Protein AF-0000000072982067 (afdb_homodimer)

Nearest PDB structures (foldseek):
  5zy6-assembly1_A  TM=5.575E-01  e=8.632E-07  Schizosaccharomyces pombe 972h-
  5lr6-assembly3_C  TM=7.125E-01  e=1.551E-05  Rattus norvegicus
  2avd-assembly1_B  TM=6.140E-01  e=3.192E-05  Homo sapiens
  5log-assembly1_B  TM=6.098E-01  e=9.430E-05  Myxococcus xanthus
  3cbg-assembly1_A-2  TM=6.214E-01  e=1.437E-04  Synechocystis sp. PCC 6803

Structure (mmCIF, N/CA/C/O backbone):
data_AF-0000000072982067-model_v1
#
loop_
_entity.id
_entity.type
_entity.pdbx_description
1 polymer Hydroxylase
#
loop_
_atom_site.group_PDB
_atom_site.id
_atom_site.type_symbol
_atom_site.label_atom_id
_atom_site.label_alt_id
_atom_site.label_comp_id
_atom_site.label_asym_id
_atom_site.label_entity_id
_atom_site.label_seq_id
_atom_site.pdbx_PDB_ins_code
_atom_site.Cartn_x
_atom_site.Cartn_y
_atom_site.Cartn_z
_atom_site.occupancy
_atom_site.B_iso_or_equiv
_atom_site.auth_seq_id
_atom_site.auth_comp_id
_atom_site.auth_asym_id
_atom_site.auth_atom_id
_atom_site.pdbx_PDB_model_num
ATOM 1 N N . MET A 1 1 ? -24.672 -15.844 0.184 1 94.19 1 MET A N 1
ATOM 2 C CA . MET A 1 1 ? -24.328 -15.352 1.516 1 94.19 1 MET A CA 1
ATOM 3 C C . MET A 1 1 ? -24.906 -13.953 1.741 1 94.19 1 MET A C 1
ATOM 5 O O . MET A 1 1 ? -24.938 -13.133 0.82 1 94.19 1 MET A O 1
ATOM 9 N N . LYS A 1 2 ? -25.453 -13.711 2.93 1 97.19 2 LYS A N 1
ATOM 10 C CA . LYS A 1 2 ? -25.953 -12.398 3.328 1 97.19 2 LYS A CA 1
ATOM 11 C C . LYS A 1 2 ? -25.203 -11.875 4.547 1 97.19 2 LYS A C 1
ATOM 13 O O . LYS A 1 2 ? -24.906 -12.625 5.477 1 97.19 2 LYS A O 1
ATOM 18 N N . ILE A 1 3 ? -24.781 -10.688 4.453 1 98.31 3 ILE A N 1
ATOM 19 C CA . ILE A 1 3 ? -24.109 -9.992 5.551 1 98.31 3 ILE A CA 1
ATOM 20 C C . ILE A 1 3 ? -24.906 -8.742 5.934 1 98.31 3 ILE A C 1
ATOM 22 O O . ILE A 1 3 ? -25.141 -7.871 5.094 1 98.31 3 ILE A O 1
ATOM 26 N N . LEU A 1 4 ? -25.391 -8.68 7.105 1 98.38 4 LEU A N 1
ATOM 27 C CA . LEU A 1 4 ? -26.062 -7.484 7.621 1 98.38 4 LEU A CA 1
ATOM 28 C C . LEU A 1 4 ? -25.156 -6.742 8.602 1 98.38 4 LEU A C 1
ATOM 30 O O . LEU A 1 4 ? -24.812 -7.266 9.656 1 98.38 4 LEU A O 1
ATOM 34 N N . ILE A 1 5 ? -24.719 -5.602 8.242 1 98.25 5 ILE A N 1
ATOM 35 C CA . ILE A 1 5 ? -23.938 -4.715 9.094 1 98.25 5 ILE A CA 1
ATOM 36 C C . ILE A 1 5 ? -24.844 -3.678 9.742 1 98.25 5 ILE A C 1
ATOM 38 O O . ILE A 1 5 ? -25.547 -2.932 9.047 1 98.25 5 ILE A O 1
ATOM 42 N N . ASP A 1 6 ? -24.922 -3.674 10.961 1 97.38 6 ASP A N 1
ATOM 43 C CA . ASP A 1 6 ? -25.688 -2.707 11.742 1 97.38 6 ASP A CA 1
ATOM 44 C C . ASP A 1 6 ? -24.766 -1.828 12.586 1 97.38 6 ASP A C 1
ATOM 46 O O . ASP A 1 6 ? -24.359 -2.219 13.688 1 97.38 6 ASP A O 1
ATOM 50 N N . THR A 1 7 ? -24.453 -0.646 12.172 1 95.06 7 THR A N 1
ATOM 51 C CA . THR A 1 7 ? -23.484 0.212 12.844 1 95.06 7 THR A CA 1
ATOM 52 C C . THR A 1 7 ? -24.078 0.813 14.109 1 95.06 7 THR A C 1
ATOM 54 O O . THR A 1 7 ? -23.344 1.147 15.047 1 95.06 7 THR A O 1
ATOM 57 N N . ASP A 1 8 ? -25.391 0.921 14.195 1 93.38 8 ASP A N 1
ATOM 58 C CA . ASP A 1 8 ? -26.047 1.455 15.383 1 93.38 8 ASP A CA 1
ATOM 59 C C . ASP A 1 8 ? -25.891 0.505 16.578 1 93.38 8 ASP A C 1
ATOM 61 O O . ASP A 1 8 ? -25.766 0.947 17.719 1 93.38 8 ASP A O 1
ATOM 65 N N . ASN A 1 9 ? -25.891 -0.742 16.219 1 95.38 9 ASN A N 1
ATOM 66 C CA . ASN A 1 9 ? -25.844 -1.742 17.281 1 95.38 9 ASN A CA 1
ATOM 67 C C . ASN A 1 9 ? -24.516 -2.482 17.297 1 95.38 9 ASN A C 1
ATOM 69 O O . ASN A 1 9 ? -24.344 -3.441 18.047 1 95.38 9 ASN A O 1
ATOM 73 N N . ASN A 1 10 ? -23.578 -2.121 16.469 1 96.88 10 ASN A N 1
ATOM 74 C CA . ASN A 1 10 ? -22.25 -2.717 16.375 1 96.88 10 ASN A CA 1
ATOM 75 C C . ASN A 1 10 ? -22.328 -4.227 16.172 1 96.88 10 ASN A C 1
ATOM 77 O O . ASN A 1 10 ? -21.672 -4.984 16.906 1 96.88 10 ASN A O 1
ATOM 81 N N . THR A 1 11 ? -23.172 -4.629 15.203 1 98 11 THR A N 1
ATOM 82 C CA . THR A 1 11 ? -23.328 -6.059 14.945 1 98 11 THR A CA 1
ATOM 83 C C . THR A 1 11 ? -23.125 -6.363 13.461 1 98 11 THR A C 1
ATOM 85 O O . THR A 1 11 ? -23.328 -5.496 12.609 1 98 11 THR A O 1
ATOM 88 N N . CYS A 1 12 ? -22.656 -7.445 13.227 1 98.25 12 CYS A N 1
ATOM 89 C CA . CYS A 1 12 ? -22.516 -8.039 11.906 1 98.25 12 CYS A CA 1
ATOM 90 C C . CYS A 1 12 ? -23.125 -9.438 11.867 1 98.25 12 CYS A C 1
ATOM 92 O O . CYS A 1 12 ? -22.672 -10.336 12.57 1 98.25 12 CYS A O 1
ATOM 94 N N . ILE A 1 13 ? -24.172 -9.594 11.102 1 98.31 13 ILE A N 1
ATOM 95 C CA . ILE A 1 13 ? -24.844 -10.891 11.016 1 98.31 13 ILE A CA 1
ATOM 96 C C . ILE A 1 13 ? -24.562 -11.523 9.656 1 98.31 13 ILE A C 1
ATOM 98 O O . ILE A 1 13 ? -24.781 -10.906 8.617 1 98.31 13 ILE A O 1
ATOM 102 N N . VAL A 1 14 ? -24.062 -12.688 9.688 1 97.88 14 VAL A N 1
ATOM 103 C CA . VAL A 1 14 ? -23.734 -13.414 8.469 1 97.88 14 VAL A CA 1
ATOM 104 C C . VAL A 1 14 ? -24.641 -14.633 8.32 1 97.88 14 VAL A C 1
ATOM 106 O O . VAL A 1 14 ? -24.781 -15.422 9.25 1 97.88 14 VAL A O 1
ATOM 109 N N . GLU A 1 15 ? -25.234 -14.703 7.262 1 96.75 15 GLU A N 1
ATOM 110 C CA . GLU A 1 15 ? -26.078 -15.852 6.922 1 96.75 15 GLU A CA 1
ATOM 111 C C . GLU A 1 15 ? -25.516 -16.594 5.711 1 96.75 15 GLU A C 1
ATOM 113 O O . GLU A 1 15 ? -25.422 -16.031 4.621 1 96.75 15 GLU A O 1
ATOM 118 N N . GLU A 1 16 ? -25.078 -17.781 5.91 1 92 16 GLU A N 1
ATOM 119 C CA . GLU A 1 16 ? -24.562 -18.625 4.848 1 92 16 GLU A CA 1
ATOM 120 C C . GLU A 1 16 ? -25.031 -20.078 5.023 1 92 16 GLU A C 1
ATOM 122 O O . GLU A 1 16 ? -24.922 -20.641 6.117 1 92 16 GLU A O 1
ATOM 127 N N . ASN A 1 17 ? -25.5 -20.719 4.004 1 91.44 17 ASN A N 1
ATOM 128 C CA . ASN A 1 17 ? -25.969 -22.094 4.02 1 91.44 17 ASN A CA 1
ATOM 129 C C . ASN A 1 17 ? -26.953 -22.344 5.152 1 91.44 17 ASN A C 1
ATOM 131 O O . ASN A 1 17 ? -26.812 -23.297 5.918 1 91.44 17 ASN A O 1
ATOM 135 N N . GLN A 1 18 ? -27.797 -21.484 5.434 1 88.44 18 GLN A N 1
ATOM 136 C CA . GLN A 1 18 ? -28.891 -21.578 6.398 1 88.44 18 GLN A CA 1
ATOM 137 C C . GLN A 1 18 ? -28.359 -21.453 7.828 1 88.44 18 GLN A C 1
ATOM 139 O O . GLN A 1 18 ? -29.078 -21.766 8.781 1 88.44 18 GLN A O 1
ATOM 144 N N . LYS A 1 19 ? -27.219 -21.203 7.934 1 94.31 19 LYS A N 1
ATOM 145 C CA . LYS A 1 19 ? -26.672 -20.922 9.258 1 94.31 19 LYS A CA 1
ATOM 146 C C . LYS A 1 19 ? -26.484 -19.422 9.461 1 94.31 19 LYS A C 1
ATOM 148 O O . LYS A 1 19 ? -26.062 -18.703 8.547 1 94.31 19 LYS A O 1
ATOM 153 N N . LYS A 1 20 ? -26.906 -19.047 10.586 1 96.56 20 LYS A N 1
ATOM 154 C CA . LYS A 1 20 ? -26.828 -17.625 10.938 1 96.56 20 LYS A CA 1
ATOM 155 C C . LYS A 1 20 ? -25.906 -17.406 12.125 1 96.56 20 LYS A C 1
ATOM 157 O O . LYS A 1 20 ? -25.969 -18.141 13.109 1 96.56 20 LYS A O 1
ATOM 162 N N . GLU A 1 21 ? -24.969 -16.547 11.922 1 97.19 21 GLU A N 1
ATOM 163 C CA . GLU A 1 21 ? -24.031 -16.203 12.992 1 97.19 21 GLU A CA 1
ATOM 164 C C . GLU A 1 21 ? -24.016 -14.695 13.25 1 97.19 21 GLU A C 1
ATOM 166 O O . GLU A 1 21 ? -24 -13.898 12.305 1 97.19 21 GLU A O 1
ATOM 171 N N . GLU A 1 22 ? -24.141 -14.328 14.484 1 98 22 GLU A N 1
ATOM 172 C CA . GLU A 1 22 ? -24.047 -12.93 14.883 1 98 22 GLU A CA 1
ATOM 173 C C . GLU A 1 22 ? -22.672 -12.625 15.492 1 98 22 GLU A C 1
ATOM 175 O O . GLU A 1 22 ? -22.219 -13.336 16.391 1 98 22 GLU A O 1
ATOM 180 N N . LEU A 1 23 ? -21.984 -11.648 14.969 1 98.25 23 LEU A N 1
ATOM 181 C CA . LEU A 1 23 ? -20.672 -11.219 15.414 1 98.25 23 LEU A CA 1
ATOM 182 C C . LEU A 1 23 ? -20.703 -9.766 15.891 1 98.25 23 LEU A C 1
ATOM 184 O O . LEU A 1 23 ? -21.609 -9.016 15.523 1 98.25 23 LEU A O 1
ATOM 188 N N . SER A 1 24 ? -19.75 -9.438 16.828 1 98.25 24 SER A N 1
ATOM 189 C CA . SER A 1 24 ? -19.484 -8.016 17 1 98.25 24 SER A CA 1
ATOM 190 C C . SER A 1 24 ? -18.922 -7.391 15.727 1 98.25 24 SER A C 1
ATOM 192 O O . SER A 1 24 ? -18.047 -7.969 15.086 1 98.25 24 SER A O 1
ATOM 194 N N . LEU A 1 25 ? -19.469 -6.266 15.328 1 98.25 25 LEU A N 1
ATOM 195 C CA . LEU A 1 25 ? -18.984 -5.602 14.125 1 98.25 25 LEU A CA 1
ATOM 196 C C . LEU A 1 25 ? -17.484 -5.332 14.219 1 98.25 25 LEU A C 1
ATOM 198 O O . LEU A 1 25 ? -16.766 -5.477 13.227 1 98.25 25 LEU A O 1
ATOM 202 N N . TYR A 1 26 ? -17.031 -4.934 15.375 1 98.19 26 TYR A N 1
ATOM 203 C CA . TYR A 1 26 ? -15.625 -4.617 15.602 1 98.19 26 TYR A CA 1
ATOM 204 C C . TYR A 1 26 ? -14.875 -5.809 16.188 1 98.19 26 TYR A C 1
ATOM 206 O O . TYR A 1 26 ? -14.312 -5.719 17.281 1 98.19 26 TYR A O 1
ATOM 214 N N . SER A 1 27 ? -14.891 -6.91 15.461 1 97.94 27 SER A N 1
ATOM 215 C CA . SER A 1 27 ? -14.156 -8.141 15.75 1 97.94 27 SER A CA 1
ATOM 216 C C . SER A 1 27 ? -13.266 -8.539 14.57 1 97.94 27 SER A C 1
ATOM 218 O O . SER A 1 27 ? -13.477 -8.078 13.445 1 97.94 27 SER A O 1
ATOM 220 N N . LYS A 1 28 ? -12.258 -9.289 14.914 1 98 28 LYS A N 1
ATOM 221 C CA . LYS A 1 28 ? -11.367 -9.828 13.883 1 98 28 LYS A CA 1
ATOM 222 C C . LYS A 1 28 ? -12.156 -10.602 12.828 1 98 28 LYS A C 1
ATOM 224 O O . LYS A 1 28 ? -11.906 -10.453 11.633 1 98 28 LYS A O 1
ATOM 229 N N . GLU A 1 29 ? -13.148 -11.406 13.234 1 97.94 29 GLU A N 1
ATOM 230 C CA . GLU A 1 29 ? -13.953 -12.227 12.328 1 97.94 29 GLU A CA 1
ATOM 231 C C . GLU A 1 29 ? -14.773 -11.367 11.375 1 97.94 29 GLU A C 1
ATOM 233 O O . GLU A 1 29 ? -14.828 -11.633 10.172 1 97.94 29 GLU A O 1
ATOM 238 N N . ALA A 1 30 ? -15.398 -10.359 11.953 1 98.12 30 ALA A N 1
ATOM 239 C CA . ALA A 1 30 ? -16.188 -9.453 11.125 1 98.12 30 ALA A CA 1
ATOM 240 C C . ALA A 1 30 ? -15.305 -8.734 10.102 1 98.12 30 ALA A C 1
ATOM 242 O O . ALA A 1 30 ? -15.688 -8.594 8.938 1 98.12 30 ALA A O 1
ATOM 243 N N . PHE A 1 31 ? -14.148 -8.305 10.523 1 98.69 31 PHE A N 1
ATOM 244 C CA . PHE A 1 31 ? -13.227 -7.621 9.625 1 98.69 31 PHE A CA 1
ATOM 245 C C . PHE A 1 31 ? -12.797 -8.539 8.484 1 98.69 31 PHE A C 1
ATOM 247 O O . PHE A 1 31 ? -12.688 -8.102 7.34 1 98.69 31 PHE A O 1
ATOM 254 N N . GLU A 1 32 ? -12.516 -9.766 8.812 1 98 32 GLU A N 1
ATOM 255 C CA . GLU A 1 32 ? -12.117 -10.734 7.797 1 98 32 GLU A CA 1
ATOM 256 C C . GLU A 1 32 ? -13.211 -10.938 6.762 1 98 32 GLU A C 1
ATOM 258 O O . GLU A 1 32 ? -12.938 -10.992 5.559 1 98 32 GLU A O 1
ATOM 263 N N . ILE A 1 33 ? -14.438 -11.023 7.211 1 97.12 33 ILE A N 1
ATOM 264 C CA . ILE A 1 33 ? -15.578 -11.211 6.32 1 97.12 33 ILE A CA 1
ATOM 265 C C . ILE A 1 33 ? -15.758 -9.977 5.441 1 97.12 33 ILE A C 1
ATOM 267 O O . ILE A 1 33 ? -15.938 -10.086 4.227 1 97.12 33 ILE A O 1
ATOM 271 N N . LEU A 1 34 ? -15.695 -8.789 6.078 1 97.75 34 LEU A N 1
ATOM 272 C CA . LEU A 1 34 ? -15.805 -7.535 5.344 1 97.75 34 LEU A CA 1
ATOM 273 C C . LEU A 1 34 ? -14.695 -7.414 4.305 1 97.75 34 LEU A C 1
ATOM 275 O O . LEU A 1 34 ? -14.938 -6.957 3.184 1 97.75 34 LEU A O 1
ATOM 279 N N . SER A 1 35 ? -13.523 -7.84 4.672 1 98.56 35 SER A N 1
ATOM 280 C CA . SER A 1 35 ? -12.375 -7.734 3.783 1 98.56 35 SER A CA 1
ATOM 281 C C . SER A 1 35 ? -12.539 -8.625 2.557 1 98.56 35 SER A C 1
ATOM 283 O O . SER A 1 35 ? -12.156 -8.242 1.448 1 98.56 35 SER A O 1
ATOM 285 N N . LYS A 1 36 ? -13.062 -9.789 2.77 1 97.19 36 LYS A N 1
ATOM 286 C CA . LYS A 1 36 ? -13.281 -10.688 1.643 1 97.19 36 LYS A CA 1
ATOM 287 C C . LYS A 1 36 ? -14.219 -10.062 0.611 1 97.19 36 LYS A C 1
ATOM 289 O O . LYS A 1 36 ? -13.945 -10.109 -0.59 1 97.19 36 LYS A O 1
ATOM 294 N N . GLU A 1 37 ? -15.273 -9.453 1.067 1 97.44 37 GLU A N 1
ATOM 295 C CA . GLU A 1 37 ? -16.219 -8.805 0.158 1 97.44 37 GLU A CA 1
ATOM 296 C C . GLU A 1 37 ? -15.609 -7.539 -0.448 1 97.44 37 GLU A C 1
ATOM 298 O O . GLU A 1 37 ? -15.812 -7.258 -1.632 1 97.44 37 GLU A O 1
ATOM 303 N N . TRP A 1 38 ? -14.93 -6.801 0.414 1 98.56 38 TRP A N 1
ATOM 304 C CA . TRP A 1 38 ? -14.289 -5.566 -0.035 1 98.56 38 TRP A CA 1
ATOM 305 C C . TRP A 1 38 ? -13.328 -5.84 -1.182 1 98.56 38 TRP A C 1
ATOM 307 O O . TRP A 1 38 ? -13.312 -5.113 -2.178 1 98.56 38 TRP A O 1
ATOM 317 N N . VAL A 1 39 ? -12.539 -6.879 -1.069 1 98.62 39 VAL A N 1
ATOM 318 C CA . VAL A 1 39 ? -11.555 -7.242 -2.086 1 98.62 39 VAL A CA 1
ATOM 319 C C . VAL A 1 39 ? -12.266 -7.637 -3.377 1 98.62 39 VAL A C 1
ATOM 321 O O . VAL A 1 39 ? -11.859 -7.234 -4.469 1 98.62 39 VAL A O 1
ATOM 324 N N . LYS A 1 40 ? -13.297 -8.383 -3.271 1 98.12 40 LYS A N 1
ATOM 325 C CA . LYS A 1 40 ? -14.047 -8.867 -4.426 1 98.12 40 LYS A CA 1
ATOM 326 C C . LYS A 1 40 ? -14.719 -7.719 -5.172 1 98.12 40 LYS A C 1
ATOM 328 O O . LYS A 1 40 ? -14.578 -7.602 -6.395 1 98.12 40 LYS A O 1
ATOM 333 N N . VAL A 1 41 ? -15.406 -6.855 -4.457 1 98.69 41 VAL A N 1
ATOM 33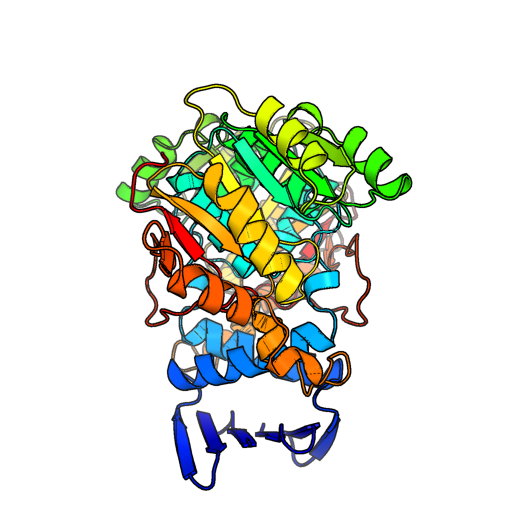4 C CA . VAL A 1 41 ? -16.094 -5.719 -5.062 1 98.69 41 VAL A CA 1
ATOM 335 C C . VAL A 1 41 ? -15.062 -4.738 -5.625 1 98.69 41 VAL A C 1
ATOM 337 O O . VAL A 1 41 ? -15.25 -4.195 -6.715 1 98.69 41 VAL A O 1
ATOM 340 N N . GLY A 1 42 ? -13.977 -4.531 -4.859 1 98.69 42 GLY A N 1
ATOM 341 C CA . GLY A 1 42 ? -12.914 -3.656 -5.32 1 98.69 42 GLY A CA 1
ATOM 342 C C . GLY A 1 42 ? -12.297 -4.109 -6.629 1 98.69 42 GLY A C 1
ATOM 343 O O . GLY A 1 42 ? -12 -3.289 -7.5 1 98.69 42 GLY A O 1
ATOM 344 N N . TRP A 1 43 ? -12.086 -5.438 -6.691 1 98.62 43 TRP A N 1
ATOM 345 C CA . TRP A 1 43 ? -11.555 -5.973 -7.941 1 98.62 43 TRP A CA 1
ATOM 346 C C . TRP A 1 43 ? -12.477 -5.648 -9.109 1 98.62 43 TRP A C 1
ATOM 348 O O . TRP A 1 43 ? -12.031 -5.156 -10.148 1 98.62 43 TRP A O 1
ATOM 358 N N . ASN A 1 44 ? -13.742 -5.895 -8.906 1 98.56 44 ASN A N 1
ATOM 359 C CA . ASN A 1 44 ? -14.711 -5.664 -9.977 1 98.56 44 ASN A CA 1
ATOM 360 C C . ASN A 1 44 ? -14.766 -4.191 -10.367 1 98.56 44 ASN A C 1
ATOM 362 O O . ASN A 1 44 ? -14.969 -3.867 -11.539 1 98.56 44 ASN A O 1
ATOM 366 N N . GLU A 1 45 ? -14.539 -3.312 -9.406 1 98.5 45 GLU A N 1
ATOM 367 C CA . GLU A 1 45 ? -14.617 -1.875 -9.656 1 98.5 45 GLU A CA 1
ATOM 368 C C . GLU A 1 45 ? -13.266 -1.311 -10.07 1 98.5 45 GLU A C 1
ATOM 370 O O . GLU A 1 45 ? -13.078 -0.092 -10.109 1 98.5 45 GLU A O 1
ATOM 375 N N . LYS A 1 46 ? -12.242 -2.152 -10.336 1 98.5 46 LYS A N 1
ATOM 376 C CA . LYS A 1 46 ? -10.922 -1.785 -10.844 1 98.5 46 LYS A CA 1
ATOM 377 C C . LYS A 1 46 ? -10.188 -0.887 -9.859 1 98.5 46 LYS A C 1
ATOM 379 O O . LYS A 1 46 ? -9.547 0.089 -10.258 1 98.5 46 LYS A O 1
ATOM 384 N N . TYR A 1 47 ? -10.359 -1.255 -8.602 1 98.75 47 TYR A N 1
ATOM 385 C CA . TYR A 1 47 ? -9.68 -0.515 -7.543 1 98.75 47 TYR A CA 1
ATOM 386 C C . TYR A 1 47 ? -8.18 -0.439 -7.805 1 98.75 47 TYR A C 1
ATOM 388 O O . TYR A 1 47 ? -7.578 0.631 -7.695 1 98.75 47 TYR A O 1
ATOM 396 N N . THR A 1 48 ? -7.547 -1.465 -8.266 1 98.5 48 THR A N 1
ATOM 397 C CA . THR A 1 48 ? -6.098 -1.517 -8.422 1 98.5 48 THR A CA 1
ATOM 398 C C . THR A 1 48 ? -5.668 -0.781 -9.688 1 98.5 48 THR A C 1
ATOM 400 O O . THR A 1 48 ? -4.473 -0.577 -9.922 1 98.5 48 THR A O 1
ATOM 403 N N . TYR A 1 49 ? -6.594 -0.342 -10.492 1 98.62 49 TYR A N 1
ATOM 404 C CA . TYR A 1 49 ? -6.266 0.402 -11.703 1 98.62 49 TYR A CA 1
ATOM 405 C C . TYR A 1 49 ? -6.242 1.901 -11.43 1 98.62 49 TYR A C 1
ATOM 407 O O . TYR A 1 49 ? -6.57 2.701 -12.312 1 98.62 49 TYR A O 1
ATOM 415 N N . THR A 1 50 ? -5.949 2.262 -10.203 1 98.69 50 THR A N 1
ATOM 416 C CA . THR A 1 50 ? -5.926 3.68 -9.859 1 98.69 50 THR A CA 1
ATOM 417 C C . THR A 1 50 ? -4.559 4.078 -9.305 1 98.69 50 THR A C 1
ATOM 419 O O . THR A 1 50 ? -4.367 5.219 -8.875 1 98.69 50 THR A O 1
ATOM 422 N N . PHE A 1 51 ? -3.562 3.191 -9.32 1 98.81 51 PHE A N 1
ATOM 423 C CA . PHE A 1 51 ? -2.299 3.451 -8.641 1 98.81 51 PHE A CA 1
ATOM 424 C C . PHE A 1 51 ? -1.158 3.568 -9.641 1 98.81 51 PHE A C 1
ATOM 426 O O . PHE A 1 51 ? -1.218 2.984 -10.727 1 98.81 51 PHE A O 1
ATOM 433 N N . SER A 1 52 ? -0.171 4.309 -9.266 1 98.75 52 SER A N 1
ATOM 434 C CA . SER A 1 52 ? 1.103 4.395 -9.969 1 98.75 52 SER A CA 1
ATOM 435 C C . SER A 1 52 ? 2.277 4.352 -9 1 98.75 52 SER A C 1
ATOM 437 O O . SER A 1 52 ? 2.115 4.617 -7.809 1 98.75 52 SER A O 1
ATOM 439 N N . TRP A 1 53 ? 3.357 3.922 -9.422 1 98.81 53 TRP A N 1
ATOM 440 C CA . TRP A 1 53 ? 4.621 3.975 -8.688 1 98.81 53 TRP A CA 1
ATOM 441 C C . TRP A 1 53 ? 5.699 4.66 -9.516 1 98.81 53 TRP A C 1
ATOM 443 O O . TRP A 1 53 ? 6.035 4.207 -10.617 1 98.81 53 TRP A O 1
ATOM 453 N N . PHE A 1 54 ? 6.223 5.812 -9 1 98.56 54 PHE A N 1
ATOM 454 C CA . PHE A 1 54 ? 7.223 6.629 -9.672 1 98.56 54 PHE A CA 1
ATOM 455 C C . PHE A 1 54 ? 6.793 6.934 -11.109 1 98.56 54 PHE A C 1
ATOM 457 O O . PHE A 1 54 ? 7.574 6.766 -12.039 1 98.56 54 PHE A O 1
ATOM 464 N N . GLY A 1 55 ? 5.512 7.246 -11.25 1 98.12 55 GLY A N 1
ATOM 465 C CA . GLY A 1 55 ? 4.996 7.773 -12.5 1 98.12 55 GLY A CA 1
ATOM 466 C C . GLY A 1 55 ? 4.492 6.691 -13.445 1 98.12 55 GLY A C 1
ATOM 467 O O . GLY A 1 55 ? 3.926 6.992 -14.492 1 98.12 55 GLY A O 1
ATOM 468 N N . ARG A 1 56 ? 4.652 5.422 -13.148 1 98.56 56 ARG A N 1
ATOM 469 C CA . ARG A 1 56 ? 4.199 4.328 -14 1 98.56 56 ARG A CA 1
ATOM 470 C C . ARG A 1 56 ? 3.012 3.604 -13.375 1 98.56 56 ARG A C 1
ATOM 472 O O . ARG A 1 56 ? 3.021 3.303 -12.18 1 98.56 56 ARG A O 1
ATOM 479 N N . PRO A 1 57 ? 1.972 3.32 -14.188 1 98.62 57 PRO A N 1
ATOM 480 C CA . PRO A 1 57 ? 0.847 2.559 -13.641 1 98.62 57 PRO A CA 1
ATOM 481 C C . PRO A 1 57 ? 1.274 1.214 -13.055 1 98.62 57 PRO A C 1
ATOM 483 O O . PRO A 1 57 ? 2.078 0.501 -13.656 1 98.62 57 PRO A O 1
ATOM 486 N N . ILE A 1 58 ? 0.812 0.916 -11.875 1 98.75 58 ILE A N 1
ATOM 487 C CA . ILE A 1 58 ? 1.057 -0.359 -11.211 1 98.75 58 ILE A CA 1
ATOM 488 C C . ILE A 1 58 ? -0.269 -0.972 -10.766 1 98.75 58 ILE A C 1
ATOM 490 O O . ILE A 1 58 ? -0.963 -0.413 -9.914 1 98.75 58 ILE A O 1
ATOM 494 N N . ILE A 1 59 ? -0.681 -2.053 -11.359 1 98.44 59 ILE A N 1
ATOM 495 C CA . ILE A 1 59 ? -1.975 -2.682 -11.117 1 98.44 59 ILE A CA 1
ATOM 496 C C . ILE A 1 59 ? -1.838 -3.744 -10.031 1 98.44 59 ILE A C 1
ATOM 498 O O . ILE A 1 59 ? -1.823 -4.941 -10.32 1 98.44 59 ILE A O 1
ATOM 502 N N . GLN A 1 60 ? -1.674 -3.318 -8.82 1 98.56 60 GLN A N 1
ATOM 503 C CA . GLN A 1 60 ? -1.494 -4.184 -7.66 1 98.56 60 GLN A CA 1
ATOM 504 C C . GLN A 1 60 ? -2.264 -3.656 -6.453 1 98.56 60 GLN A C 1
ATOM 506 O O . GLN A 1 60 ? -2.402 -2.443 -6.281 1 98.56 60 GLN A O 1
ATOM 511 N N . MET A 1 61 ? -2.797 -4.578 -5.637 1 98.62 61 MET A N 1
ATOM 512 C CA . MET A 1 61 ? -3.318 -4.195 -4.328 1 98.62 61 MET A CA 1
ATOM 513 C C . MET A 1 61 ? -2.225 -3.57 -3.467 1 98.62 61 MET A C 1
ATOM 515 O O . MET A 1 61 ? -1.139 -4.137 -3.328 1 98.62 61 MET A O 1
ATOM 519 N N . PRO A 1 62 ? -2.486 -2.441 -2.834 1 98.81 62 PRO A N 1
ATOM 520 C CA . PRO A 1 62 ? -1.452 -1.767 -2.047 1 98.81 62 PRO A CA 1
ATOM 521 C C . PRO A 1 62 ? -0.86 -2.662 -0.96 1 98.81 62 PRO A C 1
ATOM 523 O O . PRO A 1 62 ? 0.354 -2.648 -0.74 1 98.81 62 PRO A O 1
ATOM 526 N N . GLU A 1 63 ? -1.692 -3.426 -0.256 1 98.75 63 GLU A N 1
ATOM 527 C CA . GLU A 1 63 ? -1.129 -4.301 0.769 1 98.75 63 GLU A CA 1
ATOM 528 C C . GLU A 1 63 ? -0.17 -5.316 0.16 1 98.75 63 GLU A C 1
ATOM 530 O O . GLU A 1 63 ? 0.856 -5.648 0.758 1 98.75 63 GLU A O 1
ATOM 535 N N . ASP A 1 64 ? -0.5 -5.887 -1.002 1 98.81 64 ASP A N 1
ATOM 536 C CA . ASP A 1 64 ? 0.395 -6.84 -1.654 1 98.81 64 ASP A CA 1
ATOM 537 C C . ASP A 1 64 ? 1.752 -6.203 -1.949 1 98.81 64 ASP A C 1
ATOM 539 O O . ASP A 1 64 ? 2.787 -6.863 -1.847 1 98.81 64 ASP A O 1
ATOM 543 N N . MET A 1 65 ? 1.766 -4.918 -2.303 1 98.88 65 MET A N 1
ATOM 544 C CA . MET A 1 65 ? 3.004 -4.188 -2.551 1 98.88 65 MET A CA 1
ATOM 545 C C . MET A 1 65 ? 3.854 -4.109 -1.286 1 98.88 65 MET A C 1
ATOM 547 O O . MET A 1 65 ? 5.066 -4.312 -1.335 1 98.88 65 MET A O 1
ATOM 551 N N . ILE A 1 66 ? 3.213 -3.85 -0.154 1 98.88 66 ILE A N 1
ATOM 552 C CA . ILE A 1 66 ? 3.955 -3.738 1.097 1 98.88 66 ILE A CA 1
ATOM 553 C C . ILE A 1 66 ? 4.512 -5.105 1.489 1 98.88 66 ILE A C 1
ATOM 555 O O . ILE A 1 66 ? 5.668 -5.219 1.905 1 98.88 66 ILE A O 1
ATOM 559 N N . ARG A 1 67 ? 3.697 -6.152 1.311 1 98.75 67 ARG A N 1
ATOM 560 C CA . ARG A 1 67 ? 4.102 -7.484 1.741 1 98.75 67 ARG A CA 1
ATOM 561 C C . ARG A 1 67 ? 5.262 -8.008 0.901 1 98.75 67 ARG A C 1
ATOM 563 O O . ARG A 1 67 ? 6.199 -8.602 1.433 1 98.75 67 ARG A O 1
ATOM 570 N N . ILE A 1 68 ? 5.238 -7.773 -0.418 1 98.81 68 ILE A N 1
ATOM 571 C CA . ILE A 1 68 ? 6.344 -8.25 -1.239 1 98.81 68 ILE A CA 1
ATOM 572 C C . ILE A 1 68 ? 7.598 -7.434 -0.934 1 98.81 68 ILE A C 1
ATOM 574 O O . ILE A 1 68 ? 8.711 -7.957 -0.971 1 98.81 68 ILE A O 1
ATOM 578 N N . GLN A 1 69 ? 7.465 -6.156 -0.641 1 98.88 69 GLN A N 1
ATOM 579 C CA . GLN A 1 69 ? 8.594 -5.352 -0.184 1 98.88 69 GLN A CA 1
ATOM 580 C C . GLN A 1 69 ? 9.203 -5.934 1.086 1 98.88 69 GLN A C 1
ATOM 582 O O . GLN A 1 69 ? 10.43 -5.977 1.225 1 98.88 69 GLN A O 1
ATOM 587 N N . GLU A 1 70 ? 8.422 -6.332 2.02 1 98.81 70 GLU A N 1
ATOM 588 C CA . GLU A 1 70 ? 8.93 -6.93 3.25 1 98.81 70 GLU A CA 1
ATOM 589 C C . GLU A 1 70 ? 9.766 -8.172 2.955 1 98.81 70 GLU A C 1
ATOM 591 O O . GLU A 1 70 ? 10.82 -8.367 3.555 1 98.81 70 GLU A O 1
ATOM 596 N N . LEU A 1 71 ? 9.273 -8.953 2.012 1 98.69 71 LEU A N 1
ATOM 597 C CA . LEU A 1 71 ? 10 -10.156 1.629 1 98.69 71 LEU A CA 1
ATOM 598 C C . LEU A 1 71 ? 11.312 -9.797 0.943 1 98.69 71 LEU A C 1
ATOM 600 O O . LEU A 1 71 ? 12.359 -10.359 1.272 1 98.69 71 LEU A O 1
ATOM 604 N N . ILE A 1 72 ? 11.273 -8.883 -0.015 1 98.81 72 ILE A N 1
ATOM 605 C CA . ILE A 1 72 ? 12.453 -8.492 -0.778 1 98.81 72 ILE A CA 1
ATOM 606 C C . ILE A 1 72 ? 13.508 -7.91 0.162 1 98.81 72 ILE A C 1
ATOM 608 O O . ILE A 1 72 ? 14.695 -8.203 0.032 1 98.81 72 ILE A O 1
ATOM 612 N N . TYR A 1 73 ? 13.086 -7.117 1.088 1 98.75 73 TYR A N 1
ATOM 613 C CA . TYR A 1 73 ? 14.023 -6.508 2.029 1 98.75 73 TYR A CA 1
ATOM 614 C C . TYR A 1 73 ? 14.664 -7.566 2.92 1 98.75 73 TYR A C 1
ATOM 616 O O . TYR A 1 73 ? 15.844 -7.465 3.262 1 98.75 73 TYR A O 1
ATOM 624 N N . LYS A 1 74 ? 13.906 -8.523 3.312 1 98.19 74 LYS A N 1
ATOM 625 C CA . LYS A 1 74 ? 14.414 -9.602 4.145 1 98.19 74 LYS A CA 1
ATOM 626 C C . LYS A 1 74 ? 15.43 -10.453 3.383 1 98.19 74 LYS A C 1
ATOM 628 O O . LYS A 1 74 ? 16.516 -10.75 3.895 1 98.19 74 LYS A O 1
ATOM 633 N N . LEU A 1 75 ? 15.117 -10.789 2.119 1 98.12 75 LEU A N 1
ATOM 634 C CA . LEU A 1 75 ? 15.898 -11.758 1.354 1 98.12 75 LEU A CA 1
ATOM 635 C C . LEU A 1 75 ? 17.047 -11.078 0.629 1 98.12 75 LEU A C 1
ATOM 637 O O . LEU A 1 75 ? 18.078 -11.711 0.358 1 98.12 75 LEU A O 1
ATOM 641 N N . LYS A 1 76 ? 16.859 -9.812 0.196 1 98.38 76 LYS A N 1
ATOM 642 C CA . LYS A 1 76 ? 17.828 -9.039 -0.575 1 98.38 76 LYS A CA 1
ATOM 643 C C . LYS A 1 76 ? 18.312 -9.812 -1.794 1 98.38 76 LYS A C 1
ATOM 645 O O . LYS A 1 76 ? 19.516 -10.023 -1.967 1 98.38 76 LYS A O 1
ATOM 650 N N . PRO A 1 77 ? 17.406 -10.195 -2.693 1 98.81 77 PRO A N 1
ATOM 651 C CA . PRO A 1 77 ? 17.797 -10.977 -3.873 1 98.81 77 PRO A CA 1
ATOM 652 C C . PRO A 1 77 ? 18.781 -10.234 -4.773 1 98.81 77 PRO A C 1
ATOM 654 O O . PRO A 1 77 ? 18.797 -9 -4.797 1 98.81 77 PRO A O 1
ATOM 657 N N . ASP A 1 78 ? 19.609 -11.039 -5.504 1 98.88 78 ASP A N 1
ATOM 658 C CA . ASP A 1 78 ? 20.469 -10.484 -6.547 1 98.88 78 ASP A CA 1
ATOM 659 C C . ASP A 1 78 ? 19.672 -10.188 -7.816 1 98.88 78 ASP A C 1
ATOM 661 O O . ASP A 1 78 ? 19.984 -9.242 -8.539 1 98.88 78 ASP A O 1
ATOM 665 N N . VAL A 1 79 ? 18.703 -11.016 -8.07 1 98.94 79 VAL A N 1
ATOM 666 C CA . VAL A 1 79 ? 17.875 -10.883 -9.273 1 98.94 79 VAL A CA 1
ATOM 667 C C . VAL A 1 79 ? 16.406 -11.141 -8.93 1 98.94 79 VAL A C 1
ATOM 669 O O . VAL A 1 79 ? 16.094 -12.109 -8.234 1 98.94 79 VAL A O 1
ATOM 672 N N . ILE A 1 80 ? 15.547 -10.273 -9.328 1 98.94 80 ILE A N 1
ATOM 673 C CA . ILE A 1 80 ? 14.102 -10.461 -9.305 1 98.94 80 ILE A CA 1
ATOM 674 C C . ILE A 1 80 ? 13.586 -10.68 -10.727 1 98.94 80 ILE A C 1
ATOM 676 O O . ILE A 1 80 ? 13.781 -9.828 -11.594 1 98.94 80 ILE A O 1
ATOM 680 N N . VAL A 1 81 ? 12.992 -11.805 -10.984 1 98.94 81 VAL A N 1
ATOM 681 C CA . VAL A 1 81 ? 12.398 -12.094 -12.289 1 98.94 81 VAL A CA 1
ATOM 682 C C . VAL A 1 81 ? 10.875 -12.008 -12.195 1 98.94 81 VAL A C 1
ATOM 684 O O . VAL A 1 81 ? 10.258 -12.648 -11.336 1 98.94 81 VAL A O 1
ATOM 687 N N . GLU A 1 82 ? 10.289 -11.219 -13 1 98.94 82 GLU A N 1
ATOM 688 C CA . GLU A 1 82 ? 8.828 -11.172 -13.078 1 98.94 82 GLU A CA 1
ATOM 689 C C . GLU A 1 82 ? 8.344 -11.484 -14.492 1 98.94 82 GLU A C 1
ATOM 691 O O . GLU A 1 82 ? 8.828 -10.898 -15.461 1 98.94 82 GLU A O 1
ATOM 696 N N . THR A 1 83 ? 7.453 -12.43 -14.602 1 98.88 83 THR A N 1
ATOM 697 C CA . THR A 1 83 ? 6.746 -12.633 -15.859 1 98.88 83 THR A CA 1
ATOM 698 C C . THR A 1 83 ? 5.477 -11.789 -15.906 1 98.88 83 THR A C 1
ATOM 700 O O . THR A 1 83 ? 4.668 -11.82 -14.977 1 98.88 83 THR A O 1
ATOM 703 N N . GLY A 1 84 ? 5.301 -11.008 -16.922 1 98.56 84 GLY A N 1
ATOM 704 C CA . GLY A 1 84 ? 4.262 -9.992 -17.016 1 98.56 84 GLY A CA 1
ATOM 705 C C . GLY A 1 84 ? 4.766 -8.594 -16.734 1 98.56 84 GLY A C 1
ATOM 706 O O . GLY A 1 84 ? 5.285 -8.32 -15.641 1 98.56 84 GLY A O 1
ATOM 707 N N . VAL A 1 85 ? 4.648 -7.75 -17.719 1 98 85 VAL A N 1
ATOM 708 C CA . VAL A 1 85 ? 5.188 -6.402 -17.578 1 98 85 VAL A CA 1
ATOM 709 C C . VAL A 1 85 ? 4.043 -5.391 -17.516 1 98 85 VAL A C 1
ATOM 711 O O . VAL A 1 85 ? 4.035 -4.508 -16.656 1 98 85 VAL A O 1
ATOM 714 N N . ALA A 1 86 ? 2.959 -5.566 -18.422 1 96.25 86 ALA A N 1
ATOM 715 C CA . ALA A 1 86 ? 1.866 -4.605 -18.578 1 96.25 86 ALA A CA 1
ATOM 716 C C . ALA A 1 86 ? 2.4 -3.186 -18.734 1 96.25 86 ALA A C 1
ATOM 718 O O . ALA A 1 86 ? 3.104 -2.885 -19.703 1 96.25 86 ALA A O 1
ATOM 719 N N . HIS A 1 87 ? 2.201 -2.275 -17.75 1 97 87 HIS A N 1
ATOM 720 C CA . HIS A 1 87 ? 2.646 -0.89 -17.844 1 97 87 HIS A CA 1
ATOM 721 C C . HIS A 1 87 ? 4.055 -0.722 -17.297 1 97 87 HIS A C 1
ATOM 723 O O . HIS A 1 87 ? 4.664 0.338 -17.453 1 97 87 HIS A O 1
ATOM 729 N N . GLY A 1 88 ? 4.582 -1.685 -16.625 1 98.44 88 GLY A N 1
ATOM 730 C CA . GLY A 1 88 ? 5.945 -1.661 -16.125 1 98.44 88 GLY A CA 1
ATOM 731 C C . GLY A 1 88 ? 6.047 -1.158 -14.695 1 98.44 88 GLY A C 1
ATOM 732 O O . GLY A 1 88 ? 7.137 -1.098 -14.133 1 98.44 88 GLY A O 1
ATOM 733 N N . GLY A 1 89 ? 4.906 -0.86 -14.062 1 98.75 89 GLY A N 1
ATOM 734 C CA . GLY A 1 89 ? 4.91 -0.276 -12.734 1 98.75 89 GLY A CA 1
ATOM 735 C C . GLY A 1 89 ? 5.543 -1.178 -11.688 1 98.75 89 GLY A C 1
ATOM 736 O O . GLY A 1 89 ? 6.273 -0.706 -10.812 1 98.75 89 GLY A O 1
ATOM 737 N N . SER A 1 90 ? 5.246 -2.463 -11.742 1 98.81 90 SER A N 1
ATOM 738 C CA . SER A 1 90 ? 5.809 -3.381 -10.75 1 98.81 90 SER A CA 1
ATOM 739 C C . SER A 1 90 ? 7.316 -3.518 -10.922 1 98.81 90 SER A C 1
ATOM 741 O O . SER A 1 90 ? 8.055 -3.619 -9.938 1 98.81 90 SER A O 1
ATOM 743 N N . LEU A 1 91 ? 7.82 -3.533 -12.156 1 98.88 91 LEU A N 1
ATOM 744 C CA . LEU A 1 91 ? 9.258 -3.578 -12.383 1 98.88 91 LEU A CA 1
ATOM 745 C C . LEU A 1 91 ? 9.945 -2.357 -11.781 1 98.88 91 LEU A C 1
ATOM 747 O O . LEU A 1 91 ? 10.992 -2.484 -11.133 1 98.88 91 LEU A O 1
ATOM 751 N N . ILE A 1 92 ? 9.344 -1.189 -12.008 1 98.94 92 ILE A N 1
ATOM 752 C CA . ILE A 1 92 ? 9.891 0.047 -11.461 1 98.94 92 ILE A CA 1
ATOM 753 C C . ILE A 1 92 ? 9.852 -0.01 -9.93 1 98.94 92 ILE A C 1
ATOM 755 O O . ILE A 1 92 ? 10.789 0.43 -9.266 1 98.94 92 ILE A O 1
ATOM 759 N N . TYR A 1 93 ? 8.789 -0.601 -9.398 1 98.94 93 TYR A N 1
ATOM 760 C CA . TYR A 1 93 ? 8.641 -0.766 -7.957 1 98.94 93 TYR A CA 1
ATOM 761 C C . TYR A 1 93 ? 9.773 -1.613 -7.387 1 98.94 93 TYR A C 1
ATOM 763 O O . TYR A 1 93 ? 10.469 -1.192 -6.457 1 98.94 93 TYR A O 1
ATOM 771 N N . TYR A 1 94 ? 10.023 -2.744 -7.988 1 98.94 94 TYR A N 1
ATOM 772 C CA . TYR A 1 94 ? 11.109 -3.611 -7.527 1 98.94 94 TYR A CA 1
ATOM 773 C C . TYR A 1 94 ? 12.461 -2.934 -7.707 1 98.94 94 TYR A C 1
ATOM 775 O O . TYR A 1 94 ? 13.32 -3.01 -6.824 1 98.94 94 TYR A O 1
ATOM 783 N N . ALA A 1 95 ? 12.617 -2.273 -8.812 1 98.94 95 ALA A N 1
ATOM 784 C CA . ALA A 1 95 ? 13.875 -1.58 -9.078 1 98.94 95 ALA A CA 1
ATOM 785 C C . ALA A 1 95 ? 14.133 -0.493 -8.039 1 98.94 95 ALA A C 1
ATOM 787 O O . ALA A 1 95 ? 15.273 -0.289 -7.613 1 98.94 95 ALA A O 1
ATOM 788 N N . SER A 1 96 ? 13.078 0.214 -7.645 1 98.88 96 SER A N 1
ATOM 789 C CA . SER A 1 96 ? 13.234 1.259 -6.637 1 98.88 96 SER A CA 1
ATOM 790 C C . SER A 1 96 ? 13.672 0.675 -5.297 1 98.88 96 SER A C 1
ATOM 792 O O . SER A 1 96 ? 14.445 1.293 -4.57 1 98.88 96 SER A O 1
ATOM 794 N N . ILE A 1 97 ? 13.148 -0.479 -4.957 1 98.81 97 ILE A N 1
ATOM 795 C CA . ILE A 1 97 ? 13.539 -1.168 -3.73 1 98.81 97 ILE A CA 1
ATOM 796 C C . ILE A 1 97 ? 15.008 -1.582 -3.814 1 98.81 97 ILE A C 1
ATOM 798 O O . ILE A 1 97 ? 15.781 -1.34 -2.887 1 98.81 97 ILE A O 1
ATOM 802 N N . CYS A 1 98 ? 15.383 -2.145 -4.98 1 98.81 98 CYS A N 1
ATOM 803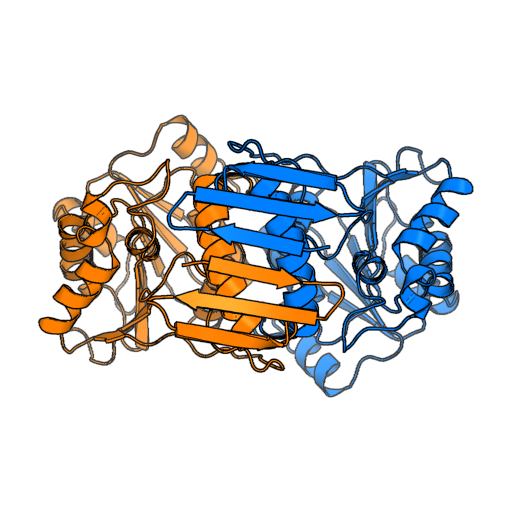 C CA . CYS A 1 98 ? 16.766 -2.551 -5.199 1 98.81 98 CYS A CA 1
ATOM 804 C C . CYS A 1 98 ? 17.719 -1.362 -5.062 1 98.81 98 CYS A C 1
ATOM 806 O O . CYS A 1 98 ? 18.734 -1.455 -4.387 1 98.81 98 CYS A O 1
ATOM 808 N N . ARG A 1 99 ? 17.359 -0.267 -5.691 1 98.44 99 ARG A N 1
ATOM 809 C CA . ARG A 1 99 ? 18.172 0.944 -5.621 1 98.44 99 ARG A CA 1
ATOM 810 C C . ARG A 1 99 ? 18.328 1.421 -4.184 1 98.44 99 ARG A C 1
ATOM 812 O O . ARG A 1 99 ? 19.422 1.769 -3.752 1 98.44 99 ARG A O 1
ATOM 819 N N . ALA A 1 100 ? 17.281 1.409 -3.443 1 98.06 100 ALA A N 1
ATOM 820 C CA . ALA A 1 100 ? 17.281 1.905 -2.07 1 98.06 100 ALA A CA 1
ATOM 821 C C . ALA A 1 100 ? 18.125 1.004 -1.167 1 98.06 100 ALA A C 1
ATOM 823 O O . ALA A 1 100 ? 18.797 1.484 -0.254 1 98.06 100 ALA A O 1
ATOM 824 N N . ILE A 1 101 ? 18.047 -0.254 -1.425 1 96.94 101 ILE A N 1
ATOM 825 C CA . ILE A 1 101 ? 18.812 -1.228 -0.648 1 96.94 101 ILE A CA 1
ATOM 826 C C . ILE A 1 101 ? 20.281 -1.192 -1.071 1 96.94 101 ILE A C 1
ATOM 828 O O . ILE A 1 101 ? 21.172 -1.442 -0.259 1 96.94 101 ILE A O 1
ATOM 832 N N . GLY A 1 102 ? 20.578 -0.894 -2.32 1 97.19 102 GLY A N 1
ATOM 833 C CA . GLY A 1 102 ? 21.922 -0.933 -2.895 1 97.19 102 GLY A CA 1
ATOM 834 C C . GLY A 1 102 ? 22.312 -2.309 -3.395 1 97.19 102 GLY A C 1
ATOM 835 O O . GLY A 1 102 ? 23.5 -2.641 -3.443 1 97.19 102 GLY A O 1
ATOM 836 N N . LYS A 1 103 ? 21.281 -3.1 -3.713 1 97.81 103 LYS A N 1
ATOM 837 C CA . LYS A 1 103 ? 21.5 -4.465 -4.176 1 97.81 103 LYS A CA 1
ATOM 838 C C . LYS A 1 103 ? 20.328 -4.961 -5.02 1 97.81 103 LYS A C 1
ATOM 840 O O . LYS A 1 103 ? 19.172 -4.68 -4.711 1 97.81 103 LYS A O 1
ATOM 845 N N . GLY A 1 104 ? 20.703 -5.672 -6.109 1 98.62 104 GLY A N 1
ATOM 846 C CA . GLY A 1 104 ? 19.688 -6.375 -6.875 1 98.62 104 GLY A CA 1
ATOM 847 C C . GLY A 1 104 ? 19.344 -5.695 -8.188 1 98.62 104 GLY A C 1
ATOM 848 O O . GLY A 1 104 ? 19.688 -4.523 -8.391 1 98.62 104 GLY A O 1
ATOM 849 N N . ARG A 1 105 ? 18.75 -6.387 -9.055 1 98.88 105 ARG A N 1
ATOM 850 C CA . ARG A 1 105 ? 18.234 -5.922 -10.336 1 98.88 105 ARG A CA 1
ATOM 851 C C . ARG A 1 105 ? 17.016 -6.734 -10.758 1 98.88 105 ARG A C 1
ATOM 853 O O . ARG A 1 105 ? 16.688 -7.754 -10.141 1 98.88 105 ARG A O 1
ATOM 860 N N . VAL A 1 106 ? 16.328 -6.277 -11.844 1 98.94 106 VAL A N 1
ATOM 861 C CA . VAL A 1 106 ? 15.023 -6.828 -12.203 1 98.94 106 VAL A CA 1
ATOM 862 C C . VAL A 1 106 ? 15.047 -7.301 -13.656 1 98.94 106 VAL A C 1
ATOM 864 O O . VAL A 1 106 ? 15.602 -6.629 -14.523 1 98.94 106 VAL A O 1
ATOM 867 N N . VAL A 1 107 ? 14.516 -8.453 -13.875 1 98.94 107 VAL A N 1
ATOM 868 C CA . VAL A 1 107 ? 14.281 -8.977 -15.219 1 98.94 107 VAL A CA 1
ATOM 869 C C . VAL A 1 107 ? 12.781 -9.125 -15.461 1 98.94 107 VAL A C 1
ATOM 871 O O . VAL A 1 107 ? 12.102 -9.859 -14.734 1 98.94 107 VAL A O 1
ATOM 874 N N . GLY A 1 108 ? 12.234 -8.391 -16.406 1 98.88 108 GLY A N 1
ATOM 875 C CA . GLY A 1 108 ? 10.836 -8.477 -16.797 1 98.88 108 GLY A CA 1
ATOM 876 C C . GLY A 1 108 ? 10.617 -9.234 -18.094 1 98.88 108 GLY A C 1
ATOM 877 O O . GLY A 1 108 ? 11.32 -8.992 -19.078 1 98.88 108 GLY A O 1
ATOM 878 N N . VAL A 1 109 ? 9.703 -10.164 -18.078 1 98.88 109 VAL A N 1
ATOM 879 C CA . VAL A 1 109 ? 9.398 -10.984 -19.25 1 98.88 109 VAL A CA 1
ATOM 880 C C . VAL A 1 109 ? 7.945 -10.766 -19.672 1 98.88 109 VAL A C 1
ATOM 882 O O . VAL A 1 109 ? 7.039 -10.773 -18.828 1 98.88 109 VAL A O 1
ATOM 885 N N . ASP A 1 110 ? 7.711 -10.539 -20.922 1 98.75 110 ASP A N 1
ATOM 886 C CA . ASP A 1 110 ? 6.355 -10.469 -21.453 1 98.75 110 ASP A CA 1
ATOM 887 C C . ASP A 1 110 ? 6.309 -10.953 -22.906 1 98.75 110 ASP A C 1
ATOM 889 O O . ASP A 1 110 ? 7.273 -10.789 -23.656 1 98.75 110 ASP A O 1
ATOM 893 N N . ILE A 1 111 ? 5.195 -11.531 -23.266 1 98.19 111 ILE A N 1
ATOM 894 C CA . ILE A 1 111 ? 5.027 -12.047 -24.625 1 98.19 111 ILE A CA 1
ATOM 895 C C . ILE A 1 111 ? 5.035 -10.883 -25.625 1 98.19 111 ILE A C 1
ATOM 897 O O . ILE A 1 111 ? 5.508 -11.031 -26.75 1 98.19 111 ILE A O 1
ATOM 901 N N . GLU A 1 112 ? 4.531 -9.789 -25.141 1 97.19 112 GLU A N 1
ATOM 902 C CA . GLU A 1 112 ? 4.48 -8.555 -25.922 1 97.19 112 GLU A CA 1
ATOM 903 C C . GLU A 1 112 ? 4.574 -7.332 -25 1 97.19 112 GLU A C 1
ATOM 905 O O . GLU A 1 112 ? 3.771 -7.18 -24.078 1 97.19 112 GLU A O 1
ATOM 910 N N . ILE A 1 113 ? 5.516 -6.559 -25.234 1 97.25 113 ILE A N 1
ATOM 911 C CA . ILE A 1 113 ? 5.648 -5.281 -24.547 1 97.25 113 ILE A CA 1
ATOM 912 C C . ILE A 1 113 ? 5.27 -4.145 -25.5 1 97.25 113 ILE A C 1
ATOM 914 O O . ILE A 1 113 ? 6.012 -3.832 -26.438 1 97.25 113 ILE A O 1
ATOM 918 N N . ARG A 1 114 ? 4.105 -3.539 -25.328 1 96.56 114 ARG A N 1
ATOM 919 C CA . ARG A 1 114 ? 3.633 -2.471 -26.203 1 96.56 114 ARG A CA 1
ATOM 920 C C . ARG A 1 114 ? 4.672 -1.36 -26.312 1 96.56 114 ARG A C 1
ATOM 922 O O . ARG A 1 114 ? 5.301 -0.982 -25.328 1 96.56 114 ARG A O 1
ATOM 929 N N . PRO A 1 115 ? 4.895 -0.894 -27.438 1 96.94 115 PRO A N 1
ATOM 930 C CA . PRO A 1 115 ? 5.973 0.066 -27.688 1 96.94 115 PRO A CA 1
ATOM 931 C C . PRO A 1 115 ? 5.922 1.269 -26.75 1 96.94 115 PRO A C 1
ATOM 933 O O . PRO A 1 115 ? 6.957 1.693 -26.219 1 96.94 115 PRO A O 1
ATOM 936 N N . HIS A 1 116 ? 4.785 1.822 -26.531 1 97 116 HIS A N 1
ATOM 937 C CA . HIS A 1 116 ? 4.684 2.988 -25.672 1 97 116 HIS A CA 1
ATOM 938 C C . HIS A 1 116 ? 5.113 2.648 -24.234 1 97 116 HIS A C 1
ATOM 940 O O . HIS A 1 116 ? 5.754 3.463 -23.578 1 97 116 HIS A O 1
ATOM 946 N N . ASN A 1 117 ? 4.738 1.507 -23.75 1 97.31 117 ASN A N 1
ATOM 947 C CA . ASN A 1 117 ? 5.164 1.067 -22.422 1 97.31 117 ASN A CA 1
ATOM 948 C C . ASN A 1 117 ? 6.668 0.806 -22.375 1 97.31 117 ASN A C 1
ATOM 950 O O . ASN A 1 117 ? 7.34 1.192 -21.422 1 97.31 117 ASN A O 1
ATOM 954 N N . ARG A 1 118 ? 7.203 0.114 -23.406 1 97.81 118 ARG A N 1
ATOM 955 C CA . ARG A 1 118 ? 8.641 -0.131 -23.484 1 97.81 118 ARG A CA 1
ATOM 956 C C . ARG A 1 118 ? 9.422 1.178 -23.422 1 97.81 118 ARG A C 1
ATOM 958 O O . ARG A 1 118 ? 10.367 1.311 -22.656 1 97.81 118 ARG A O 1
ATOM 965 N N . ASN A 1 119 ? 9 2.131 -24.266 1 98.31 119 ASN A N 1
ATOM 966 C CA . ASN A 1 119 ? 9.672 3.426 -24.312 1 98.31 119 ASN A CA 1
ATOM 967 C C . ASN A 1 119 ? 9.648 4.109 -22.938 1 98.31 119 ASN A C 1
ATOM 969 O O . ASN A 1 119 ? 10.664 4.645 -22.5 1 98.31 119 ASN A O 1
ATOM 973 N N . SER A 1 120 ? 8.5 4.102 -22.281 1 98.19 120 SER A N 1
ATOM 974 C CA . SER A 1 120 ? 8.352 4.738 -20.984 1 98.19 120 SER A CA 1
ATOM 975 C C . SER A 1 120 ? 9.258 4.082 -19.938 1 98.19 120 SER A C 1
ATOM 977 O O . SER A 1 120 ? 9.844 4.77 -19.094 1 98.19 120 SER A O 1
ATOM 979 N N . ILE A 1 121 ? 9.352 2.764 -19.984 1 98.62 121 ILE A N 1
ATOM 980 C CA . ILE A 1 121 ? 10.203 2.041 -19.047 1 98.62 121 ILE A CA 1
ATOM 981 C C . ILE A 1 121 ? 11.672 2.348 -19.328 1 98.62 121 ILE A C 1
ATOM 983 O O . ILE A 1 121 ? 12.438 2.637 -18.422 1 98.62 121 ILE A O 1
ATOM 987 N N . GLU A 1 122 ? 12.047 2.334 -20.594 1 98.62 122 GLU A N 1
ATOM 988 C CA . GLU A 1 122 ? 13.43 2.533 -21 1 98.62 122 GLU A CA 1
ATOM 989 C C . GLU A 1 122 ? 13.891 3.957 -20.703 1 98.62 122 GLU A C 1
ATOM 991 O O . GLU A 1 122 ? 15.078 4.195 -20.469 1 98.62 122 GLU A O 1
ATOM 996 N N . GLU A 1 123 ? 13.016 4.879 -20.703 1 98.44 123 GLU A N 1
ATOM 997 C CA . GLU A 1 123 ? 13.344 6.277 -20.453 1 98.44 123 GLU A CA 1
ATOM 998 C C . GLU A 1 123 ? 13.352 6.578 -18.953 1 98.44 123 GLU A C 1
ATOM 1000 O O . GLU A 1 123 ? 13.805 7.641 -18.531 1 98.44 123 GLU A O 1
ATOM 1005 N N . HIS A 1 124 ? 12.867 5.656 -18.188 1 98.44 124 HIS A N 1
ATOM 1006 C CA . HIS A 1 124 ? 12.766 5.859 -16.75 1 98.44 124 HIS A CA 1
ATOM 1007 C C . HIS A 1 124 ? 14.141 5.863 -16.094 1 98.44 124 HIS A C 1
ATOM 1009 O O . HIS A 1 124 ? 15.039 5.129 -16.516 1 98.44 124 HIS A O 1
ATOM 1015 N N . GLU A 1 125 ? 14.336 6.602 -15.023 1 98 125 GLU A N 1
ATOM 1016 C CA . GLU A 1 125 ? 15.633 6.758 -14.367 1 98 125 GLU A CA 1
ATOM 1017 C C . GLU A 1 125 ? 16.094 5.449 -13.727 1 98 125 GLU A C 1
ATOM 1019 O O . GLU A 1 125 ? 17.281 5.258 -13.484 1 98 125 GLU A O 1
ATOM 1024 N N . LEU A 1 126 ? 15.172 4.523 -13.547 1 98.62 126 LEU A N 1
ATOM 1025 C CA . LEU A 1 126 ? 15.523 3.271 -12.891 1 98.62 126 LEU A CA 1
ATOM 1026 C C . LEU A 1 126 ? 15.766 2.168 -13.914 1 98.62 126 LEU A C 1
ATOM 1028 O O . LEU A 1 126 ? 16.094 1.038 -13.555 1 98.62 126 LEU A O 1
ATOM 1032 N N . TYR A 1 12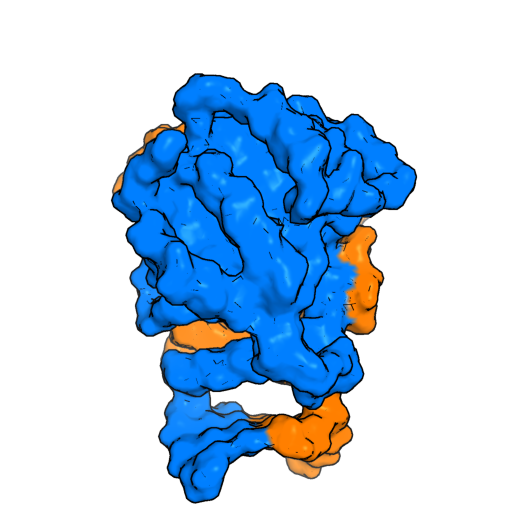7 ? 15.703 2.445 -15.164 1 98.75 127 TYR A N 1
ATOM 1033 C CA . TYR A 1 127 ? 15.828 1.457 -16.234 1 98.75 127 TYR A CA 1
ATOM 1034 C C . TYR A 1 127 ? 17.172 0.751 -16.156 1 98.75 127 TYR A C 1
ATOM 1036 O O . TYR A 1 127 ? 17.281 -0.435 -16.484 1 98.75 127 TYR A O 1
ATOM 1044 N N . PRO A 1 128 ? 18.25 1.396 -15.75 1 98.69 128 PRO A N 1
ATOM 1045 C CA . PRO A 1 128 ? 19.531 0.697 -15.695 1 98.69 128 PRO A CA 1
ATOM 1046 C C . PRO A 1 128 ? 19.484 -0.559 -14.828 1 98.69 128 PRO A C 1
ATOM 1048 O O . PRO A 1 128 ? 20.344 -1.436 -14.953 1 98.69 128 PRO A O 1
ATOM 1051 N N . LEU A 1 129 ? 18.5 -0.693 -13.953 1 98.81 129 LEU A N 1
ATOM 1052 C CA . LEU A 1 129 ? 18.359 -1.863 -13.094 1 98.81 129 LEU A CA 1
ATOM 1053 C C . LEU A 1 129 ? 17.375 -2.869 -13.695 1 98.81 129 LEU A C 1
ATOM 1055 O O . LEU A 1 129 ? 17.062 -3.887 -13.078 1 98.81 129 LEU A O 1
ATOM 1059 N N . ILE A 1 130 ? 16.859 -2.602 -14.875 1 98.94 130 ILE A N 1
ATOM 1060 C CA . ILE A 1 130 ? 15.797 -3.42 -15.445 1 98.94 130 ILE A CA 1
ATOM 1061 C C . ILE A 1 130 ? 16.25 -3.984 -16.797 1 98.94 130 ILE A C 1
ATOM 1063 O O . ILE A 1 130 ? 16.812 -3.26 -17.625 1 98.94 130 ILE A O 1
ATOM 1067 N N . THR A 1 131 ? 16.141 -5.223 -16.969 1 98.94 131 THR A N 1
ATOM 1068 C CA . THR A 1 131 ? 16.266 -5.867 -18.266 1 98.94 131 THR A CA 1
ATOM 1069 C C . THR A 1 131 ? 14.906 -6.375 -18.766 1 98.94 131 THR A C 1
ATOM 1071 O O . THR A 1 131 ? 14.172 -7.016 -18 1 98.94 131 THR A O 1
ATOM 1074 N N . LEU A 1 132 ? 14.547 -6.055 -20 1 98.88 132 LEU A N 1
ATOM 1075 C CA . LEU A 1 132 ? 13.289 -6.492 -20.594 1 98.88 132 LEU A CA 1
ATOM 1076 C C . LEU A 1 132 ? 13.516 -7.602 -21.609 1 98.88 132 LEU A C 1
ATOM 1078 O O . LEU A 1 132 ? 14.391 -7.484 -22.469 1 98.88 132 LEU A O 1
ATOM 1082 N N . ILE A 1 133 ? 12.781 -8.648 -21.453 1 98.81 133 ILE A N 1
ATOM 1083 C CA . ILE A 1 133 ? 12.82 -9.781 -22.391 1 98.81 133 ILE A CA 1
ATOM 1084 C C . ILE A 1 133 ? 11.438 -9.992 -23 1 98.81 133 ILE A C 1
ATOM 1086 O O . ILE A 1 133 ? 10.461 -10.211 -22.281 1 98.81 133 ILE A O 1
ATOM 1090 N N . GLU A 1 134 ? 11.344 -9.922 -24.328 1 98.44 134 GLU A N 1
ATOM 1091 C CA . GLU A 1 134 ? 10.094 -10.172 -25.031 1 98.44 134 GLU A CA 1
ATOM 1092 C C . GLU A 1 134 ? 10.039 -11.602 -25.562 1 98.44 134 GLU A C 1
ATOM 1094 O O . GLU A 1 134 ? 10.953 -12.055 -26.25 1 98.44 134 GLU A O 1
ATOM 1099 N N . GLY A 1 135 ? 9.07 -12.336 -25.188 1 98.5 135 GLY A N 1
ATOM 1100 C CA . GLY A 1 135 ? 8.836 -13.727 -25.531 1 98.5 135 GLY A CA 1
ATOM 1101 C C . GLY A 1 135 ? 7.867 -14.422 -24.594 1 98.5 135 GLY A C 1
ATOM 1102 O O . GLY A 1 135 ? 7.566 -13.906 -23.516 1 98.5 135 GLY A O 1
ATOM 1103 N N . SER A 1 136 ? 7.348 -15.508 -25.062 1 98.5 136 SER A N 1
ATOM 1104 C CA . SER A 1 136 ? 6.473 -16.281 -24.188 1 98.5 136 SER A CA 1
ATOM 1105 C C . SER A 1 136 ? 7.238 -16.844 -23 1 98.5 136 SER A C 1
ATOM 1107 O O . SER A 1 136 ? 8.297 -17.453 -23.156 1 98.5 136 SER A O 1
ATOM 1109 N N . SER A 1 137 ? 6.707 -16.594 -21.781 1 98.62 137 SER A N 1
ATOM 1110 C CA . SER A 1 137 ? 7.379 -17.062 -20.578 1 98.62 137 SER A CA 1
ATOM 1111 C C . SER A 1 137 ? 7.445 -18.578 -20.516 1 98.62 137 SER A C 1
ATOM 1113 O O . SER A 1 137 ? 8.219 -19.141 -19.75 1 98.62 137 SER A O 1
ATOM 1115 N N . VAL A 1 138 ? 6.645 -19.234 -21.391 1 98.62 138 VAL A N 1
ATOM 1116 C CA . VAL A 1 138 ? 6.633 -20.688 -21.328 1 98.62 138 VAL A CA 1
ATOM 1117 C C . VAL A 1 138 ? 7.363 -21.266 -22.531 1 98.62 138 VAL A C 1
ATOM 1119 O O . VAL A 1 138 ? 7.137 -22.422 -22.906 1 98.62 138 VAL A O 1
ATOM 1122 N N . GLU A 1 139 ? 8.141 -20.5 -23.188 1 98.44 139 GLU A N 1
ATOM 1123 C CA . GLU A 1 139 ? 9.016 -20.969 -24.266 1 98.44 139 GLU A CA 1
ATOM 1124 C C . GLU A 1 139 ? 10.445 -21.141 -23.766 1 98.44 139 GLU A C 1
ATOM 1126 O O . GLU A 1 139 ? 10.969 -20.281 -23.047 1 98.44 139 GLU A O 1
ATOM 1131 N N . GLU A 1 140 ? 11.117 -22.172 -24.234 1 98.31 140 GLU A N 1
ATOM 1132 C CA . GLU A 1 140 ? 12.469 -22.5 -23.797 1 98.31 140 GLU A CA 1
ATOM 1133 C C . GLU A 1 140 ? 13.453 -21.406 -24.203 1 98.31 140 GLU A C 1
ATOM 1135 O O . GLU A 1 140 ? 14.383 -21.094 -23.469 1 98.31 140 GLU A O 1
ATOM 1140 N N . SER A 1 141 ? 13.312 -20.875 -25.328 1 98.56 141 SER A N 1
ATOM 1141 C CA . SER A 1 141 ? 14.219 -19.828 -25.797 1 98.56 141 SER A CA 1
ATOM 1142 C C . SER A 1 141 ? 14.141 -18.594 -24.906 1 98.56 141 SER A C 1
ATOM 1144 O O . SER A 1 141 ? 15.148 -17.922 -24.672 1 98.56 141 SER A O 1
ATOM 1146 N N . THR A 1 142 ? 12.945 -18.281 -24.438 1 98.75 142 THR A N 1
ATOM 1147 C CA . THR A 1 142 ? 12.758 -17.156 -23.531 1 98.75 142 THR A CA 1
ATOM 1148 C C . THR A 1 142 ? 13.398 -17.438 -22.188 1 98.75 142 THR A C 1
ATOM 1150 O O . THR A 1 142 ? 14.07 -16.578 -21.609 1 98.75 142 THR A O 1
ATOM 1153 N N . LEU A 1 143 ? 13.18 -18.625 -21.672 1 98.69 143 LEU A N 1
ATOM 1154 C CA . LEU A 1 143 ? 13.781 -19 -20.406 1 98.69 143 LEU A CA 1
ATOM 1155 C C . LEU A 1 143 ? 15.305 -18.922 -20.469 1 98.69 143 LEU A C 1
ATOM 1157 O O . LEU A 1 143 ? 15.953 -18.516 -19.516 1 98.69 143 LEU A O 1
ATOM 1161 N N . GLU A 1 144 ? 15.852 -19.328 -21.609 1 98.62 144 GLU A N 1
ATOM 1162 C CA . GLU A 1 144 ? 17.297 -19.266 -21.781 1 98.62 144 GLU A CA 1
ATOM 1163 C C . GLU A 1 144 ? 17.797 -17.828 -21.703 1 98.62 144 GLU A C 1
ATOM 1165 O O . GLU A 1 144 ? 18.875 -17.562 -21.141 1 98.62 144 GLU A O 1
ATOM 1170 N N . LYS A 1 145 ? 17.078 -16.891 -22.297 1 98.81 145 LYS A N 1
ATOM 1171 C CA . LYS A 1 145 ? 17.438 -15.484 -22.188 1 98.81 145 LYS A CA 1
ATOM 1172 C C . LYS A 1 145 ? 17.422 -15.016 -20.734 1 98.81 145 LYS A C 1
ATOM 1174 O O . LYS A 1 145 ? 18.297 -14.242 -20.328 1 98.81 145 LYS A O 1
ATOM 1179 N N . VAL A 1 146 ? 16.438 -15.477 -19.969 1 98.88 146 VAL A N 1
ATOM 1180 C CA . VAL A 1 146 ? 16.344 -15.125 -18.562 1 98.88 146 VAL A CA 1
ATOM 1181 C C . VAL A 1 146 ? 17.547 -15.688 -17.797 1 98.88 146 VAL A C 1
ATOM 1183 O O . VAL A 1 146 ? 18.188 -14.977 -17.016 1 98.88 146 VAL A O 1
ATOM 1186 N N . LYS A 1 147 ? 17.859 -16.953 -18.031 1 98.69 147 LYS A N 1
ATOM 1187 C CA . LYS A 1 147 ? 18.984 -17.609 -17.375 1 98.69 147 LYS A CA 1
ATOM 1188 C C . LYS A 1 147 ? 20.297 -16.859 -17.656 1 98.69 147 LYS A C 1
ATOM 1190 O O . LYS A 1 147 ? 21.156 -16.766 -16.781 1 98.69 147 LYS A O 1
ATOM 1195 N N . ASN A 1 148 ? 20.391 -16.344 -18.875 1 98.62 148 ASN A N 1
ATOM 1196 C CA . ASN A 1 148 ? 21.594 -15.625 -19.266 1 98.62 148 ASN A CA 1
ATOM 1197 C C . ASN A 1 148 ? 21.734 -14.312 -18.5 1 98.62 148 ASN A C 1
ATOM 1199 O O . ASN A 1 148 ? 22.812 -13.711 -18.484 1 98.62 148 ASN A O 1
ATOM 1203 N N . CYS A 1 149 ? 20.672 -13.844 -17.875 1 98.62 149 CYS A N 1
ATOM 1204 C CA . CYS A 1 149 ? 20.719 -12.625 -17.078 1 98.62 149 CYS A CA 1
ATOM 1205 C C . CYS A 1 149 ? 21.109 -12.914 -15.633 1 98.62 149 CYS A C 1
ATOM 1207 O O . CYS A 1 149 ? 21.25 -12 -14.828 1 98.62 149 CYS A O 1
ATOM 1209 N N . ILE A 1 150 ? 21.281 -14.172 -15.281 1 98.69 150 ILE A N 1
ATOM 1210 C CA . ILE A 1 150 ? 21.547 -14.586 -13.906 1 98.69 150 ILE A CA 1
ATOM 1211 C C . ILE A 1 150 ? 22.953 -15.18 -13.812 1 98.69 150 ILE A C 1
ATOM 1213 O O . ILE A 1 150 ? 23.25 -16.172 -14.469 1 98.69 150 ILE A O 1
ATOM 1217 N N . ASN A 1 151 ? 23.766 -14.594 -13.07 1 97.94 151 ASN A N 1
ATOM 1218 C CA . ASN A 1 151 ? 25.125 -15.117 -12.883 1 97.94 151 ASN A CA 1
ATOM 1219 C C . ASN A 1 151 ? 25.141 -16.297 -11.906 1 97.94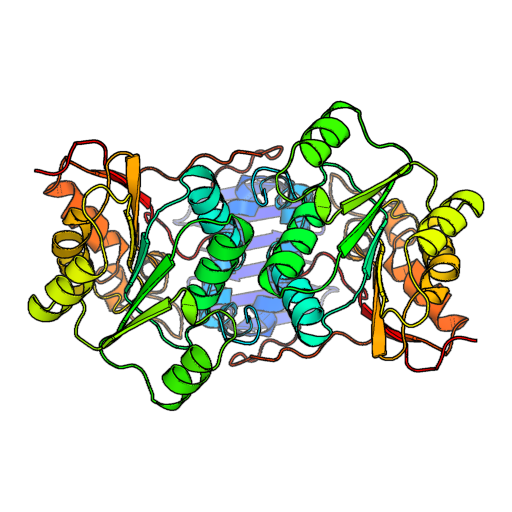 151 ASN A C 1
ATOM 1221 O O . ASN A 1 151 ? 24.25 -16.422 -11.062 1 97.94 151 ASN A O 1
ATOM 1225 N N . HIS A 1 152 ? 26.172 -17.094 -12.047 1 96.25 152 HIS A N 1
ATOM 1226 C CA . HIS A 1 152 ? 26.344 -18.219 -11.148 1 96.25 152 HIS A CA 1
ATOM 1227 C C . HIS A 1 152 ? 26.406 -17.766 -9.688 1 96.25 152 HIS A C 1
ATOM 1229 O O . HIS A 1 152 ? 27.125 -16.812 -9.359 1 96.25 152 HIS A O 1
ATOM 1235 N N . GLY A 1 153 ? 25.594 -18.406 -8.883 1 96.06 153 GLY A N 1
ATOM 1236 C CA . GLY A 1 153 ? 25.641 -18.141 -7.457 1 96.06 153 GLY A CA 1
ATOM 1237 C C . GLY A 1 153 ? 24.688 -17.047 -7.023 1 96.06 153 GLY A C 1
ATOM 1238 O O . GLY A 1 153 ? 24.469 -16.844 -5.828 1 96.06 153 GLY A O 1
ATOM 1239 N N . GLU A 1 154 ? 24.094 -16.328 -7.949 1 98.44 154 GLU A N 1
ATOM 1240 C CA . GLU A 1 154 ? 23.172 -15.258 -7.602 1 98.44 154 GLU A CA 1
ATOM 1241 C C . GLU A 1 154 ? 21.859 -15.82 -7.039 1 98.44 154 GLU A C 1
ATOM 1243 O O . GLU A 1 154 ? 21.391 -16.875 -7.477 1 98.44 154 GLU A O 1
ATOM 1248 N N . LYS A 1 155 ? 21.312 -15.156 -6.023 1 98.62 155 LYS A N 1
ATOM 1249 C CA . LYS A 1 155 ? 20.047 -15.523 -5.395 1 98.62 155 LYS A CA 1
ATOM 1250 C C . LYS A 1 155 ? 18.875 -14.906 -6.137 1 98.62 155 LYS A C 1
ATOM 1252 O O . LYS A 1 155 ? 18.844 -13.695 -6.391 1 98.62 155 LYS A O 1
ATOM 1257 N N . VAL A 1 156 ? 17.906 -15.766 -6.457 1 98.88 156 VAL A N 1
ATOM 1258 C CA . VAL A 1 156 ? 16.875 -15.344 -7.398 1 98.88 156 VAL A CA 1
ATOM 1259 C C . VAL A 1 156 ? 15.5 -15.461 -6.746 1 98.88 156 VAL A C 1
ATOM 1261 O O . VAL A 1 156 ? 15.18 -16.484 -6.133 1 98.88 156 VAL A O 1
ATOM 1264 N N . LEU A 1 157 ? 14.719 -14.375 -6.809 1 98.88 157 LEU A N 1
ATOM 1265 C CA . LEU A 1 157 ? 13.289 -14.336 -6.516 1 98.88 157 LEU A CA 1
ATOM 1266 C C . LEU A 1 157 ? 12.469 -14.289 -7.805 1 98.88 157 LEU A C 1
ATOM 1268 O O . LEU A 1 157 ? 12.758 -13.492 -8.695 1 98.88 157 LEU A O 1
ATOM 1272 N N . VAL A 1 158 ? 11.438 -15.133 -7.914 1 98.94 158 VAL A N 1
ATOM 1273 C CA . VAL A 1 158 ? 10.625 -15.18 -9.125 1 98.94 158 VAL A CA 1
ATOM 1274 C C . VAL A 1 158 ? 9.188 -14.789 -8.789 1 98.94 158 VAL A C 1
ATOM 1276 O O . VAL A 1 158 ? 8.633 -15.234 -7.777 1 98.94 158 VAL A O 1
ATOM 1279 N N . ILE A 1 159 ? 8.633 -13.945 -9.609 1 98.94 159 ILE A N 1
ATOM 1280 C CA . ILE A 1 159 ? 7.25 -13.508 -9.484 1 98.94 159 ILE A CA 1
ATOM 1281 C C . ILE A 1 159 ? 6.5 -13.805 -10.781 1 98.94 159 ILE A C 1
ATOM 1283 O O . ILE A 1 159 ? 6.918 -13.367 -11.859 1 98.94 159 ILE A O 1
ATOM 1287 N N . LEU A 1 160 ? 5.418 -14.547 -10.703 1 98.94 160 LEU A N 1
ATOM 1288 C CA . LEU A 1 160 ? 4.613 -14.906 -11.867 1 98.94 160 LEU A CA 1
ATOM 1289 C C . LEU A 1 160 ? 3.348 -14.055 -11.938 1 98.94 160 LEU A C 1
ATOM 1291 O O . LEU A 1 160 ? 2.502 -14.125 -11.039 1 98.94 160 LEU A O 1
ATOM 1295 N N . ASP A 1 161 ? 3.203 -13.25 -13 1 98.69 161 ASP A N 1
ATOM 1296 C CA . ASP A 1 161 ? 2.055 -12.359 -13.148 1 98.69 161 ASP A CA 1
ATOM 1297 C C . ASP A 1 161 ? 1.725 -12.125 -14.617 1 98.69 161 ASP A C 1
ATOM 1299 O O . ASP A 1 161 ? 1.264 -11.047 -14.992 1 98.69 161 ASP A O 1
ATOM 1303 N N . SER A 1 162 ? 1.934 -13.047 -15.5 1 97.25 162 SER A N 1
ATOM 1304 C CA . SER A 1 162 ? 1.618 -12.914 -16.922 1 97.25 162 SER A CA 1
ATOM 1305 C C . SER A 1 162 ? 0.207 -13.406 -17.219 1 97.25 162 SER A C 1
ATOM 1307 O O . SER A 1 162 ? -0.773 -12.719 -16.922 1 97.25 162 SER A O 1
ATOM 1309 N N . CYS A 1 163 ? 0.071 -14.562 -17.844 1 96 163 CYS A N 1
ATOM 1310 C CA . CYS A 1 163 ? -1.21 -15.219 -18.078 1 96 163 CYS A CA 1
ATOM 1311 C C . CYS A 1 163 ? -1.655 -16.016 -16.859 1 96 163 CYS A C 1
ATOM 1313 O O . CYS A 1 163 ? -0.842 -16.672 -16.219 1 96 163 CYS A O 1
ATOM 1315 N N . HIS A 1 164 ? -2.988 -15.922 -16.562 1 97.19 164 HIS A N 1
ATOM 1316 C CA . HIS A 1 164 ? -3.422 -16.422 -15.258 1 97.19 164 HIS A CA 1
ATOM 1317 C C . HIS A 1 164 ? -4.191 -17.734 -15.398 1 97.19 164 HIS A C 1
ATOM 1319 O O . HIS A 1 164 ? -4.832 -18.188 -14.453 1 97.19 164 HIS A O 1
ATOM 1325 N N . THR A 1 165 ? -4.152 -18.344 -16.594 1 98.25 165 THR A N 1
ATOM 1326 C CA . THR A 1 165 ? -4.789 -19.641 -16.75 1 98.25 165 THR A CA 1
ATOM 1327 C C . THR A 1 165 ? -4.035 -20.719 -15.969 1 98.25 165 THR A C 1
ATOM 1329 O O . THR A 1 165 ? -2.816 -20.625 -15.805 1 98.25 165 THR A O 1
ATOM 1332 N N . ARG A 1 166 ? -4.797 -21.672 -15.57 1 98.69 166 ARG A N 1
ATOM 1333 C CA . ARG A 1 166 ? -4.234 -22.781 -14.805 1 98.69 166 ARG A CA 1
ATOM 1334 C C . ARG A 1 166 ? -3.08 -23.438 -15.555 1 98.69 166 ARG A C 1
ATOM 1336 O O . ARG A 1 166 ? -1.995 -23.625 -15 1 98.69 166 ARG A O 1
ATOM 1343 N N . ASP A 1 167 ? -3.25 -23.781 -16.812 1 98.62 167 ASP A N 1
ATOM 1344 C CA . ASP A 1 167 ? -2.236 -24.453 -17.625 1 98.62 167 ASP A CA 1
ATOM 1345 C C . ASP A 1 167 ? -0.99 -23.594 -17.766 1 98.62 167 ASP A C 1
ATOM 1347 O O . ASP A 1 167 ? 0.134 -24.078 -17.625 1 98.62 167 ASP A O 1
ATOM 1351 N N . HIS A 1 168 ? -1.149 -22.375 -18.062 1 98.75 168 HIS A N 1
ATOM 1352 C CA . HIS A 1 168 ? -0.02 -21.484 -18.281 1 98.75 168 HIS A CA 1
ATOM 1353 C C . HIS A 1 168 ? 0.801 -21.312 -17.016 1 98.75 168 HIS A C 1
ATOM 1355 O O . HIS A 1 168 ? 2.027 -21.438 -17.031 1 98.75 168 HIS A O 1
ATOM 1361 N N . VAL A 1 169 ? 0.14 -20.984 -15.898 1 98.88 169 VAL A N 1
ATOM 1362 C CA . VAL A 1 169 ? 0.834 -20.75 -14.633 1 98.88 169 VAL A CA 1
ATOM 1363 C C . VAL A 1 169 ? 1.536 -22.031 -14.195 1 98.88 169 VAL A C 1
ATOM 1365 O O . VAL A 1 169 ? 2.654 -21.984 -13.672 1 98.88 169 VAL A O 1
ATOM 1368 N N . TYR A 1 170 ? 0.862 -23.172 -14.383 1 98.81 170 TYR A N 1
ATOM 1369 C CA . TYR A 1 170 ? 1.491 -24.453 -14.062 1 98.81 170 TYR A CA 1
ATOM 1370 C C . TYR A 1 170 ? 2.795 -24.625 -14.828 1 98.81 170 TYR A C 1
ATOM 1372 O O . TYR A 1 170 ? 3.812 -25.016 -14.258 1 98.81 170 TYR A O 1
ATOM 1380 N N . ASN A 1 171 ? 2.791 -24.375 -16.109 1 98.81 171 ASN A N 1
ATOM 1381 C CA . ASN A 1 171 ? 3.988 -24.484 -16.938 1 98.81 171 ASN A CA 1
ATOM 1382 C C . ASN A 1 171 ? 5.062 -23.484 -16.516 1 98.81 171 ASN A C 1
ATOM 1384 O O . ASN A 1 171 ? 6.25 -23.812 -16.5 1 98.81 171 ASN A O 1
ATOM 1388 N N . GLU A 1 172 ? 4.691 -22.25 -16.141 1 98.88 172 GLU A N 1
ATOM 1389 C CA . GLU A 1 172 ? 5.641 -21.281 -15.609 1 98.88 172 GLU A CA 1
ATOM 1390 C C . GLU A 1 172 ? 6.289 -21.797 -14.328 1 98.88 172 GLU A C 1
ATOM 1392 O O . GLU A 1 172 ? 7.5 -21.656 -14.141 1 98.88 172 GLU A O 1
ATOM 1397 N N . LEU A 1 173 ? 5.398 -22.328 -13.484 1 98.88 173 LEU A N 1
ATOM 1398 C CA . LEU A 1 173 ? 5.926 -22.875 -12.234 1 98.88 173 LEU A CA 1
ATOM 1399 C C . LEU A 1 173 ? 6.98 -23.938 -12.508 1 98.88 173 LEU A C 1
ATOM 1401 O O . LEU A 1 173 ? 8.055 -23.922 -11.898 1 98.88 173 LEU A O 1
ATOM 1405 N N . LYS A 1 174 ? 6.75 -24.828 -13.406 1 98.25 174 LYS A N 1
ATOM 1406 C CA . LYS A 1 174 ? 7.688 -25.906 -13.742 1 98.25 174 LYS A CA 1
ATOM 1407 C C . LYS A 1 174 ? 8.992 -25.328 -14.305 1 98.25 174 LYS A C 1
ATOM 1409 O O . LYS A 1 174 ? 10.078 -25.812 -13.961 1 98.25 174 LYS A O 1
ATOM 1414 N N . MET A 1 175 ? 8.891 -24.344 -15.102 1 98.5 175 MET A N 1
ATOM 1415 C CA . MET A 1 175 ? 10.039 -23.812 -15.82 1 98.5 175 MET A CA 1
ATOM 1416 C C . MET A 1 175 ? 10.852 -22.875 -14.93 1 98.5 175 MET A C 1
ATOM 1418 O O . MET A 1 175 ? 12.07 -23.016 -14.828 1 98.5 175 MET A O 1
ATOM 1422 N N . TYR A 1 176 ? 10.195 -21.984 -14.195 1 98.75 176 TYR A N 1
ATOM 1423 C CA . TYR A 1 176 ? 10.883 -20.906 -13.508 1 98.75 176 TYR A CA 1
ATOM 1424 C C . TYR A 1 176 ? 11.266 -21.328 -12.094 1 98.75 176 TYR A C 1
ATOM 1426 O O . TYR A 1 176 ? 12.109 -20.688 -11.453 1 98.75 176 TYR A O 1
ATOM 1434 N N . SER A 1 177 ? 10.617 -22.344 -11.555 1 98.06 177 SER A N 1
ATOM 1435 C CA . SER A 1 177 ? 10.977 -22.812 -10.219 1 98.06 177 SER A CA 1
ATOM 1436 C C . SER A 1 177 ? 12.445 -23.219 -10.156 1 98.06 177 SER A C 1
ATOM 1438 O O . SER A 1 177 ? 13.078 -23.141 -9.102 1 98.06 177 SER A O 1
ATOM 1440 N N . GLU A 1 178 ? 13 -23.609 -11.273 1 96.38 178 GLU A N 1
ATOM 1441 C CA . GLU A 1 178 ? 14.391 -24.047 -11.328 1 96.38 178 GLU A CA 1
ATOM 1442 C C . GLU A 1 178 ? 15.352 -22.906 -11.047 1 96.38 178 GLU A C 1
ATOM 1444 O O . GLU A 1 178 ? 16.5 -23.125 -10.656 1 96.38 178 GLU A O 1
ATOM 1449 N N . LEU A 1 179 ? 14.914 -21.672 -11.219 1 98.06 179 LEU A N 1
ATOM 1450 C CA . LEU A 1 179 ? 15.758 -20.5 -11.062 1 98.06 179 LEU A CA 1
ATOM 1451 C C . LEU A 1 179 ? 15.828 -20.062 -9.602 1 98.06 179 LEU A C 1
ATOM 1453 O O . LEU A 1 179 ? 16.703 -19.297 -9.211 1 98.06 179 LEU A O 1
ATOM 1457 N N . VAL A 1 180 ? 14.859 -20.531 -8.789 1 98.44 180 VAL A N 1
ATOM 1458 C CA . VAL A 1 180 ? 14.656 -20.016 -7.445 1 98.44 180 VAL A CA 1
ATOM 1459 C C . VAL A 1 180 ? 15.703 -20.594 -6.5 1 98.44 180 VAL A C 1
ATOM 1461 O O . VAL A 1 180 ? 15.891 -21.812 -6.461 1 98.44 180 VAL A O 1
ATOM 1464 N N . SER A 1 181 ? 16.344 -19.75 -5.77 1 97.12 181 SER A N 1
ATOM 1465 C CA . SER A 1 181 ? 17.359 -20.188 -4.809 1 97.12 181 SER A CA 1
ATOM 1466 C C . SER A 1 181 ? 16.703 -20.797 -3.564 1 97.12 181 SER A C 1
ATOM 1468 O O . SER A 1 181 ? 15.562 -20.484 -3.244 1 97.12 181 SER A O 1
ATOM 1470 N N . LYS A 1 182 ? 17.5 -21.672 -2.891 1 97.38 182 LYS A N 1
ATOM 1471 C CA . LYS A 1 182 ? 17 -22.219 -1.63 1 97.38 182 LYS A CA 1
ATOM 1472 C C . LYS A 1 182 ? 16.641 -21.094 -0.651 1 97.38 182 LYS A C 1
ATOM 1474 O O . LYS A 1 182 ? 17.359 -20.094 -0.558 1 97.38 182 LYS A O 1
ATOM 1479 N N . GLU A 1 183 ? 15.5 -21.234 0.069 1 97.94 183 GLU A N 1
ATOM 1480 C CA . GLU A 1 183 ? 14.977 -20.297 1.063 1 97.94 183 GLU A CA 1
ATOM 1481 C C . GLU A 1 183 ? 14.336 -19.078 0.398 1 97.94 183 GLU A C 1
ATOM 1483 O O . GLU A 1 183 ? 13.781 -18.219 1.078 1 97.94 183 GLU A O 1
ATOM 1488 N N . PHE A 1 184 ? 14.484 -19.062 -0.945 1 98.62 184 PHE A N 1
ATOM 1489 C CA . PHE A 1 184 ? 13.805 -18 -1.691 1 98.62 184 PHE A CA 1
ATOM 1490 C C . PHE A 1 184 ? 12.445 -18.484 -2.195 1 98.62 184 PHE A C 1
ATOM 1492 O O . PHE A 1 184 ? 12.031 -19.609 -1.9 1 98.62 184 PHE A O 1
ATOM 1499 N N . TYR A 1 185 ? 11.742 -17.594 -2.904 1 98.88 185 TYR A N 1
ATOM 1500 C CA . TYR A 1 185 ? 10.344 -17.859 -3.215 1 98.88 185 TYR A CA 1
ATOM 1501 C C . TYR A 1 185 ? 10.086 -17.766 -4.715 1 98.88 185 TYR A C 1
ATOM 1503 O O . TYR A 1 185 ? 10.773 -17.016 -5.418 1 98.88 185 TYR A O 1
ATOM 1511 N N . ILE A 1 186 ? 9.18 -18.531 -5.195 1 98.88 186 ILE A N 1
ATOM 1512 C CA . ILE A 1 186 ? 8.414 -18.219 -6.398 1 98.88 186 ILE A CA 1
ATOM 1513 C C . ILE A 1 186 ? 7 -17.781 -6.012 1 98.88 186 ILE A C 1
ATOM 1515 O O . ILE A 1 186 ? 6.285 -18.5 -5.32 1 98.88 186 ILE A O 1
ATOM 1519 N N . VAL A 1 187 ? 6.621 -16.531 -6.352 1 98.94 187 VAL A N 1
ATOM 1520 C CA . VAL A 1 187 ? 5.367 -15.898 -5.949 1 98.94 187 VAL A CA 1
ATOM 1521 C C . VAL A 1 187 ? 4.375 -15.93 -7.105 1 98.94 187 VAL A C 1
ATOM 1523 O O . VAL A 1 187 ? 4.648 -15.398 -8.188 1 98.94 187 VAL A O 1
ATOM 1526 N N . VAL A 1 188 ? 3.232 -16.531 -6.914 1 98.94 188 VAL A N 1
ATOM 1527 C CA . VAL A 1 188 ? 2.197 -16.656 -7.934 1 98.94 188 VAL A CA 1
ATOM 1528 C C . VAL A 1 188 ? 1.068 -15.664 -7.648 1 98.94 188 VAL A C 1
ATOM 1530 O O . VAL A 1 188 ? 0.284 -15.859 -6.715 1 98.94 188 VAL A O 1
ATOM 1533 N N . GLN A 1 189 ? 0.943 -14.68 -8.5 1 98.75 189 GLN A N 1
ATOM 1534 C CA . GLN A 1 189 ? -0.015 -13.609 -8.242 1 98.75 189 GLN A CA 1
ATOM 1535 C C . GLN A 1 189 ? -1.396 -13.969 -8.789 1 98.75 189 GLN A C 1
ATOM 1537 O O . GLN A 1 189 ? -1.551 -14.961 -9.492 1 98.75 189 GLN A O 1
ATOM 1542 N N . ASP A 1 190 ? -2.393 -13.273 -8.336 1 98.56 190 ASP A N 1
ATOM 1543 C CA . ASP A 1 190 ? -3.758 -13.211 -8.852 1 98.56 190 ASP A CA 1
ATOM 1544 C C . ASP A 1 190 ? -4.52 -14.492 -8.547 1 98.56 190 ASP A C 1
ATOM 1546 O O . ASP A 1 190 ? -5.398 -14.898 -9.312 1 98.56 190 ASP A O 1
ATOM 1550 N N . GLY A 1 191 ? -4.137 -15.156 -7.43 1 98.56 191 GLY A N 1
ATOM 1551 C CA . GLY A 1 191 ? -4.938 -16.281 -6.965 1 98.56 191 GLY A CA 1
ATOM 1552 C C . GLY A 1 191 ? -6.379 -15.906 -6.68 1 98.56 191 GLY A C 1
ATOM 1553 O O . GLY A 1 191 ? -7.258 -16.766 -6.645 1 98.56 191 GLY A O 1
ATOM 1554 N N . ILE A 1 192 ? -6.727 -14.672 -6.551 1 98.5 192 ILE A N 1
ATOM 1555 C CA . ILE A 1 192 ? -8.062 -14.172 -6.23 1 98.5 192 ILE A CA 1
ATOM 1556 C C . ILE A 1 192 ? -9.039 -14.555 -7.34 1 98.5 192 ILE A C 1
ATOM 1558 O O . ILE A 1 192 ? -10.25 -14.547 -7.137 1 98.5 192 ILE A O 1
ATOM 1562 N N . MET A 1 193 ? -8.5 -14.875 -8.516 1 98.44 193 MET A N 1
ATOM 1563 C CA . MET A 1 193 ? -9.336 -15.273 -9.641 1 98.44 193 MET A CA 1
ATOM 1564 C C . MET A 1 193 ? -10.305 -16.375 -9.234 1 98.44 193 MET A C 1
ATOM 1566 O O . MET A 1 193 ? -11.438 -16.438 -9.719 1 98.44 193 MET A O 1
ATOM 1570 N N . GLU A 1 194 ? -9.898 -17.203 -8.336 1 98.12 194 GLU A N 1
ATOM 1571 C CA . GLU A 1 194 ? -10.727 -18.297 -7.852 1 98.12 194 GLU A CA 1
ATOM 1572 C C . GLU A 1 194 ? -12.031 -17.781 -7.262 1 98.12 194 GLU A C 1
ATOM 1574 O O . GLU A 1 194 ? -13.07 -18.438 -7.367 1 98.12 194 GLU A O 1
ATOM 1579 N N . ASP A 1 195 ? -12.016 -16.625 -6.699 1 97.31 195 ASP A N 1
ATOM 1580 C CA . ASP A 1 195 ? -13.172 -16.078 -5.988 1 97.31 195 ASP A CA 1
ATOM 1581 C C . ASP A 1 195 ? -13.953 -15.109 -6.879 1 97.31 195 ASP A C 1
ATOM 1583 O O . ASP A 1 195 ? -14.961 -14.547 -6.453 1 97.31 195 ASP A O 1
ATOM 1587 N N . LEU A 1 196 ? -13.523 -14.938 -8.102 1 98.25 196 LEU A N 1
ATOM 1588 C CA . LEU A 1 196 ? -14.094 -13.891 -8.953 1 98.25 196 LEU A CA 1
ATOM 1589 C C . LEU A 1 196 ? -14.969 -14.5 -10.039 1 98.25 196 LEU A C 1
ATOM 1591 O O . LEU A 1 196 ? -15.383 -13.797 -10.969 1 98.25 196 LEU A O 1
ATOM 1595 N N . TYR A 1 197 ? -15.242 -15.789 -9.977 1 97.06 197 TYR A N 1
ATOM 1596 C CA . TYR A 1 197 ? -15.938 -16.516 -11.031 1 97.06 197 TYR A CA 1
ATOM 1597 C C . TYR A 1 197 ? -17.375 -16.031 -11.156 1 97.06 197 TYR A C 1
ATOM 1599 O O . TYR A 1 197 ? -18.031 -16.25 -12.18 1 97.06 197 TYR A O 1
ATOM 1607 N N . ASP A 1 198 ? -17.953 -15.32 -10.109 1 95.12 198 ASP A N 1
ATOM 1608 C CA . ASP A 1 198 ? -19.359 -14.977 -10.094 1 95.12 198 ASP A CA 1
ATOM 1609 C C . ASP A 1 198 ? -19.562 -13.461 -10.023 1 95.12 198 ASP A C 1
ATOM 1611 O O . ASP A 1 198 ? -20.656 -12.984 -9.727 1 95.12 198 ASP A O 1
ATOM 1615 N N . VAL A 1 199 ? -18.469 -12.695 -10.195 1 96.94 199 VAL A N 1
ATOM 1616 C CA . VAL A 1 199 ? -18.625 -11.242 -10.266 1 96.94 199 VAL A CA 1
ATOM 1617 C C . VAL A 1 199 ? -18.891 -10.828 -11.711 1 96.94 199 VAL A C 1
ATOM 1619 O O . VAL A 1 199 ? -18.594 -11.57 -12.648 1 96.94 199 VAL A O 1
ATOM 1622 N N . PRO A 1 200 ? -19.422 -9.555 -11.914 1 97.56 200 PRO A N 1
ATOM 1623 C CA . PRO A 1 200 ? -19.828 -9.156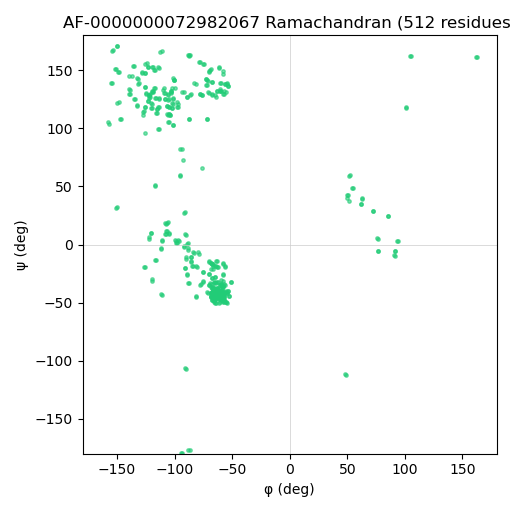 -13.258 1 97.56 200 PRO A CA 1
ATOM 1624 C C . PRO A 1 200 ? -18.688 -9.172 -14.258 1 97.56 200 PRO A C 1
ATOM 1626 O O . PRO A 1 200 ? -18.859 -9.57 -15.414 1 97.56 200 PRO A O 1
ATOM 1629 N N . ARG A 1 201 ? -17.438 -8.844 -13.898 1 97.25 201 ARG A N 1
ATOM 1630 C CA . ARG A 1 201 ? -16.297 -8.797 -14.805 1 97.25 201 ARG A CA 1
ATOM 1631 C C . ARG A 1 201 ? -15.555 -10.125 -14.828 1 97.25 201 ARG A C 1
ATOM 1633 O O . ARG A 1 201 ? -14.562 -10.281 -15.547 1 97.25 201 ARG A O 1
ATOM 1640 N N . GLY A 1 202 ? -16.016 -11.078 -14.023 1 97.5 202 GLY A N 1
ATOM 1641 C CA . GLY A 1 202 ? -15.352 -12.367 -13.93 1 97.5 202 GLY A CA 1
ATOM 1642 C C . GLY A 1 202 ? -15.82 -13.359 -14.977 1 97.5 202 GLY A C 1
ATOM 1643 O O . GLY A 1 202 ? -16.531 -12.992 -15.922 1 97.5 202 GLY A O 1
ATOM 1644 N N . GLN A 1 203 ? -15.297 -14.57 -14.898 1 97.69 203 GLN A N 1
ATOM 1645 C CA . GLN A 1 203 ? -15.648 -15.688 -15.766 1 97.69 203 GLN A CA 1
ATOM 1646 C C . GLN A 1 203 ? -15.93 -16.953 -14.961 1 97.69 203 GLN A C 1
ATOM 1648 O O . GLN A 1 203 ? -15.188 -17.266 -14.023 1 97.69 203 GLN A O 1
ATOM 1653 N N . LYS A 1 204 ? -16.953 -17.656 -15.352 1 97.81 204 LYS A N 1
ATOM 1654 C CA . LYS A 1 204 ? -17.359 -18.875 -14.641 1 97.81 204 LYS A CA 1
ATOM 1655 C C . LYS A 1 204 ? -16.219 -19.891 -14.602 1 97.81 204 LYS A C 1
ATOM 1657 O O . LYS A 1 204 ? -16.047 -20.594 -13.602 1 97.81 204 LYS A O 1
ATOM 1662 N N . SER A 1 205 ? -15.438 -19.969 -15.617 1 98.19 205 SER A N 1
ATOM 1663 C CA . SER A 1 205 ? -14.359 -20.938 -15.727 1 98.19 205 SER A CA 1
ATOM 1664 C C . SER A 1 205 ? -13.289 -20.703 -14.672 1 98.19 205 SER A C 1
ATOM 1666 O O . SER A 1 205 ? -12.492 -21.594 -14.367 1 98.19 205 SER A O 1
ATOM 1668 N N . TRP A 1 206 ? -13.219 -19.531 -14.055 1 98.5 206 TRP A N 1
ATOM 1669 C CA . TRP A 1 206 ? -12.172 -19.156 -13.109 1 98.5 206 TRP A CA 1
ATOM 1670 C C . TRP A 1 206 ? -12.312 -19.938 -11.812 1 98.5 206 TRP A C 1
ATOM 1672 O O . TRP A 1 206 ? -11.391 -19.969 -11 1 98.5 206 TRP A O 1
ATOM 1682 N N . LYS A 1 207 ? -13.469 -20.547 -11.672 1 97.19 207 LYS A N 1
ATOM 1683 C CA . LYS A 1 207 ? -13.641 -21.422 -10.516 1 97.19 207 LYS A CA 1
ATOM 1684 C C . LYS A 1 207 ? -12.578 -22.516 -10.492 1 97.19 207 LYS A C 1
ATOM 1686 O O . LYS A 1 207 ? -12.094 -22.906 -9.422 1 97.19 207 LYS A O 1
ATOM 1691 N N . GLU A 1 208 ? -12.18 -22.969 -11.641 1 97.88 208 GLU A N 1
ATOM 1692 C CA . GLU A 1 208 ? -11.227 -24.078 -11.75 1 97.88 208 GLU A CA 1
ATOM 1693 C C . GLU A 1 208 ? -9.969 -23.641 -12.492 1 97.88 208 GLU A C 1
ATOM 1695 O O . GLU A 1 208 ? -8.898 -24.219 -12.297 1 97.88 208 GLU A O 1
ATOM 1700 N N . ASP A 1 209 ? -10.141 -22.734 -13.391 1 98.69 209 ASP A N 1
ATOM 1701 C CA . ASP A 1 209 ? -9.031 -22.219 -14.203 1 98.69 209 ASP A CA 1
ATOM 1702 C C . ASP A 1 209 ? -8.43 -20.969 -13.578 1 98.69 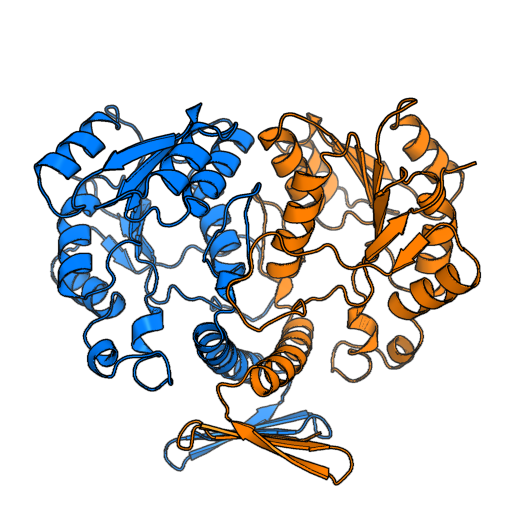209 ASP A C 1
ATOM 1704 O O . ASP A 1 209 ? -8.734 -19.844 -14.008 1 98.69 209 ASP A O 1
ATOM 1708 N N . ASN A 1 210 ? -7.582 -21.141 -12.648 1 98.69 210 ASN A N 1
ATOM 1709 C CA . ASN A 1 210 ? -6.98 -20.031 -11.922 1 98.69 210 ASN A CA 1
ATOM 1710 C C . ASN A 1 210 ? -5.621 -20.406 -11.344 1 98.69 210 ASN A C 1
ATOM 1712 O O . ASN A 1 210 ? -5.273 -21.578 -11.281 1 98.69 210 ASN A O 1
ATOM 1716 N N . PRO A 1 211 ? -4.816 -19.484 -10.883 1 98.88 211 PRO A N 1
ATOM 1717 C CA . PRO A 1 211 ? -3.453 -19.734 -10.406 1 98.88 211 PRO A CA 1
ATOM 1718 C C . PRO A 1 211 ? -3.41 -20.609 -9.156 1 98.88 211 PRO A C 1
ATOM 1720 O O . PRO A 1 211 ? -2.449 -21.344 -8.953 1 98.88 211 PRO A O 1
ATOM 1723 N N . VAL A 1 212 ? -4.434 -20.516 -8.281 1 98.81 212 VAL A N 1
ATOM 1724 C CA . VAL A 1 212 ? -4.438 -21.312 -7.062 1 98.81 212 VAL A CA 1
ATOM 1725 C C . VAL A 1 212 ? -4.43 -22.797 -7.418 1 98.81 212 VAL A C 1
ATOM 1727 O O . VAL A 1 212 ? -3.721 -23.594 -6.789 1 98.81 212 VAL A O 1
ATOM 1730 N N . GLN A 1 213 ? -5.188 -23.141 -8.445 1 98.69 213 GLN A N 1
ATOM 1731 C CA . GLN A 1 213 ? -5.219 -24.516 -8.898 1 98.69 213 GLN A CA 1
ATOM 1732 C C . GLN A 1 213 ? -3.871 -24.938 -9.484 1 98.69 213 GLN A C 1
ATOM 1734 O O . GLN A 1 213 ? -3.453 -26.094 -9.336 1 98.69 213 GLN A O 1
ATOM 1739 N N . SER A 1 214 ? -3.182 -24.047 -10.18 1 98.81 214 SER A N 1
ATOM 1740 C CA . SER A 1 214 ? -1.837 -24.312 -10.68 1 98.81 214 SER A CA 1
ATOM 1741 C C . SER A 1 214 ? -0.877 -24.641 -9.539 1 98.81 214 SER A C 1
ATOM 1743 O O . SER A 1 214 ? -0.063 -25.562 -9.656 1 98.81 214 SER A O 1
ATOM 1745 N N . VAL A 1 215 ? -0.963 -23.859 -8.484 1 98.88 215 VAL A N 1
ATOM 1746 C CA . VAL A 1 215 ? -0.11 -24.047 -7.316 1 98.88 215 VAL A CA 1
ATOM 1747 C C . VAL A 1 215 ? -0.37 -25.422 -6.707 1 98.88 215 VAL A C 1
ATOM 1749 O O . VAL A 1 215 ? 0.57 -26.156 -6.375 1 98.88 215 VAL A O 1
ATOM 1752 N N . CYS A 1 216 ? -1.653 -25.75 -6.578 1 98.56 216 CYS A N 1
ATOM 1753 C CA . CYS A 1 216 ? -2.021 -27.062 -6.055 1 98.56 216 CYS A CA 1
ATOM 1754 C C . CYS A 1 216 ? -1.422 -28.172 -6.902 1 98.56 216 CYS A C 1
ATOM 1756 O O . CYS A 1 216 ? -0.814 -29.109 -6.371 1 98.56 216 CYS A O 1
ATOM 1758 N N . ASP A 1 217 ? -1.583 -28.109 -8.18 1 98.62 217 ASP A N 1
ATOM 1759 C CA . ASP A 1 217 ? -1.045 -29.109 -9.109 1 98.62 217 ASP A CA 1
ATOM 1760 C C . ASP A 1 217 ? 0.473 -29.203 -8.984 1 98.62 217 ASP A C 1
ATOM 1762 O O . ASP A 1 217 ? 1.025 -30.312 -8.945 1 98.62 217 ASP A O 1
ATOM 1766 N N . PHE A 1 218 ? 1.126 -28.125 -8.961 1 98.75 218 PHE A N 1
ATOM 1767 C CA . PHE A 1 218 ? 2.58 -28.047 -8.891 1 98.75 218 PHE A CA 1
ATOM 1768 C C . PHE A 1 218 ? 3.092 -28.719 -7.613 1 98.75 218 PHE A C 1
ATOM 1770 O O . PHE A 1 218 ? 4.055 -29.484 -7.648 1 98.75 218 PHE A O 1
ATOM 1777 N N . LEU A 1 219 ? 2.461 -28.391 -6.492 1 98.5 219 LEU A N 1
ATOM 1778 C CA . LEU A 1 219 ? 2.924 -28.875 -5.195 1 98.5 219 LEU A CA 1
ATOM 1779 C C . LEU A 1 219 ? 2.676 -30.375 -5.059 1 98.5 219 LEU A C 1
ATOM 1781 O O . LEU A 1 219 ? 3.361 -31.047 -4.289 1 98.5 219 LEU A O 1
ATOM 1785 N N . LYS A 1 220 ? 1.718 -30.875 -5.773 1 97.88 220 LYS A N 1
ATOM 1786 C CA . LYS A 1 220 ? 1.477 -32.312 -5.793 1 97.88 220 LYS A CA 1
ATOM 1787 C C . LYS A 1 220 ? 2.654 -33.062 -6.414 1 97.88 220 LYS A C 1
ATOM 1789 O O . LYS A 1 220 ? 2.932 -34.219 -6.051 1 97.88 220 LYS A O 1
ATOM 1794 N N . GLU A 1 221 ? 3.34 -32.406 -7.273 1 96.81 221 GLU A N 1
ATOM 1795 C CA . GLU A 1 221 ? 4.367 -33.062 -8.062 1 96.81 221 GLU A CA 1
ATOM 1796 C C . GLU A 1 221 ? 5.762 -32.594 -7.688 1 96.81 221 GLU A C 1
ATOM 1798 O O . GLU A 1 221 ? 6.758 -33.031 -8.266 1 96.81 221 GLU A O 1
ATOM 1803 N N . ASN A 1 222 ? 5.844 -31.688 -6.848 1 96.25 222 ASN A N 1
ATOM 1804 C CA . ASN A 1 222 ? 7.117 -31.078 -6.492 1 96.25 222 ASN A CA 1
ATOM 1805 C C . ASN A 1 222 ? 7.285 -30.969 -4.98 1 96.25 222 ASN A C 1
ATOM 1807 O O . ASN A 1 222 ? 6.527 -30.266 -4.312 1 96.25 222 ASN A O 1
ATOM 1811 N N . ASP A 1 223 ? 8.336 -31.609 -4.438 1 96.31 223 ASP A N 1
ATOM 1812 C CA . ASP A 1 223 ? 8.531 -31.609 -2.992 1 96.31 223 ASP A CA 1
ATOM 1813 C C . ASP A 1 223 ? 9.656 -30.656 -2.598 1 96.31 223 ASP A C 1
ATOM 1815 O O . ASP A 1 223 ? 10.125 -30.672 -1.456 1 96.31 223 ASP A O 1
ATOM 1819 N N . GLU A 1 224 ? 10.102 -29.891 -3.584 1 98 224 GLU A N 1
ATOM 1820 C CA . GLU A 1 224 ? 11.172 -28.953 -3.305 1 98 224 GLU A CA 1
ATOM 1821 C C . GLU A 1 224 ? 10.625 -27.625 -2.764 1 98 224 GLU A C 1
ATOM 1823 O O . GLU A 1 224 ? 11.383 -26.812 -2.238 1 98 224 GLU A O 1
ATOM 1828 N N . PHE A 1 225 ? 9.336 -27.438 -2.906 1 98.62 225 PHE A N 1
ATOM 1829 C CA . PHE A 1 225 ? 8.695 -26.203 -2.486 1 98.62 225 PHE A CA 1
ATOM 1830 C C . PHE A 1 225 ? 7.582 -26.469 -1.485 1 98.62 225 PHE A C 1
ATOM 1832 O O . PHE A 1 225 ? 6.965 -27.547 -1.516 1 98.62 225 PHE A O 1
ATOM 1839 N N . VAL A 1 226 ? 7.305 -25.516 -0.634 1 98.5 226 VAL A N 1
ATOM 1840 C CA . VAL A 1 226 ? 6.18 -25.562 0.29 1 98.5 226 VAL A CA 1
ATOM 1841 C C . VAL A 1 226 ? 5.41 -24.234 0.236 1 98.5 226 VAL A C 1
ATOM 1843 O O . VAL A 1 226 ? 5.992 -23.188 -0.002 1 98.5 226 VAL A O 1
ATOM 1846 N N . LEU A 1 227 ? 4.133 -24.328 0.338 1 98.56 227 LEU A N 1
ATOM 1847 C CA . LEU A 1 227 ? 3.299 -23.141 0.482 1 98.56 227 LEU A CA 1
ATOM 1848 C C . LEU A 1 227 ? 3.467 -22.516 1.866 1 98.56 227 LEU A C 1
ATOM 1850 O O . LEU A 1 227 ? 3.051 -23.109 2.867 1 98.56 227 LEU A O 1
ATOM 1854 N N . GLU A 1 228 ? 4.125 -21.391 1.93 1 98.19 228 GLU A N 1
ATOM 1855 C CA . GLU A 1 228 ? 4.422 -20.734 3.201 1 98.19 228 GLU A CA 1
ATOM 1856 C C . GLU A 1 228 ? 4.418 -19.219 3.055 1 98.19 228 GLU A C 1
ATOM 1858 O O . GLU A 1 228 ? 5.328 -18.641 2.453 1 98.19 228 GLU A O 1
ATOM 1863 N N . THR A 1 229 ? 3.389 -18.578 3.613 1 98 229 THR A N 1
ATOM 1864 C CA . THR A 1 229 ? 3.34 -17.109 3.621 1 98 229 THR A CA 1
ATOM 1865 C C . THR A 1 229 ? 4.438 -16.547 4.512 1 98 229 THR A C 1
ATOM 1867 O O . THR A 1 229 ? 4.598 -16.969 5.66 1 98 229 THR A O 1
ATOM 1870 N N . PRO A 1 230 ? 5.211 -15.609 3.979 1 97.75 230 PRO A N 1
ATOM 1871 C CA . PRO A 1 230 ? 6.242 -15 4.82 1 97.75 230 PRO A CA 1
ATOM 1872 C C . PRO A 1 230 ? 5.684 -14.422 6.117 1 97.75 230 PRO A C 1
ATOM 1874 O O . PRO A 1 230 ? 4.609 -13.82 6.117 1 97.75 230 PRO A O 1
ATOM 1877 N N . LYS A 1 231 ? 6.402 -14.633 7.191 1 95.5 231 LYS A N 1
ATOM 1878 C CA . LYS A 1 231 ? 5.992 -14.102 8.484 1 95.5 231 LYS A CA 1
ATOM 1879 C C . LYS A 1 231 ? 6.078 -12.578 8.508 1 95.5 231 LYS A C 1
ATOM 1881 O O . LYS A 1 231 ? 7.016 -12 7.953 1 95.5 231 LYS A O 1
ATOM 1886 N N . ARG A 1 232 ? 5.062 -11.961 9.141 1 96 232 ARG A N 1
ATOM 1887 C CA . ARG A 1 232 ? 5.121 -10.523 9.367 1 96 232 ARG A CA 1
ATOM 1888 C C . ARG A 1 232 ? 6.18 -10.172 10.406 1 96 232 ARG A C 1
ATOM 1890 O O . ARG A 1 232 ? 6.254 -10.805 11.461 1 96 232 ARG A O 1
ATOM 1897 N N . ILE A 1 233 ? 7.012 -9.258 10.125 1 93.38 233 ILE A N 1
ATOM 1898 C CA . ILE A 1 233 ? 8.055 -8.906 11.078 1 93.38 233 ILE A CA 1
ATOM 1899 C C . ILE A 1 233 ? 7.488 -7.977 12.156 1 93.38 233 ILE A C 1
ATOM 1901 O O . ILE A 1 233 ? 8.094 -7.809 13.219 1 93.38 233 ILE A O 1
ATOM 1905 N N . PHE A 1 234 ? 6.371 -7.344 11.898 1 97.44 234 PHE A N 1
ATOM 1906 C CA . PHE A 1 234 ? 5.656 -6.473 12.82 1 97.44 234 PHE A CA 1
ATOM 1907 C C . PHE A 1 234 ? 4.164 -6.781 12.812 1 97.44 234 PHE A C 1
ATOM 1909 O O . PHE A 1 234 ? 3.549 -6.855 11.75 1 97.44 234 PHE A O 1
ATOM 1916 N N . ASN A 1 235 ? 3.633 -7.051 13.945 1 98 235 ASN A N 1
ATOM 1917 C CA . ASN A 1 235 ? 2.199 -7.273 14.094 1 98 235 ASN A CA 1
ATOM 1918 C C . ASN A 1 235 ? 1.739 -7.023 15.523 1 98 235 ASN A C 1
ATOM 1920 O O . ASN A 1 235 ? 1.956 -7.859 16.406 1 98 235 ASN A O 1
ATOM 1924 N N . GLU A 1 236 ? 1.124 -5.945 15.758 1 98.06 236 GLU A N 1
ATOM 1925 C CA . GLU A 1 236 ? 0.534 -5.617 17.047 1 98.06 236 GLU A CA 1
ATOM 1926 C C . GLU A 1 236 ? -0.987 -5.734 17.016 1 98.06 236 GLU A C 1
ATOM 1928 O O . GLU A 1 236 ? -1.688 -5.074 17.781 1 98.06 236 GLU A O 1
ATOM 1933 N N . SER A 1 237 ? -1.509 -6.477 16.016 1 98.06 237 SER A N 1
ATOM 1934 C CA . SER A 1 237 ? -2.922 -6.773 15.805 1 98.06 237 SER A CA 1
ATOM 1935 C C . SER A 1 237 ? -3.211 -8.258 16.016 1 98.06 237 SER A C 1
ATOM 1937 O O . SER A 1 237 ? -2.287 -9.062 16.125 1 98.06 237 SER A O 1
ATOM 1939 N N . SER A 1 238 ? -4.48 -8.609 16.141 1 97.25 238 SER A N 1
ATOM 1940 C CA . SER A 1 238 ? -4.887 -10.016 16.172 1 97.25 238 SER A CA 1
ATOM 1941 C C . SER A 1 238 ? -5.027 -10.578 14.758 1 97.25 238 SER A C 1
ATOM 1943 O O . SER A 1 238 ? -5.223 -11.781 14.586 1 97.25 238 SER A O 1
ATOM 1945 N N . LEU A 1 239 ? -4.906 -9.703 13.797 1 97.38 239 LEU A N 1
ATOM 1946 C CA . LEU A 1 239 ? -5.066 -10.094 12.398 1 97.38 239 LEU A CA 1
ATOM 1947 C C . LEU A 1 239 ? -3.877 -10.922 11.922 1 97.38 239 LEU A C 1
ATOM 1949 O O . LEU A 1 239 ? -2.725 -10.555 12.18 1 97.38 239 LEU A O 1
ATOM 1953 N N . LYS A 1 240 ? -4.184 -12.016 11.156 1 94.62 240 LYS A N 1
ATOM 1954 C CA . LYS A 1 240 ? -3.1 -12.914 10.75 1 94.62 240 LYS A CA 1
ATOM 1955 C C . LYS A 1 240 ? -3.084 -13.109 9.242 1 94.62 240 LYS A C 1
ATOM 1957 O O . LYS A 1 240 ? -2.072 -13.531 8.672 1 94.62 240 LYS A O 1
ATOM 1962 N N . GLN A 1 241 ? -4.203 -12.82 8.602 1 95.62 241 GLN A N 1
ATOM 1963 C CA . GLN A 1 241 ? -4.316 -13.07 7.172 1 95.62 241 GLN A CA 1
ATOM 1964 C C . GLN A 1 241 ? -4.113 -11.789 6.367 1 95.62 241 GLN A C 1
ATOM 1966 O O . GLN A 1 241 ? -4.559 -10.719 6.777 1 95.62 241 GLN A O 1
ATOM 1971 N N . ASN A 1 242 ? -3.453 -11.961 5.277 1 97.75 242 ASN A N 1
ATOM 1972 C CA . ASN A 1 242 ? -3.316 -10.828 4.363 1 97.75 242 ASN A CA 1
ATOM 1973 C C . ASN A 1 242 ? -4.629 -10.523 3.652 1 97.75 242 ASN A C 1
ATOM 1975 O O . ASN A 1 242 ? -5.418 -11.43 3.373 1 97.75 242 ASN A O 1
ATOM 1979 N N . ILE A 1 243 ? -4.93 -9.32 3.449 1 98.5 243 ILE A N 1
ATOM 1980 C CA . ILE A 1 243 ? -5.941 -8.867 2.502 1 98.5 243 ILE A CA 1
ATOM 1981 C C . ILE A 1 243 ? -5.312 -8.688 1.122 1 98.5 243 ILE A C 1
ATOM 1983 O O . ILE A 1 243 ? -4.551 -7.746 0.896 1 98.5 243 ILE A O 1
ATOM 1987 N N . THR A 1 244 ? -5.652 -9.609 0.165 1 98.69 244 THR A N 1
ATOM 1988 C CA . THR A 1 244 ? -4.707 -9.812 -0.929 1 98.69 244 THR A CA 1
ATOM 1989 C C . THR A 1 244 ? -5.434 -10.25 -2.195 1 98.69 244 THR A C 1
ATOM 1991 O O . THR A 1 244 ? -6.512 -10.844 -2.125 1 98.69 244 THR A O 1
ATOM 1994 N N . HIS A 1 245 ? -4.852 -9.906 -3.268 1 98.75 245 HIS A N 1
ATOM 1995 C CA . HIS A 1 245 ? -5.215 -10.516 -4.543 1 98.75 245 HIS A CA 1
ATOM 1996 C C . HIS A 1 245 ? -4.398 -11.773 -4.805 1 98.75 245 HIS A C 1
ATOM 1998 O O . HIS A 1 245 ? -4.602 -12.453 -5.816 1 98.75 245 HIS A O 1
ATOM 2004 N N . TRP A 1 246 ? -3.475 -12.133 -3.789 1 98.25 246 TRP A N 1
ATOM 2005 C CA . TRP A 1 246 ? -2.52 -13.211 -4.008 1 98.25 246 TRP A CA 1
ATOM 2006 C C . TRP A 1 246 ? -2.758 -14.359 -3.031 1 98.25 246 TRP A C 1
ATOM 2008 O O . TRP A 1 246 ? -1.83 -14.805 -2.354 1 98.25 246 TRP A O 1
ATOM 2018 N N . PRO A 1 247 ? -4.004 -14.859 -2.885 1 97.94 247 PRO A N 1
ATOM 2019 C CA . PRO A 1 247 ? -4.113 -16.062 -2.041 1 97.94 247 PRO A CA 1
ATOM 2020 C C . PRO A 1 247 ? -3.291 -17.234 -2.572 1 97.94 247 PRO A C 1
ATOM 2022 O O . PRO A 1 247 ? -3.191 -17.422 -3.787 1 97.94 247 PRO A O 1
ATOM 2025 N N . SER A 1 248 ? -2.604 -18 -1.65 1 97.75 248 SER A N 1
ATOM 2026 C CA . SER A 1 248 ? -1.815 -19.188 -1.975 1 97.75 248 SER A CA 1
ATOM 2027 C C . SER A 1 248 ? -0.657 -18.844 -2.904 1 97.75 248 SER A C 1
ATOM 2029 O O . SER A 1 248 ? -0.304 -19.625 -3.783 1 97.75 248 SER A O 1
ATOM 2031 N N . ALA A 1 249 ? -0.095 -17.703 -2.74 1 98.5 249 ALA A N 1
ATOM 2032 C CA . ALA A 1 249 ? 0.854 -17.172 -3.717 1 98.5 249 ALA A CA 1
ATOM 2033 C C . ALA A 1 249 ? 2.279 -17.609 -3.387 1 98.5 249 ALA A C 1
ATOM 2035 O O . ALA A 1 249 ? 3.137 -17.656 -4.273 1 98.5 249 ALA A O 1
ATOM 2036 N N . TRP A 1 250 ? 2.6 -17.891 -2.158 1 98.81 250 TRP A N 1
ATOM 2037 C CA . TRP A 1 250 ? 3.982 -17.875 -1.691 1 98.81 250 TRP A CA 1
ATOM 2038 C C . TRP A 1 250 ? 4.539 -19.297 -1.607 1 98.81 250 TRP A C 1
ATOM 2040 O O . TRP A 1 250 ? 4.25 -20.031 -0.657 1 98.81 250 TRP A O 1
ATOM 2050 N N . LEU A 1 251 ? 5.352 -19.672 -2.57 1 98.88 251 LEU A N 1
ATOM 2051 C CA . LEU A 1 251 ? 6 -20.984 -2.578 1 98.88 251 LEU A CA 1
ATOM 2052 C C . LEU A 1 251 ? 7.484 -20.844 -2.244 1 98.88 251 LEU A C 1
ATOM 2054 O O . LEU A 1 251 ? 8.258 -20.312 -3.041 1 98.88 251 LEU A O 1
ATOM 2058 N N . LYS A 1 252 ? 7.918 -21.328 -1.129 1 98.81 252 LYS A N 1
ATOM 2059 C CA . LYS A 1 252 ? 9.305 -21.266 -0.677 1 98.81 252 LYS A CA 1
ATOM 2060 C C . LYS A 1 252 ? 10.062 -22.531 -1.085 1 98.81 252 LYS A C 1
ATOM 2062 O O . LYS A 1 252 ? 9.578 -23.641 -0.885 1 98.81 252 LYS A O 1
ATOM 2067 N N . ARG A 1 253 ? 11.219 -22.312 -1.661 1 98.69 253 ARG A N 1
ATOM 2068 C CA . ARG A 1 253 ? 12.062 -23.469 -1.947 1 98.69 253 ARG A CA 1
ATOM 2069 C C . ARG A 1 253 ? 12.742 -23.984 -0.681 1 98.69 253 ARG A C 1
ATOM 2071 O O . ARG A 1 253 ? 13.422 -23.219 0.015 1 98.69 253 ARG A O 1
ATOM 2078 N N . ILE A 1 254 ? 12.656 -25.266 -0.383 1 98 254 ILE A N 1
ATOM 2079 C CA . ILE A 1 254 ? 13.18 -25.781 0.873 1 98 254 ILE A CA 1
ATOM 2080 C C . ILE A 1 254 ? 14.312 -26.766 0.59 1 98 254 ILE A C 1
ATOM 2082 O O . ILE A 1 254 ? 15.016 -27.203 1.508 1 98 254 ILE A O 1
ATOM 2086 N N . LYS A 1 255 ? 14.469 -27.203 -0.666 1 95.06 255 LYS A N 1
ATOM 2087 C CA . LYS A 1 255 ? 15.562 -28.078 -1.054 1 95.06 255 LYS A CA 1
ATOM 2088 C C . LYS A 1 255 ? 16.469 -27.406 -2.076 1 95.06 255 LYS A C 1
ATOM 2090 O O . LYS A 1 255 ? 16.062 -26.453 -2.748 1 95.06 255 LYS A O 1
ATOM 2095 N N . ASN A 1 256 ? 17.812 -27.812 -2.025 1 86.06 256 ASN A N 1
ATOM 2096 C CA . ASN A 1 256 ? 18.734 -27.297 -3.025 1 86.06 256 ASN A CA 1
ATOM 2097 C C . ASN A 1 256 ? 18.312 -27.688 -4.438 1 86.06 256 ASN A C 1
ATOM 2099 O O . ASN A 1 256 ? 17.734 -28.75 -4.645 1 86.06 256 ASN A O 1
ATOM 2103 N N . GLY A 1 257 ? 18.297 -26.719 -5.367 1 66.19 257 GLY A N 1
ATOM 2104 C CA . GLY A 1 257 ? 18.094 -27.078 -6.762 1 66.19 257 GLY A CA 1
ATOM 2105 C C . GLY A 1 257 ? 19.125 -28.062 -7.281 1 66.19 257 GLY A C 1
ATOM 2106 O O . GLY A 1 257 ? 20.219 -28.188 -6.711 1 66.19 257 GLY A O 1
ATOM 2107 N N . PHE A 1 258 ? 18.75 -28.906 -8.234 1 52.5 258 PHE A N 1
ATOM 2108 C CA . PHE A 1 258 ? 19.688 -29.859 -8.82 1 52.5 258 PHE A CA 1
ATOM 2109 C C . PHE A 1 258 ? 20.797 -29.141 -9.578 1 52.5 258 PHE A C 1
ATOM 2111 O O . PHE A 1 258 ? 20.578 -28.047 -10.102 1 52.5 258 PHE A O 1
ATOM 2118 N N . MET B 1 1 ? -26.938 3.189 10.883 1 94.12 1 MET B N 1
ATOM 2119 C CA . MET B 1 1 ? -26.984 2.773 9.484 1 94.12 1 MET B CA 1
ATOM 2120 C C . MET B 1 1 ? -26.922 1.253 9.375 1 94.12 1 MET B C 1
ATOM 2122 O O . MET B 1 1 ? -26.25 0.591 10.156 1 94.12 1 MET B O 1
ATOM 2126 N N . LYS B 1 2 ? -27.719 0.708 8.469 1 97.31 2 LYS B N 1
ATOM 2127 C CA . LYS B 1 2 ? -27.703 -0.722 8.172 1 97.31 2 LYS B CA 1
ATOM 2128 C C . LYS B 1 2 ? -27.344 -0.98 6.715 1 97.31 2 LYS B C 1
ATOM 2130 O O . LYS B 1 2 ? -27.797 -0.263 5.82 1 97.31 2 LYS B O 1
ATOM 2135 N N . ILE B 1 3 ? -26.453 -1.867 6.543 1 98.25 3 ILE B N 1
ATOM 2136 C CA . ILE B 1 3 ? -26.047 -2.297 5.211 1 98.25 3 ILE B CA 1
ATOM 2137 C C . ILE B 1 3 ? -26.297 -3.795 5.051 1 98.25 3 ILE B C 1
ATOM 2139 O O . ILE B 1 3 ? -25.766 -4.602 5.824 1 98.25 3 ILE B O 1
ATOM 2143 N N . LEU B 1 4 ? -27.125 -4.176 4.156 1 98.31 4 LEU B N 1
ATOM 2144 C CA . LEU B 1 4 ? -27.344 -5.582 3.83 1 98.31 4 LEU B CA 1
ATOM 2145 C C . LEU B 1 4 ? -26.672 -5.945 2.512 1 98.31 4 LEU B C 1
ATOM 2147 O O . LEU B 1 4 ? -27.031 -5.426 1.456 1 98.31 4 LEU B O 1
ATOM 2151 N N . ILE B 1 5 ? -25.688 -6.746 2.562 1 98.19 5 ILE B N 1
ATOM 2152 C CA . ILE B 1 5 ? -25 -7.277 1.39 1 98.19 5 ILE B CA 1
ATOM 2153 C C . ILE B 1 5 ? -25.531 -8.664 1.056 1 98.19 5 ILE B C 1
ATOM 2155 O O . ILE B 1 5 ? -25.5 -9.57 1.894 1 98.19 5 ILE B O 1
ATOM 2159 N N . ASP B 1 6 ? -26.062 -8.812 -0.037 1 97.38 6 ASP B N 1
ATOM 2160 C CA . ASP B 1 6 ? -26.562 -10.086 -0.538 1 97.38 6 ASP B CA 1
ATOM 2161 C C . ASP B 1 6 ? -25.781 -10.555 -1.755 1 97.38 6 ASP B C 1
ATOM 2163 O O . ASP B 1 6 ? -26.047 -10.125 -2.879 1 97.38 6 ASP B O 1
ATOM 2167 N N . THR B 1 7 ? -24.844 -11.445 -1.611 1 95.06 7 THR B N 1
ATOM 2168 C CA . THR B 1 7 ? -23.953 -11.859 -2.689 1 95.06 7 THR B CA 1
ATOM 2169 C C . THR B 1 7 ? -24.672 -12.773 -3.672 1 95.06 7 THR B C 1
ATOM 2171 O O . THR B 1 7 ? -24.297 -12.852 -4.844 1 95.06 7 THR B O 1
ATOM 2174 N N . ASP B 1 8 ? -25.719 -13.438 -3.234 1 93.38 8 ASP B N 1
ATOM 2175 C CA . ASP B 1 8 ? -26.484 -14.312 -4.113 1 93.38 8 ASP B CA 1
ATOM 2176 C C . ASP B 1 8 ? -27.25 -13.508 -5.168 1 93.38 8 ASP B C 1
ATOM 2178 O O . ASP B 1 8 ? -27.391 -13.953 -6.309 1 93.38 8 ASP B O 1
ATOM 2182 N N . ASN B 1 9 ? -27.641 -12.359 -4.73 1 95.38 9 ASN B N 1
ATOM 2183 C CA . ASN B 1 9 ? -28.469 -11.547 -5.625 1 95.38 9 ASN B CA 1
ATOM 2184 C C . ASN B 1 9 ? -27.703 -10.305 -6.098 1 95.38 9 ASN B C 1
ATOM 2186 O O . ASN B 1 9 ? -28.281 -9.445 -6.77 1 95.38 9 ASN B O 1
ATOM 2190 N N . ASN B 1 10 ? -26.469 -10.148 -5.734 1 96.88 10 ASN B N 1
ATOM 2191 C CA . ASN B 1 10 ? -25.609 -9.031 -6.121 1 96.88 10 ASN B CA 1
ATOM 2192 C C . ASN B 1 10 ? -26.25 -7.688 -5.766 1 96.88 10 ASN B C 1
ATOM 2194 O O . ASN B 1 10 ? -26.344 -6.797 -6.613 1 96.88 10 ASN B O 1
ATOM 2198 N N . THR B 1 11 ? -26.719 -7.602 -4.504 1 98 11 THR B N 1
ATOM 2199 C CA . THR B 1 11 ? -27.375 -6.367 -4.07 1 98 11 THR B CA 1
ATOM 2200 C C . THR B 1 11 ? -26.766 -5.863 -2.766 1 98 11 THR B C 1
ATOM 2202 O O . THR B 1 11 ? -26.203 -6.648 -1.991 1 98 11 THR B O 1
ATOM 2205 N N . CYS B 1 12 ? -26.75 -4.664 -2.633 1 98.25 12 CYS B N 1
ATOM 2206 C CA . CYS B 1 12 ? -26.391 -3.943 -1.422 1 98.25 12 CYS B CA 1
ATOM 2207 C C . CYS B 1 12 ? -27.484 -2.963 -1.018 1 98.25 12 CYS B C 1
ATOM 2209 O O . CYS B 1 12 ? -27.781 -2.023 -1.756 1 98.25 12 CYS B O 1
ATOM 2211 N N . ILE B 1 13 ? -28.094 -3.199 0.109 1 98.31 13 ILE B N 1
ATOM 2212 C CA . ILE B 1 13 ? -29.172 -2.328 0.573 1 98.31 13 ILE B CA 1
ATOM 2213 C C . ILE B 1 13 ? -28.688 -1.505 1.766 1 98.31 13 ILE B C 1
ATOM 2215 O O . ILE B 1 13 ? -28.188 -2.059 2.748 1 98.31 13 ILE B O 1
ATOM 2219 N N . VAL B 1 14 ? -28.812 -0.256 1.654 1 97.88 14 VAL B N 1
ATOM 2220 C CA . VAL B 1 14 ? -28.375 0.656 2.705 1 97.88 14 VAL B CA 1
ATOM 2221 C C . VAL B 1 14 ? -29.578 1.363 3.316 1 97.88 14 VAL B C 1
ATOM 2223 O O . VAL B 1 14 ? -30.406 1.92 2.594 1 97.88 14 VAL B O 1
ATOM 2226 N N . GLU B 1 15 ? -29.688 1.262 4.523 1 96.81 15 GLU B N 1
ATOM 2227 C CA . GLU B 1 15 ? -30.734 1.954 5.27 1 96.81 15 GLU B CA 1
ATOM 2228 C C . GLU B 1 15 ? -30.141 2.982 6.227 1 96.81 15 GLU B C 1
ATOM 2230 O O . GLU B 1 15 ? -29.375 2.629 7.129 1 96.81 15 GLU B O 1
ATOM 2235 N N . GLU B 1 16 ? -30.375 4.207 5.988 1 91.94 16 GLU B N 1
ATOM 2236 C CA . GLU B 1 16 ? -29.906 5.301 6.836 1 91.94 16 GLU B CA 1
ATOM 2237 C C . GLU B 1 16 ? -30.984 6.367 6.992 1 91.94 16 GLU B C 1
ATOM 2239 O O . GLU B 1 16 ? -31.578 6.809 6.004 1 91.94 16 GLU B O 1
ATOM 2244 N N . ASN B 1 17 ? -31.25 6.828 8.18 1 91.44 17 ASN B N 1
ATOM 2245 C CA . ASN B 1 17 ? -32.219 7.863 8.477 1 91.44 17 ASN B CA 1
ATOM 2246 C C . ASN B 1 17 ? -33.594 7.547 7.855 1 91.44 17 ASN B C 1
ATOM 2248 O O . ASN B 1 17 ? -34.188 8.398 7.195 1 91.44 17 ASN B O 1
ATOM 2252 N N . GLN B 1 18 ? -34 6.395 7.82 1 88.19 18 GLN B N 1
ATOM 2253 C CA . GLN B 1 18 ? -35.281 5.91 7.371 1 88.19 18 GLN B CA 1
ATOM 2254 C C . GLN B 1 18 ? -35.375 5.887 5.848 1 88.19 18 GLN B C 1
ATOM 2256 O O . GLN B 1 18 ? -36.469 5.77 5.277 1 88.19 18 GLN B O 1
ATOM 2261 N N . LYS B 1 19 ? -34.406 6.168 5.289 1 94.06 19 LYS B N 1
ATOM 2262 C CA . LYS B 1 19 ? -34.344 6.023 3.838 1 94.06 19 LYS B CA 1
ATOM 2263 C C . LYS B 1 19 ? -33.625 4.742 3.439 1 94.06 19 LYS B C 1
ATOM 2265 O O . LYS B 1 19 ? -32.594 4.387 4.039 1 94.06 19 LYS B O 1
ATOM 2270 N N . LYS B 1 20 ? -34.219 4.113 2.543 1 96.62 20 LYS B N 1
ATOM 2271 C CA . LYS B 1 20 ? -33.688 2.848 2.059 1 96.62 20 LYS B CA 1
ATOM 2272 C C . LYS B 1 20 ? -33.312 2.943 0.583 1 96.62 20 LYS B C 1
ATOM 2274 O O . LYS B 1 20 ? -34.062 3.484 -0.225 1 96.62 20 LYS B O 1
ATOM 2279 N N . GLU B 1 21 ? -32.094 2.596 0.317 1 97.25 21 GLU B N 1
ATOM 2280 C CA . GLU B 1 21 ? -31.594 2.594 -1.059 1 97.25 21 GLU B CA 1
ATOM 2281 C C . GLU B 1 21 ? -31.031 1.229 -1.44 1 97.25 21 GLU B C 1
ATOM 2283 O O . GLU B 1 21 ? -30.297 0.615 -0.662 1 97.25 21 GLU B O 1
ATOM 2288 N N . GLU B 1 22 ? -31.469 0.729 -2.561 1 98 22 GLU B N 1
ATOM 2289 C CA . GLU B 1 22 ? -30.938 -0.517 -3.098 1 98 22 GLU B CA 1
ATOM 2290 C C . GLU B 1 22 ? -29.938 -0.247 -4.219 1 98 22 GLU B C 1
ATOM 2292 O O . GLU B 1 22 ? -30.234 0.497 -5.156 1 98 22 GLU B O 1
ATOM 2297 N N . LEU B 1 23 ? -28.75 -0.785 -4.098 1 98.25 23 LEU B N 1
ATOM 2298 C CA . LEU B 1 23 ? -27.672 -0.643 -5.062 1 98.25 23 LEU B CA 1
ATOM 2299 C C . LEU B 1 23 ? -27.25 -2.002 -5.617 1 98.25 23 LEU B C 1
ATOM 2301 O O . LEU B 1 23 ? -27.516 -3.035 -4.996 1 98.25 23 LEU B O 1
ATOM 2305 N N . SER B 1 24 ? -26.703 -1.958 -6.879 1 98.25 24 SER B N 1
ATOM 2306 C CA . SER B 1 24 ? -25.938 -3.133 -7.281 1 98.25 24 SER B CA 1
ATOM 2307 C C . SER B 1 24 ? -24.703 -3.324 -6.391 1 98.25 24 SER B C 1
ATOM 2309 O O . SER B 1 24 ? -24 -2.365 -6.098 1 98.25 24 SER B O 1
ATOM 2311 N N . LEU B 1 25 ? -24.5 -4.535 -5.922 1 98.31 25 LEU B N 1
ATOM 2312 C CA . LEU B 1 25 ? -23.344 -4.805 -5.074 1 98.31 25 LEU B CA 1
ATOM 2313 C C . LEU B 1 25 ? -22.062 -4.398 -5.773 1 98.31 25 LEU B C 1
ATOM 2315 O O . LEU B 1 25 ? -21.156 -3.854 -5.145 1 98.31 25 LEU B O 1
ATOM 2319 N N . TYR B 1 26 ? -21.969 -4.672 -7.055 1 98.19 26 TYR B N 1
ATOM 2320 C CA . TYR B 1 26 ? -20.781 -4.363 -7.844 1 98.19 26 TYR B CA 1
ATOM 2321 C C . TYR B 1 26 ? -20.938 -3.027 -8.562 1 98.19 26 TYR B C 1
ATOM 2323 O O . TYR B 1 26 ? -20.875 -2.967 -9.789 1 98.19 26 TYR B O 1
ATOM 2331 N N . SER B 1 27 ? -21.125 -1.979 -7.781 1 98 27 SER B N 1
ATOM 2332 C CA . SER B 1 27 ? -21.188 -0.587 -8.219 1 98 27 SER B CA 1
ATOM 2333 C C . SER B 1 27 ? -20.188 0.274 -7.453 1 98 27 SER B C 1
ATOM 2335 O O . SER B 1 27 ? -19.703 -0.118 -6.391 1 98 27 SER B O 1
ATOM 2337 N N . LYS B 1 28 ? -19.828 1.354 -8.094 1 98 28 LYS B N 1
ATOM 2338 C CA . LYS B 1 28 ? -18.953 2.322 -7.449 1 98 28 LYS B CA 1
ATOM 2339 C C . LYS B 1 28 ? -19.516 2.77 -6.102 1 98 28 LYS B C 1
ATOM 2341 O O . LYS B 1 28 ? -18.766 2.867 -5.121 1 98 28 LYS B O 1
ATOM 2346 N N . GLU B 1 29 ? -20.828 3.014 -6.004 1 97.94 29 GLU B N 1
ATOM 2347 C CA . GLU B 1 29 ? -21.484 3.488 -4.789 1 97.94 29 GLU B CA 1
ATOM 2348 C C . GLU B 1 29 ? -21.391 2.449 -3.674 1 97.94 29 GLU B C 1
ATOM 2350 O O . GLU B 1 29 ? -21.078 2.781 -2.529 1 97.94 29 GLU B O 1
ATOM 2355 N N . ALA B 1 30 ? -21.688 1.222 -4.051 1 98.19 30 ALA B N 1
ATOM 2356 C CA . ALA B 1 30 ? -21.609 0.149 -3.062 1 98.19 30 ALA B CA 1
ATOM 2357 C C . ALA B 1 30 ? -20.172 -0.009 -2.547 1 98.19 30 ALA B C 1
ATOM 2359 O O . ALA B 1 30 ? -19.953 -0.193 -1.346 1 98.19 30 ALA B O 1
ATOM 2360 N N . PHE B 1 31 ? -19.219 0.078 -3.432 1 98.69 31 PHE B N 1
ATOM 2361 C CA . PHE B 1 31 ? -17.812 -0.05 -3.037 1 98.69 31 PHE B CA 1
ATOM 2362 C C . PHE B 1 31 ? -17.422 1.068 -2.08 1 98.69 31 PHE B C 1
ATOM 2364 O O . PHE B 1 31 ? -16.688 0.837 -1.116 1 98.69 31 PHE B O 1
ATOM 2371 N N . GLU B 1 32 ? -17.859 2.258 -2.359 1 98.06 32 GLU B N 1
ATOM 2372 C CA . GLU B 1 32 ? -17.562 3.4 -1.502 1 98.06 32 GLU B CA 1
ATOM 2373 C C . GLU B 1 32 ? -18.125 3.199 -0.099 1 98.06 32 GLU B C 1
ATOM 2375 O O . GLU B 1 32 ? -17.453 3.48 0.894 1 98.06 32 GLU B O 1
ATOM 2380 N N . ILE B 1 33 ? -19.328 2.689 -0.021 1 97.12 33 ILE B N 1
ATOM 2381 C CA . ILE B 1 33 ? -19.984 2.445 1.262 1 97.12 33 ILE B CA 1
ATOM 2382 C C . ILE B 1 33 ? -19.234 1.342 2.014 1 97.12 33 ILE B C 1
ATOM 2384 O O . ILE B 1 33 ? -18.953 1.479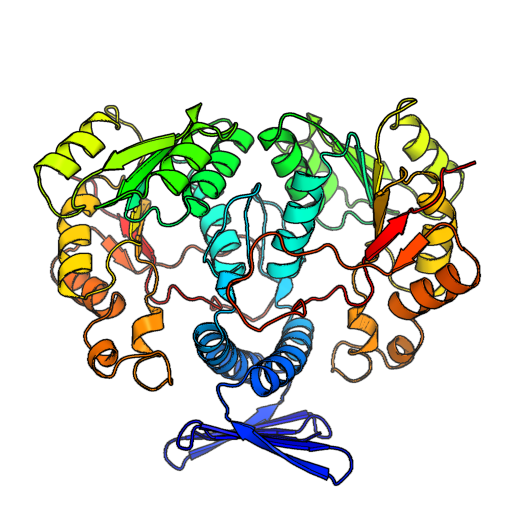 3.207 1 97.12 33 ILE B O 1
ATOM 2388 N N . LEU B 1 34 ? -18.922 0.258 1.292 1 97.81 34 LEU B N 1
ATOM 2389 C CA . LEU B 1 34 ? -18.172 -0.844 1.882 1 97.81 34 LEU B CA 1
ATOM 2390 C C . LEU B 1 34 ? -16.812 -0.368 2.383 1 97.81 34 LEU B C 1
ATOM 2392 O O . LEU B 1 34 ? -16.359 -0.776 3.457 1 97.81 34 LEU B O 1
ATOM 2396 N N . SER B 1 35 ? -16.188 0.489 1.621 1 98.56 35 SER B N 1
ATOM 2397 C CA . SER B 1 35 ? -14.859 0.986 1.969 1 98.56 35 SER B CA 1
ATOM 2398 C C . SER B 1 35 ? -14.898 1.826 3.24 1 98.56 35 SER B C 1
ATOM 2400 O O . SER B 1 35 ? -13.992 1.754 4.066 1 98.56 35 SER B O 1
ATOM 2402 N N . LYS B 1 36 ? -15.922 2.619 3.371 1 97.25 36 LYS B N 1
ATOM 2403 C CA . LYS B 1 36 ? -16.047 3.436 4.574 1 97.25 36 LYS B CA 1
ATOM 2404 C C . LYS B 1 36 ? -16.125 2.562 5.824 1 97.25 36 LYS B C 1
ATOM 2406 O O . LYS B 1 36 ? -15.453 2.84 6.82 1 97.25 36 LYS B O 1
ATOM 2411 N N . GLU B 1 37 ? -16.891 1.51 5.758 1 97.44 37 GLU B N 1
ATOM 2412 C CA . GLU B 1 37 ? -17.016 0.605 6.898 1 97.44 37 GLU B CA 1
ATOM 2413 C C . GLU B 1 37 ? -15.734 -0.207 7.098 1 97.44 37 GLU B C 1
ATOM 2415 O O . GLU B 1 37 ? -15.312 -0.436 8.227 1 97.44 37 GLU B O 1
ATOM 2420 N N . TRP B 1 38 ? -15.195 -0.641 5.969 1 98.5 38 TRP B N 1
ATOM 2421 C CA . TRP B 1 38 ? -13.961 -1.429 6.012 1 98.5 38 TRP B CA 1
ATOM 2422 C C . TRP B 1 38 ? -12.844 -0.657 6.707 1 98.5 38 TRP B C 1
ATOM 2424 O O . TRP B 1 38 ? -12.133 -1.209 7.547 1 98.5 38 TRP B O 1
ATOM 2434 N N . VAL B 1 39 ? -12.703 0.609 6.391 1 98.62 39 VAL B N 1
ATOM 2435 C CA . VAL B 1 39 ? -11.664 1.454 6.973 1 98.62 39 VAL B CA 1
ATOM 2436 C C . VAL B 1 39 ? -11.906 1.619 8.469 1 98.62 39 VAL B C 1
ATOM 2438 O O . VAL B 1 39 ? -10.969 1.541 9.266 1 98.62 39 VAL B O 1
ATOM 2441 N N . LYS B 1 40 ? -13.109 1.826 8.844 1 98.06 40 LYS B N 1
ATOM 2442 C CA . LYS B 1 40 ? -13.477 2.045 10.242 1 98.06 40 LYS B CA 1
ATOM 2443 C C . LYS B 1 40 ? -13.227 0.796 11.078 1 98.06 40 LYS B C 1
ATOM 2445 O O . LYS B 1 40 ? -12.586 0.867 12.133 1 98.06 40 LYS B O 1
ATOM 2450 N N . VAL B 1 41 ? -13.695 -0.352 10.617 1 98.62 41 VAL B N 1
ATOM 2451 C CA . VAL B 1 41 ? -13.516 -1.609 11.328 1 98.62 41 VAL B CA 1
ATOM 2452 C C . VAL B 1 41 ? -12.039 -1.988 11.344 1 98.62 41 VAL B C 1
ATOM 2454 O O . VAL B 1 41 ? -11.516 -2.451 12.367 1 98.62 41 VAL B O 1
ATOM 2457 N N . GLY B 1 42 ? -11.367 -1.775 10.203 1 98.69 42 GLY B N 1
ATOM 2458 C CA . GLY B 1 42 ? -9.945 -2.053 10.125 1 98.69 42 GLY B CA 1
ATOM 2459 C C . GLY B 1 42 ? -9.125 -1.251 11.117 1 98.69 42 GLY B C 1
ATOM 2460 O O . GLY B 1 42 ? -8.188 -1.773 11.727 1 98.69 42 GLY B O 1
ATOM 2461 N N . TRP B 1 43 ? -9.5 0.038 11.219 1 98.62 43 TRP B N 1
ATOM 2462 C CA . TRP B 1 43 ? -8.812 0.867 12.203 1 98.62 43 TRP B CA 1
ATOM 2463 C C . TRP B 1 43 ? -8.961 0.286 13.609 1 98.62 43 TRP B C 1
ATOM 2465 O O . TRP B 1 43 ? -7.973 0.14 14.328 1 98.62 43 TRP B O 1
ATOM 2475 N N . ASN B 1 44 ? -10.172 -0.069 13.945 1 98.5 44 ASN B N 1
ATOM 2476 C CA . ASN B 1 44 ? -10.43 -0.6 15.281 1 98.5 44 ASN B CA 1
ATOM 2477 C C . ASN B 1 44 ? -9.672 -1.903 15.523 1 98.5 44 ASN B C 1
ATOM 2479 O O . ASN B 1 44 ? -9.227 -2.172 16.641 1 98.5 44 ASN B O 1
ATOM 2483 N N . GLU B 1 45 ? -9.484 -2.682 14.461 1 98.5 45 GLU B N 1
ATOM 2484 C CA . GLU B 1 45 ? -8.82 -3.977 14.57 1 98.5 45 GLU B CA 1
ATOM 2485 C C . GLU B 1 45 ? -7.316 -3.846 14.367 1 98.5 45 GLU B C 1
ATOM 2487 O O . GLU B 1 45 ? -6.617 -4.848 14.203 1 98.5 45 GLU B O 1
ATOM 2492 N N . LYS B 1 46 ? -6.754 -2.619 14.297 1 98.44 46 LYS B N 1
ATOM 2493 C CA . LYS B 1 46 ? -5.328 -2.32 14.211 1 98.44 46 LYS B CA 1
ATOM 2494 C C . LYS B 1 46 ? -4.727 -2.891 12.922 1 98.44 46 LYS B C 1
ATOM 2496 O O . LYS B 1 46 ? -3.625 -3.441 12.945 1 98.44 46 LYS B O 1
ATOM 2501 N N . TYR B 1 47 ? -5.527 -2.762 11.883 1 98.69 47 TYR B N 1
ATOM 2502 C CA . TYR B 1 47 ? -5.074 -3.221 10.57 1 98.69 47 TYR B CA 1
ATOM 2503 C C . TYR B 1 47 ? -3.727 -2.604 10.211 1 98.69 47 TYR B C 1
ATOM 2505 O O . TYR B 1 47 ? -2.814 -3.305 9.773 1 98.69 47 TYR B O 1
ATOM 2513 N N . THR B 1 48 ? -3.479 -1.369 10.484 1 98.44 48 THR B N 1
ATOM 2514 C CA . THR B 1 48 ? -2.27 -0.67 10.07 1 98.44 48 THR B CA 1
ATOM 2515 C C . THR B 1 48 ? -1.098 -1.026 10.977 1 98.44 48 THR B C 1
ATOM 2517 O O . THR B 1 48 ? 0.051 -0.691 10.68 1 98.44 48 THR B O 1
ATOM 2520 N N . TYR B 1 49 ? -1.341 -1.738 12.047 1 98.62 49 TYR B N 1
ATOM 2521 C CA . TYR B 1 49 ? -0.274 -2.15 12.945 1 98.62 49 TYR B CA 1
ATOM 2522 C C . TYR B 1 49 ? 0.294 -3.504 12.547 1 98.62 49 TYR B C 1
ATOM 2524 O O . TYR B 1 49 ? 0.733 -4.281 13.398 1 98.62 49 TYR B O 1
ATOM 2532 N N . THR B 1 50 ? 0.207 -3.811 11.266 1 98.69 50 THR B N 1
ATOM 2533 C CA . THR B 1 50 ? 0.72 -5.094 10.797 1 98.69 50 THR B CA 1
ATOM 2534 C C . THR B 1 50 ? 1.776 -4.891 9.711 1 98.69 50 THR B C 1
ATOM 2536 O O . THR B 1 50 ? 2.285 -5.855 9.148 1 98.69 50 THR B O 1
ATOM 2539 N N . PHE B 1 51 ? 2.166 -3.646 9.406 1 98.75 51 PHE B N 1
ATOM 2540 C CA . PHE B 1 51 ? 3.029 -3.381 8.258 1 98.75 51 PHE B CA 1
ATOM 2541 C C . PHE B 1 51 ? 4.391 -2.873 8.719 1 98.75 51 PHE B C 1
ATOM 2543 O O . PHE B 1 51 ? 4.508 -2.252 9.773 1 98.75 51 PHE B O 1
ATOM 2550 N N . SER B 1 52 ? 5.363 -3.141 7.922 1 98.75 52 SER B N 1
ATOM 2551 C CA . SER B 1 52 ? 6.707 -2.584 8.062 1 98.75 52 SER B CA 1
ATOM 2552 C C . SER B 1 52 ? 7.254 -2.121 6.711 1 98.75 52 SER B C 1
ATOM 2554 O O . SER B 1 52 ? 6.77 -2.551 5.66 1 98.75 52 SER B O 1
ATOM 2556 N N . TRP B 1 53 ? 8.102 -1.228 6.711 1 98.81 53 TRP B N 1
ATOM 2557 C CA . TRP B 1 53 ? 8.859 -0.795 5.543 1 98.81 53 TRP B CA 1
ATOM 2558 C C . TRP B 1 53 ? 10.359 -0.855 5.816 1 98.81 53 TRP B C 1
ATOM 2560 O O . TRP B 1 53 ? 10.859 -0.193 6.73 1 98.81 53 TRP B O 1
ATOM 2570 N N . PHE B 1 54 ? 11.086 -1.704 5.027 1 98.56 54 PHE B N 1
ATOM 2571 C CA . PHE B 1 54 ? 12.516 -1.931 5.188 1 98.56 54 PHE B CA 1
ATOM 2572 C C . PHE B 1 54 ? 12.859 -2.246 6.641 1 98.56 54 PHE B C 1
ATOM 2574 O O . PHE B 1 54 ? 13.781 -1.662 7.207 1 98.56 54 PHE B O 1
ATOM 2581 N N . GLY B 1 55 ? 12.016 -3.074 7.254 1 98.12 55 GLY B N 1
ATOM 2582 C CA . GLY B 1 55 ? 12.32 -3.648 8.555 1 98.12 55 GLY B CA 1
ATOM 2583 C C . GLY B 1 55 ? 11.797 -2.816 9.711 1 98.12 55 GLY B C 1
ATOM 2584 O O . GLY B 1 55 ? 11.883 -3.229 10.867 1 98.12 55 GLY B O 1
ATOM 2585 N N . ARG B 1 56 ? 11.242 -1.641 9.484 1 98.56 56 ARG B N 1
ATOM 2586 C CA . ARG B 1 56 ? 10.727 -0.784 10.547 1 98.56 56 ARG B CA 1
ATOM 2587 C C . ARG B 1 56 ? 9.203 -0.708 10.5 1 98.56 56 ARG B C 1
ATOM 2589 O O . ARG B 1 56 ? 8.617 -0.542 9.43 1 98.56 56 ARG B O 1
ATOM 2596 N N . PRO B 1 57 ? 8.539 -0.864 11.648 1 98.56 57 PRO B N 1
ATOM 2597 C CA . PRO B 1 57 ? 7.078 -0.72 11.648 1 98.56 57 PRO B CA 1
ATOM 2598 C C . PRO B 1 57 ? 6.617 0.618 11.078 1 98.56 57 PRO B C 1
ATOM 2600 O O . PRO B 1 57 ? 7.191 1.661 11.391 1 98.56 57 PRO B O 1
ATOM 2603 N N . ILE B 1 58 ? 5.641 0.479 10.164 1 98.56 58 ILE B N 1
ATOM 2604 C CA . ILE B 1 58 ? 5.078 1.673 9.539 1 98.56 58 ILE B CA 1
ATOM 2605 C C . ILE B 1 58 ? 3.561 1.68 9.719 1 98.56 58 ILE B C 1
ATOM 2607 O O . ILE B 1 58 ? 2.852 0.891 9.086 1 98.56 58 ILE B O 1
ATOM 2611 N N . ILE B 1 59 ? 2.969 2.311 10.672 1 97.94 59 ILE B N 1
ATOM 2612 C CA . ILE B 1 59 ? 1.565 2.383 11.062 1 97.94 59 ILE B CA 1
ATOM 2613 C C . ILE B 1 59 ? 0.808 3.297 10.102 1 97.94 59 ILE B C 1
ATOM 2615 O O . ILE B 1 59 ? 0.376 4.387 10.484 1 97.94 59 ILE B O 1
ATOM 2619 N N . GLN B 1 60 ? 0.714 2.857 8.852 1 98.5 60 GLN B N 1
ATOM 2620 C CA . GLN B 1 60 ? 0.021 3.613 7.816 1 98.5 60 GLN B CA 1
ATOM 2621 C C . GLN B 1 60 ? -0.847 2.697 6.953 1 98.5 60 GLN B C 1
ATOM 2623 O O . GLN B 1 60 ? -0.496 1.539 6.723 1 98.5 60 GLN B O 1
ATOM 2628 N N . MET B 1 61 ? -2.002 3.23 6.508 1 98.56 61 MET B N 1
ATOM 2629 C CA . MET B 1 61 ? -2.781 2.547 5.477 1 98.56 61 MET B CA 1
ATOM 2630 C C . MET B 1 61 ? -1.973 2.396 4.195 1 98.56 61 MET B C 1
ATOM 2632 O O . MET B 1 61 ? -1.409 3.371 3.691 1 98.56 61 MET B O 1
ATOM 2636 N N . PRO B 1 62 ? -1.933 1.21 3.602 1 98.81 62 PRO B N 1
ATOM 2637 C CA . PRO B 1 62 ? -1.114 0.992 2.406 1 98.81 62 PRO B CA 1
ATOM 2638 C C . PRO B 1 62 ? -1.465 1.947 1.269 1 98.81 62 PRO B C 1
ATOM 2640 O O . PRO B 1 62 ? -0.571 2.453 0.584 1 98.81 62 PRO B O 1
ATOM 2643 N N . GLU B 1 63 ? -2.75 2.193 1.032 1 98.75 63 GLU B N 1
ATOM 2644 C CA . GLU B 1 63 ? -3.088 3.119 -0.043 1 98.75 63 GLU B CA 1
ATOM 2645 C C . GLU B 1 63 ? -2.523 4.512 0.229 1 98.75 63 GLU B C 1
ATOM 2647 O O . GLU B 1 63 ? -2.076 5.195 -0.692 1 98.75 63 GLU B O 1
ATOM 2652 N N . ASP B 1 64 ? -2.586 4.992 1.479 1 98.81 64 ASP B N 1
ATOM 2653 C CA . ASP B 1 64 ? -2.031 6.301 1.811 1 98.81 64 ASP B CA 1
ATOM 2654 C C . ASP B 1 64 ? -0.54 6.363 1.484 1 98.81 64 ASP B C 1
ATOM 2656 O O . ASP B 1 64 ? -0.038 7.398 1.045 1 98.81 64 ASP B O 1
ATOM 2660 N N . MET B 1 65 ? 0.178 5.258 1.678 1 98.88 65 MET B N 1
ATOM 2661 C CA . MET B 1 65 ? 1.599 5.176 1.347 1 98.88 65 MET B CA 1
ATOM 2662 C C . MET B 1 65 ? 1.819 5.363 -0.151 1 98.88 65 MET B C 1
ATOM 2664 O O . MET B 1 65 ? 2.727 6.09 -0.562 1 98.88 65 MET B O 1
ATOM 2668 N N . ILE B 1 66 ? 0.97 4.738 -0.957 1 98.88 66 ILE B N 1
ATOM 2669 C CA . ILE B 1 66 ? 1.125 4.848 -2.404 1 98.88 66 ILE B CA 1
ATOM 2670 C C . ILE B 1 66 ? 0.812 6.273 -2.85 1 98.88 66 ILE B C 1
ATOM 2672 O O . ILE B 1 66 ? 1.53 6.844 -3.674 1 98.88 66 ILE B O 1
ATOM 2676 N N . ARG B 1 67 ? -0.237 6.863 -2.268 1 98.75 67 ARG B N 1
ATOM 2677 C CA . ARG B 1 67 ? -0.674 8.188 -2.689 1 98.75 67 ARG B CA 1
ATOM 2678 C C . ARG B 1 67 ? 0.364 9.25 -2.33 1 98.75 67 ARG B C 1
ATOM 2680 O O . ARG B 1 67 ? 0.646 10.141 -3.129 1 98.75 67 ARG B O 1
ATOM 2687 N N . ILE B 1 68 ? 0.97 9.156 -1.136 1 98.81 68 ILE B N 1
ATOM 2688 C CA . ILE B 1 68 ? 1.974 10.148 -0.775 1 98.81 68 ILE B CA 1
ATOM 2689 C C . ILE B 1 68 ? 3.229 9.953 -1.623 1 98.81 68 ILE B C 1
ATOM 2691 O O . ILE B 1 68 ? 3.908 10.914 -1.977 1 98.81 68 ILE B O 1
ATOM 2695 N N . GLN B 1 69 ? 3.57 8.727 -1.959 1 98.88 69 GLN B N 1
ATOM 2696 C CA . GLN B 1 69 ? 4.66 8.461 -2.895 1 98.88 69 GLN B CA 1
ATOM 2697 C C . GLN B 1 69 ? 4.398 9.133 -4.242 1 98.88 69 GLN B C 1
ATOM 2699 O O . GLN B 1 69 ? 5.309 9.703 -4.844 1 98.88 69 GLN B O 1
ATOM 2704 N N . GLU B 1 70 ? 3.223 9.047 -4.75 1 98.81 70 GLU B N 1
ATOM 2705 C CA . GLU B 1 70 ? 2.883 9.688 -6.016 1 98.81 70 GLU B CA 1
ATOM 2706 C C . GLU B 1 70 ? 3.125 11.195 -5.957 1 98.81 70 GLU B C 1
ATOM 2708 O O . GLU B 1 70 ? 3.654 11.781 -6.898 1 98.81 70 GLU B O 1
ATOM 2713 N N . LEU B 1 71 ? 2.75 11.766 -4.82 1 98.69 71 LEU B N 1
ATOM 2714 C CA . LEU B 1 71 ? 2.957 13.195 -4.641 1 98.69 71 LEU B CA 1
ATOM 2715 C C . LEU B 1 71 ? 4.445 13.523 -4.566 1 98.69 71 LEU B C 1
ATOM 2717 O O . LEU B 1 71 ? 4.91 14.461 -5.23 1 98.69 71 LEU B O 1
ATOM 2721 N N . ILE B 1 72 ? 5.191 12.789 -3.773 1 98.81 72 ILE B N 1
ATOM 2722 C CA . ILE B 1 72 ? 6.617 13.031 -3.576 1 98.81 72 ILE B CA 1
ATOM 2723 C C . ILE B 1 72 ? 7.355 12.883 -4.906 1 98.81 72 ILE B C 1
ATOM 2725 O O . ILE B 1 72 ? 8.234 13.688 -5.227 1 98.81 72 ILE B O 1
ATOM 2729 N N . TYR B 1 73 ? 7.008 11.906 -5.664 1 98.75 73 TYR B N 1
ATOM 2730 C CA . TYR B 1 73 ? 7.656 11.688 -6.949 1 98.75 73 TYR B CA 1
ATOM 2731 C C . TYR B 1 73 ? 7.359 12.828 -7.914 1 98.75 73 TYR B C 1
ATOM 2733 O O . TYR B 1 73 ? 8.219 13.219 -8.703 1 98.75 73 TYR B O 1
ATOM 2741 N N . LYS B 1 74 ? 6.172 13.297 -7.883 1 98.19 74 LYS B N 1
ATOM 2742 C CA . LYS B 1 74 ? 5.781 14.414 -8.742 1 98.19 74 LYS B CA 1
ATOM 2743 C C . LYS B 1 74 ? 6.523 15.688 -8.359 1 98.19 74 LYS B C 1
ATOM 2745 O O . LYS B 1 74 ? 7.059 16.391 -9.227 1 98.19 74 LYS B O 1
ATOM 2750 N N . LEU B 1 75 ? 6.625 15.969 -7.043 1 98.12 75 LEU B N 1
ATOM 2751 C CA . LEU B 1 75 ? 7.125 17.25 -6.559 1 98.12 75 LEU B CA 1
ATOM 2752 C C . LEU B 1 75 ? 8.641 17.219 -6.414 1 98.12 75 LEU B C 1
ATOM 2754 O O . LEU B 1 75 ? 9.297 18.266 -6.512 1 98.12 75 LEU B O 1
ATOM 2758 N N . LYS B 1 76 ? 9.211 16.062 -6.062 1 98.38 76 LYS B N 1
ATOM 2759 C CA . LYS B 1 76 ? 10.641 15.867 -5.816 1 98.38 76 LYS B CA 1
ATOM 2760 C C . LYS B 1 76 ? 11.172 16.891 -4.816 1 98.38 76 LYS B C 1
ATOM 2762 O O . LYS B 1 76 ? 12.117 17.625 -5.109 1 98.38 76 LYS B O 1
ATOM 2767 N N . PRO B 1 77 ? 10.625 16.906 -3.604 1 98.81 77 PRO B N 1
ATOM 2768 C CA . PRO B 1 77 ? 11.055 17.891 -2.6 1 98.81 77 PRO B CA 1
ATOM 2769 C C . PRO B 1 77 ? 12.531 17.75 -2.236 1 98.81 77 PRO B C 1
ATOM 2771 O O . PRO B 1 77 ? 13.102 16.656 -2.342 1 98.81 77 PRO B O 1
ATOM 2774 N N . ASP B 1 78 ? 13.141 18.906 -1.821 1 98.88 78 ASP B N 1
ATOM 2775 C CA . ASP B 1 78 ? 14.484 18.891 -1.259 1 98.88 78 ASP B CA 1
ATOM 2776 C C . ASP B 1 78 ? 14.477 18.391 0.185 1 98.88 78 ASP B C 1
ATOM 2778 O O . ASP B 1 78 ? 15.422 17.75 0.635 1 98.88 78 ASP B O 1
ATOM 2782 N N . VAL B 1 79 ? 13.422 18.719 0.888 1 98.94 79 VAL B N 1
ATOM 2783 C CA . VAL B 1 79 ? 13.297 18.359 2.295 1 98.94 79 VAL B CA 1
ATOM 2784 C C . VAL B 1 79 ? 11.867 17.922 2.586 1 98.94 79 VAL B C 1
ATOM 2786 O O . VAL B 1 79 ? 10.906 18.578 2.17 1 98.94 79 VAL B O 1
ATOM 2789 N N . ILE B 1 80 ? 11.703 16.797 3.205 1 98.94 80 ILE B N 1
ATOM 2790 C CA . ILE B 1 80 ? 10.445 16.328 3.77 1 98.94 80 ILE B CA 1
ATOM 2791 C C . ILE B 1 80 ? 10.492 16.422 5.293 1 98.94 80 ILE B C 1
ATOM 2793 O O . ILE B 1 80 ? 11.367 15.836 5.93 1 98.94 80 ILE B O 1
ATOM 2797 N N . VAL B 1 81 ? 9.617 17.188 5.871 1 98.94 81 VAL B N 1
ATOM 2798 C CA . VAL B 1 81 ? 9.516 17.312 7.324 1 98.94 81 VAL B CA 1
ATOM 2799 C C . VAL B 1 81 ? 8.297 16.547 7.824 1 98.94 81 VAL B C 1
ATOM 2801 O O . VAL B 1 81 ? 7.18 16.766 7.348 1 98.94 81 VAL B O 1
ATOM 2804 N N . GLU B 1 82 ? 8.484 15.672 8.719 1 98.94 82 GLU B N 1
ATOM 2805 C CA . GLU B 1 82 ? 7.363 14.984 9.359 1 98.94 82 GLU B CA 1
ATOM 2806 C C . GLU B 1 82 ? 7.387 15.188 10.875 1 98.94 82 GLU B C 1
ATOM 2808 O O . GLU B 1 82 ? 8.414 14.969 11.516 1 98.94 82 GLU B O 1
ATOM 2813 N N . THR B 1 83 ? 6.297 15.656 11.414 1 98.88 83 THR B N 1
ATOM 2814 C CA . THR B 1 83 ? 6.133 15.641 12.867 1 98.88 83 THR B CA 1
ATOM 2815 C C . THR B 1 83 ? 5.496 14.336 13.328 1 98.88 83 THR B C 1
ATOM 2817 O O . THR B 1 83 ? 4.457 13.922 12.805 1 98.88 83 THR B O 1
ATOM 2820 N N . GLY B 1 84 ? 6.094 13.656 14.242 1 98.56 84 GLY B N 1
ATOM 2821 C CA . GLY B 1 84 ? 5.738 12.305 14.633 1 98.56 84 GLY B CA 1
ATOM 2822 C C . GLY B 1 84 ? 6.652 11.25 14.047 1 98.56 84 GLY B C 1
ATOM 2823 O O . GLY B 1 84 ? 6.758 11.125 12.82 1 98.56 84 GLY B O 1
ATOM 2824 N N . VAL B 1 85 ? 7.324 10.547 14.914 1 98 85 VAL B N 1
ATOM 2825 C CA . VAL B 1 85 ? 8.305 9.57 14.445 1 98 85 VAL B CA 1
ATOM 2826 C C . VAL B 1 85 ? 7.801 8.156 14.742 1 98 85 VAL B C 1
ATOM 2828 O O . VAL B 1 85 ? 7.84 7.285 13.867 1 98 85 VAL B O 1
ATOM 2831 N N . ALA B 1 86 ? 7.219 7.922 16.031 1 96.25 86 ALA B N 1
ATOM 2832 C CA . ALA B 1 86 ? 6.82 6.598 16.5 1 96.25 86 ALA B CA 1
ATOM 2833 C C . ALA B 1 86 ? 7.938 5.578 16.281 1 96.25 86 ALA B C 1
ATOM 2835 O O . ALA B 1 86 ? 9.031 5.723 16.844 1 96.25 86 ALA B O 1
ATOM 2836 N N . HIS B 1 87 ? 7.773 4.582 15.383 1 97 87 HIS B N 1
ATOM 2837 C CA . HIS B 1 87 ? 8.781 3.551 15.164 1 97 87 HIS B CA 1
ATOM 2838 C C . HIS B 1 87 ? 9.766 3.969 14.078 1 97 87 HIS B C 1
ATOM 2840 O O . HIS B 1 87 ? 10.781 3.305 13.875 1 97 87 HIS B O 1
ATOM 2846 N N . GLY B 1 88 ? 9.516 4.996 13.367 1 98.44 88 GLY B N 1
ATOM 2847 C CA . GLY B 1 88 ? 10.422 5.527 12.367 1 98.44 88 GLY B CA 1
ATOM 2848 C C . GLY B 1 88 ? 10.156 4.988 10.977 1 98.44 88 GLY B C 1
ATOM 2849 O O . GLY B 1 88 ? 10.844 5.359 10.016 1 98.44 88 GLY B O 1
ATOM 2850 N N . GLY B 1 89 ? 9.117 4.164 10.812 1 98.75 89 GLY B N 1
ATOM 2851 C CA . GLY B 1 89 ? 8.852 3.518 9.539 1 98.75 89 GLY B CA 1
ATOM 2852 C C . GLY B 1 89 ? 8.562 4.504 8.422 1 98.75 89 GLY B C 1
ATOM 2853 O O . GLY B 1 89 ? 9.016 4.32 7.293 1 98.75 89 GLY B O 1
ATOM 2854 N N . SER B 1 90 ? 7.77 5.523 8.703 1 98.81 90 SER B N 1
ATOM 2855 C CA . SER B 1 90 ? 7.434 6.496 7.668 1 98.81 90 SER B CA 1
ATOM 2856 C C . SER B 1 90 ? 8.664 7.297 7.246 1 98.81 90 SER B C 1
ATOM 2858 O O . SER B 1 90 ? 8.828 7.617 6.066 1 98.81 90 SER B O 1
ATOM 2860 N N . LEU B 1 91 ? 9.539 7.656 8.18 1 98.88 91 LEU B N 1
ATOM 2861 C CA . LEU B 1 91 ? 10.773 8.344 7.832 1 98.88 91 LEU B CA 1
ATOM 2862 C C . LEU B 1 91 ? 11.625 7.5 6.891 1 98.88 91 LEU B C 1
ATOM 2864 O O . LEU B 1 91 ? 12.164 8.016 5.902 1 98.88 91 LEU B O 1
ATOM 2868 N N . ILE B 1 92 ? 11.742 6.211 7.223 1 98.94 92 ILE B N 1
ATOM 2869 C CA . ILE B 1 92 ? 12.508 5.289 6.383 1 98.94 92 ILE B CA 1
ATOM 2870 C C . ILE B 1 92 ? 11.852 5.18 5.008 1 98.94 92 ILE B C 1
ATOM 2872 O O . ILE B 1 92 ? 12.547 5.137 3.986 1 98.94 92 ILE B O 1
ATOM 2876 N N . TYR B 1 93 ? 10.531 5.195 4.996 1 98.94 93 TYR B N 1
ATOM 2877 C CA . TYR B 1 93 ? 9.773 5.141 3.75 1 98.94 93 TYR B CA 1
ATOM 2878 C C . TYR B 1 93 ? 10.094 6.34 2.865 1 98.94 93 TYR B C 1
ATOM 2880 O O . TYR B 1 93 ? 10.469 6.18 1.702 1 98.94 93 TYR B O 1
ATOM 2888 N N . TYR B 1 94 ? 10.031 7.523 3.422 1 98.94 94 TYR B N 1
ATOM 2889 C CA . TYR B 1 94 ? 10.344 8.727 2.662 1 98.94 94 TYR B CA 1
ATOM 2890 C C . TYR B 1 94 ? 11.805 8.734 2.229 1 98.94 94 TYR B C 1
ATOM 2892 O O . TYR B 1 94 ? 12.117 9.102 1.093 1 98.94 94 TYR B O 1
ATOM 2900 N N . ALA B 1 95 ? 12.648 8.32 3.117 1 98.94 95 ALA B N 1
ATOM 2901 C CA . ALA B 1 95 ? 14.078 8.281 2.799 1 98.94 95 ALA B CA 1
ATOM 2902 C C . ALA B 1 95 ? 14.352 7.324 1.641 1 98.94 95 ALA B C 1
ATOM 2904 O O . ALA B 1 95 ? 15.188 7.605 0.781 1 98.94 95 ALA B O 1
ATOM 2905 N N . SER B 1 96 ? 13.648 6.184 1.631 1 98.88 96 SER B N 1
ATOM 2906 C CA . SER B 1 96 ? 13.836 5.227 0.546 1 98.88 96 SER B CA 1
ATOM 2907 C C . SER B 1 96 ? 13.406 5.812 -0.792 1 98.88 96 SER B C 1
ATOM 2909 O O . SER B 1 96 ? 14.016 5.535 -1.825 1 98.88 96 SER B O 1
ATOM 2911 N N . ILE B 1 97 ? 12.344 6.578 -0.793 1 98.81 97 ILE B N 1
ATOM 2912 C CA . ILE B 1 97 ? 11.875 7.25 -2 1 98.81 97 ILE B CA 1
ATOM 2913 C C . ILE B 1 97 ? 12.914 8.273 -2.459 1 98.81 97 ILE B C 1
ATOM 2915 O O . ILE B 1 97 ? 13.273 8.312 -3.637 1 98.81 97 ILE B O 1
ATOM 2919 N N . CYS B 1 98 ? 13.43 9.062 -1.487 1 98.81 98 CYS B N 1
ATOM 2920 C CA . CYS B 1 98 ? 14.453 10.055 -1.794 1 98.81 98 CYS B CA 1
ATOM 2921 C C . CYS B 1 98 ? 15.688 9.398 -2.406 1 98.81 98 CYS B C 1
ATOM 2923 O O . CYS B 1 98 ? 16.203 9.867 -3.418 1 98.81 98 CYS B O 1
ATOM 2925 N N . ARG B 1 99 ? 16.141 8.32 -1.805 1 98.5 99 ARG B N 1
ATOM 2926 C CA . ARG B 1 99 ? 17.297 7.594 -2.305 1 98.5 99 ARG B CA 1
ATOM 2927 C C . ARG B 1 99 ? 17.062 7.098 -3.729 1 98.5 99 ARG B C 1
ATOM 2929 O O . ARG B 1 99 ? 17.938 7.234 -4.59 1 98.5 99 ARG B O 1
ATOM 2936 N N . ALA B 1 100 ? 15.914 6.57 -3.986 1 98.06 100 ALA B N 1
ATOM 2937 C CA . ALA B 1 100 ? 15.602 6 -5.293 1 98.06 100 ALA B CA 1
ATOM 2938 C C . ALA B 1 100 ? 15.523 7.09 -6.363 1 98.06 100 ALA B C 1
ATOM 2940 O O . ALA B 1 100 ? 15.922 6.871 -7.508 1 98.06 100 ALA B O 1
ATOM 2941 N N . ILE B 1 101 ? 15.008 8.203 -5.973 1 96.94 101 ILE B N 1
ATOM 2942 C CA . ILE B 1 101 ? 14.891 9.336 -6.887 1 96.94 101 ILE B CA 1
ATOM 2943 C C . ILE B 1 101 ? 16.266 9.984 -7.086 1 96.94 101 ILE B C 1
ATOM 2945 O O . ILE B 1 101 ? 16.547 10.523 -8.156 1 96.94 101 ILE B O 1
ATOM 2949 N N . GLY B 1 102 ? 17.141 9.977 -6.09 1 97.12 102 GLY B N 1
ATOM 2950 C CA . GLY B 1 102 ? 18.422 10.648 -6.09 1 97.12 102 GLY B CA 1
ATOM 2951 C C . GLY B 1 102 ? 18.328 12.102 -5.652 1 97.12 102 GLY B C 1
ATOM 2952 O O . GLY B 1 102 ? 19.172 12.922 -6.043 1 97.12 102 GLY B O 1
ATOM 2953 N N . LYS B 1 103 ? 17.266 12.383 -4.883 1 97.75 103 LYS B N 1
ATOM 2954 C CA . LYS B 1 103 ? 17.031 13.742 -4.414 1 97.75 103 LYS B CA 1
ATOM 2955 C C . LYS B 1 103 ? 16.219 13.75 -3.133 1 97.75 103 LYS B C 1
ATOM 2957 O O . LYS B 1 103 ? 15.281 12.961 -2.984 1 97.75 103 LYS B O 1
ATOM 2962 N N . GLY B 1 104 ? 16.625 14.648 -2.213 1 98.62 104 GLY B N 1
ATOM 2963 C CA . GLY B 1 104 ? 15.789 14.898 -1.046 1 98.62 104 GLY B CA 1
ATOM 2964 C C . GLY B 1 104 ? 16.328 14.266 0.221 1 98.62 104 GLY B C 1
ATOM 2965 O O . GLY B 1 104 ? 17.188 13.383 0.162 1 98.62 104 GLY B O 1
ATOM 2966 N N . ARG B 1 105 ? 15.883 14.703 1.313 1 98.88 105 ARG B N 1
ATOM 2967 C CA . ARG B 1 105 ? 16.172 14.188 2.645 1 98.88 105 ARG B CA 1
ATOM 2968 C C . ARG B 1 105 ? 15 14.414 3.59 1 98.88 105 ARG B C 1
ATOM 2970 O O . ARG B 1 105 ? 14.055 15.133 3.25 1 98.88 105 ARG B O 1
ATOM 2977 N N . VAL B 1 106 ? 15.086 13.805 4.812 1 98.94 106 VAL B N 1
ATOM 2978 C CA . VAL B 1 106 ? 13.938 13.766 5.707 1 98.94 106 VAL B CA 1
ATOM 2979 C C . VAL B 1 106 ? 14.312 14.336 7.07 1 98.94 106 VAL B C 1
ATOM 2981 O O . VAL B 1 106 ? 15.406 14.07 7.578 1 98.94 106 VAL B O 1
ATOM 2984 N N . VAL B 1 107 ? 13.469 15.148 7.59 1 98.94 107 VAL B N 1
ATOM 2985 C CA . VAL B 1 107 ? 13.578 15.641 8.961 1 98.94 107 VAL B CA 1
ATOM 2986 C C . VAL B 1 107 ? 12.398 15.141 9.781 1 98.94 107 VAL B C 1
ATOM 2988 O O . VAL B 1 107 ? 11.242 15.422 9.469 1 98.94 107 VAL B O 1
ATOM 2991 N N . GLY B 1 108 ? 12.641 14.336 10.797 1 98.88 108 GLY B N 1
ATOM 2992 C CA . GLY B 1 108 ? 11.633 13.836 11.711 1 98.88 108 GLY B CA 1
ATOM 2993 C C . GLY B 1 108 ? 11.641 14.539 13.055 1 98.88 108 GLY B C 1
ATOM 2994 O O . GLY B 1 108 ? 12.703 14.734 13.656 1 98.88 108 GLY B O 1
ATOM 2995 N N . VAL B 1 109 ? 10.484 14.953 13.5 1 98.88 109 VAL B N 1
ATOM 2996 C CA . VAL B 1 109 ? 10.336 15.672 14.758 1 98.88 109 VAL B CA 1
ATOM 2997 C C . VAL B 1 109 ? 9.43 14.875 15.703 1 98.88 109 VAL B C 1
ATOM 2999 O O . VAL B 1 109 ? 8.367 14.398 15.297 1 98.88 109 VAL B O 1
ATOM 3002 N N . ASP B 1 110 ? 9.828 14.688 16.906 1 98.75 110 ASP B N 1
ATOM 3003 C CA . ASP B 1 110 ? 8.984 14.078 17.922 1 98.75 110 ASP B CA 1
ATOM 3004 C C . ASP B 1 110 ? 9.297 14.633 19.312 1 98.75 110 ASP B C 1
ATOM 3006 O O . ASP B 1 110 ? 10.445 14.992 19.594 1 98.75 110 ASP B O 1
ATOM 3010 N N . ILE B 1 111 ? 8.297 14.695 20.141 1 98.19 111 ILE B N 1
ATOM 3011 C CA . ILE B 1 111 ? 8.469 15.211 21.484 1 98.19 111 ILE B CA 1
ATOM 3012 C C . ILE B 1 111 ? 9.383 14.281 22.281 1 98.19 111 ILE B C 1
ATOM 3014 O O . ILE B 1 111 ? 10.148 14.727 23.141 1 98.19 111 ILE B O 1
ATOM 3018 N N . GLU B 1 112 ? 9.258 13.031 21.953 1 97.19 112 GLU B N 1
ATOM 3019 C CA . GLU B 1 112 ? 10.07 11.984 22.562 1 97.19 112 GLU B CA 1
ATOM 3020 C C . GLU B 1 112 ? 10.32 10.844 21.578 1 97.19 112 GLU B C 1
ATOM 3022 O O . GLU B 1 112 ? 9.375 10.258 21.031 1 97.19 112 GLU B O 1
ATOM 3027 N N . ILE B 1 113 ? 11.508 10.586 21.344 1 97.25 113 ILE B N 1
ATOM 3028 C CA . ILE B 1 113 ? 11.906 9.43 20.547 1 97.25 113 ILE B CA 1
ATOM 3029 C C . ILE B 1 113 ? 12.469 8.344 21.453 1 97.25 113 ILE B C 1
ATOM 3031 O O . ILE B 1 113 ? 13.578 8.469 21.969 1 97.25 113 ILE B O 1
ATOM 3035 N N . ARG B 1 114 ? 11.719 7.289 21.688 1 96.5 114 ARG B N 1
ATOM 3036 C CA . ARG B 1 114 ? 12.156 6.211 22.578 1 96.5 114 ARG B CA 1
ATOM 3037 C C . ARG B 1 114 ? 13.523 5.684 22.172 1 96.5 114 ARG B C 1
ATOM 3039 O O . ARG B 1 114 ? 13.805 5.52 20.984 1 96.5 114 ARG B O 1
ATOM 3046 N N . PRO B 1 115 ? 14.359 5.469 23.062 1 97 115 PRO B N 1
ATOM 3047 C CA . PRO B 1 115 ? 15.75 5.105 22.766 1 97 115 PRO B CA 1
ATOM 3048 C C . PRO B 1 115 ? 15.867 3.922 21.812 1 97 115 PRO B C 1
ATOM 3050 O O . PRO B 1 115 ? 16.688 3.947 20.891 1 97 115 PRO B O 1
ATOM 3053 N N . HIS B 1 116 ? 15.109 2.904 22.016 1 97 116 HIS B N 1
ATOM 3054 C CA . HIS B 1 116 ? 15.188 1.737 21.141 1 97 116 HIS B CA 1
ATOM 3055 C C . HIS B 1 116 ? 14.828 2.094 19.703 1 97 116 HIS B C 1
ATOM 3057 O O . HIS B 1 116 ? 15.438 1.585 18.766 1 97 116 HIS B O 1
ATOM 3063 N N . ASN B 1 117 ? 13.828 2.902 19.516 1 97.31 117 ASN B N 1
ATOM 3064 C CA . ASN B 1 117 ? 13.453 3.354 18.188 1 97.31 117 ASN B CA 1
ATOM 3065 C C . ASN B 1 117 ? 14.531 4.242 17.562 1 97.31 117 ASN B C 1
ATOM 3067 O O . ASN B 1 117 ? 14.867 4.102 16.391 1 97.31 117 ASN B O 1
ATOM 3071 N N . ARG B 1 118 ? 15.078 5.195 18.375 1 97.88 118 ARG B N 1
ATOM 3072 C CA . ARG B 1 118 ? 16.156 6.051 17.891 1 97.88 118 ARG B CA 1
ATOM 3073 C C . ARG B 1 118 ? 17.344 5.219 17.406 1 97.88 118 ARG B C 1
ATOM 3075 O O . ARG B 1 118 ? 17.859 5.438 16.312 1 97.88 118 ARG B O 1
ATOM 3082 N N . ASN B 1 119 ? 17.75 4.258 18.25 1 98.31 119 ASN B N 1
ATOM 3083 C CA . ASN B 1 119 ? 18.875 3.398 17.891 1 98.31 119 ASN B CA 1
ATOM 3084 C C . ASN B 1 119 ? 18.609 2.652 16.594 1 98.31 119 ASN B C 1
ATOM 3086 O O . ASN B 1 119 ? 19.5 2.572 15.727 1 98.31 119 ASN B O 1
ATOM 3090 N N . SER B 1 120 ? 17.422 2.096 16.438 1 98.19 120 SER B N 1
ATOM 3091 C CA . SER B 1 120 ? 17.078 1.338 15.242 1 98.19 120 SER B CA 1
ATOM 3092 C C . SER B 1 120 ? 17.094 2.219 14 1 98.19 120 SER B C 1
ATOM 3094 O O . SER B 1 120 ? 17.547 1.784 12.938 1 98.19 120 SER B O 1
ATOM 3096 N N . ILE B 1 121 ? 16.609 3.451 14.133 1 98.62 121 ILE B N 1
ATOM 3097 C CA . ILE B 1 121 ? 16.609 4.379 13.008 1 98.62 121 ILE B CA 1
ATOM 3098 C C . ILE B 1 121 ? 18.047 4.773 12.664 1 98.62 121 ILE B C 1
ATOM 3100 O O . ILE B 1 121 ? 18.438 4.766 11.492 1 98.62 121 ILE B O 1
ATOM 3104 N N . GLU B 1 122 ? 18.844 5.066 13.68 1 98.62 122 GLU B N 1
ATOM 3105 C CA . GLU B 1 122 ? 20.219 5.531 13.484 1 98.62 122 GLU B CA 1
ATOM 3106 C C . GLU B 1 122 ? 21.094 4.434 12.891 1 98.62 122 GLU B C 1
ATOM 3108 O O . GLU B 1 122 ? 22.062 4.719 12.172 1 98.62 122 GLU B O 1
ATOM 3113 N N . GLU B 1 123 ? 20.781 3.225 13.148 1 98.44 123 GLU B N 1
ATOM 3114 C CA . GLU B 1 123 ? 21.547 2.092 12.648 1 98.44 123 GLU B CA 1
ATOM 3115 C C . GLU B 1 123 ? 21.094 1.688 11.25 1 98.44 123 GLU B C 1
ATOM 3117 O O . GLU B 1 123 ? 21.766 0.901 10.578 1 98.44 123 GLU B O 1
ATOM 3122 N N . HIS B 1 124 ? 20.016 2.221 10.828 1 98.44 124 HIS B N 1
ATOM 3123 C CA . HIS B 1 124 ? 19.453 1.859 9.531 1 98.44 124 HIS B CA 1
ATOM 3124 C C . HIS B 1 124 ? 20.312 2.395 8.391 1 98.44 124 HIS B C 1
ATOM 3126 O O . HIS B 1 124 ? 20.891 3.48 8.492 1 98.44 124 HIS B O 1
ATOM 3132 N N . GLU B 1 125 ? 20.359 1.718 7.27 1 98 125 GLU B N 1
ATOM 3133 C CA . GLU B 1 125 ? 21.219 2.082 6.148 1 98 125 GLU B CA 1
ATOM 3134 C C . GLU B 1 125 ? 20.766 3.393 5.508 1 98 125 GLU B C 1
ATOM 3136 O O . GLU B 1 125 ? 21.547 4.066 4.84 1 98 125 GLU B O 1
ATOM 3141 N N . LEU B 1 126 ? 19.547 3.803 5.793 1 98.69 126 LEU B N 1
ATOM 3142 C CA . LEU B 1 126 ? 19.031 5.016 5.172 1 98.69 126 LEU B CA 1
ATOM 3143 C C . LEU B 1 126 ? 19.141 6.207 6.121 1 98.69 126 LEU B C 1
ATOM 3145 O O . LEU B 1 126 ? 18.766 7.328 5.766 1 98.69 126 LEU B O 1
ATOM 3149 N N . TYR B 1 127 ? 19.703 6.051 7.258 1 98.75 127 TYR B N 1
ATOM 3150 C CA . TYR B 1 127 ? 19.797 7.09 8.281 1 98.75 127 TYR B CA 1
ATOM 3151 C C . TYR B 1 127 ? 20.547 8.305 7.754 1 98.75 127 TYR B C 1
ATOM 3153 O O . TYR B 1 127 ? 20.234 9.445 8.125 1 98.75 127 TYR B O 1
ATOM 3161 N N . PRO B 1 128 ? 21.531 8.164 6.898 1 98.69 128 PRO B N 1
ATOM 3162 C CA . PRO B 1 128 ? 22.25 9.344 6.402 1 98.69 128 PRO B CA 1
ATOM 3163 C C . PRO B 1 128 ? 21.312 10.367 5.754 1 98.69 128 PRO B C 1
ATOM 3165 O O . PRO B 1 128 ? 21.672 11.539 5.613 1 98.69 128 PRO B O 1
ATOM 3168 N N . LEU B 1 129 ? 20.109 9.961 5.359 1 98.88 129 LEU B N 1
ATOM 3169 C CA . LEU B 1 129 ? 19.156 10.867 4.742 1 98.88 129 LEU B CA 1
ATOM 3170 C C . LEU B 1 129 ? 18.156 11.391 5.77 1 98.88 129 LEU B C 1
ATOM 3172 O O . LEU B 1 129 ? 17.219 12.109 5.422 1 98.88 129 LEU B O 1
ATOM 3176 N N . ILE B 1 130 ? 18.328 11.047 7.023 1 98.94 130 ILE B N 1
ATOM 3177 C CA . ILE B 1 130 ? 17.328 11.367 8.039 1 98.94 130 ILE B CA 1
ATOM 3178 C C . ILE B 1 130 ? 17.984 12.195 9.148 1 98.94 130 ILE B C 1
ATOM 3180 O O . ILE B 1 130 ? 19.062 11.867 9.625 1 98.94 130 ILE B O 1
ATOM 3184 N N . THR B 1 131 ? 17.406 13.273 9.469 1 98.94 131 THR B N 1
ATOM 3185 C CA . THR B 1 131 ? 17.75 14.031 10.672 1 98.94 131 THR B CA 1
ATOM 3186 C C . THR B 1 131 ? 16.625 13.93 11.703 1 98.94 131 THR B C 1
ATOM 3188 O O . THR B 1 131 ? 15.445 14.117 11.367 1 98.94 131 THR B O 1
ATOM 3191 N N . LEU B 1 132 ? 16.953 13.609 12.945 1 98.88 132 LEU B N 1
ATOM 3192 C CA . LEU B 1 132 ? 15.984 13.5 14.023 1 98.88 132 LEU B CA 1
ATOM 3193 C C . LEU B 1 132 ? 16.078 14.688 14.969 1 98.88 132 LEU B C 1
ATOM 3195 O O . LEU B 1 132 ? 17.172 15.055 15.406 1 98.88 132 LEU B O 1
ATOM 3199 N N . ILE B 1 133 ? 14.969 15.297 15.219 1 98.81 133 ILE B N 1
ATOM 3200 C CA . ILE B 1 133 ? 14.867 16.406 16.156 1 98.81 133 ILE B CA 1
ATOM 3201 C C . ILE B 1 133 ? 13.898 16.047 17.281 1 98.81 133 ILE B C 1
ATOM 3203 O O . ILE B 1 133 ? 12.734 15.742 17.031 1 98.81 133 ILE B O 1
ATOM 3207 N N . GLU B 1 134 ? 14.383 16.062 18.531 1 98.5 134 GLU B N 1
ATOM 3208 C CA . GLU B 1 134 ? 13.547 15.805 19.703 1 98.5 134 GLU B CA 1
ATOM 3209 C C . GLU B 1 134 ? 13.086 17.109 20.344 1 98.5 134 GLU B C 1
ATOM 3211 O O . GLU B 1 134 ? 13.898 17.969 20.656 1 98.5 134 GLU B O 1
ATOM 3216 N N . GLY B 1 135 ? 11.82 17.312 20.438 1 98.5 135 GLY B N 1
ATOM 3217 C CA . GLY B 1 135 ? 11.148 18.484 20.984 1 98.5 135 GLY B CA 1
ATOM 3218 C C . GLY B 1 135 ? 9.695 18.578 20.578 1 98.5 135 GLY B C 1
ATOM 3219 O O . GLY B 1 135 ? 9.258 17.891 19.656 1 98.5 135 GLY B O 1
ATOM 3220 N N . SER B 1 136 ? 8.984 19.359 21.312 1 98.5 136 SER B N 1
ATOM 3221 C CA . SER B 1 136 ? 7.594 19.594 20.938 1 98.5 136 SER B CA 1
ATOM 3222 C C . SER B 1 136 ? 7.492 20.312 19.594 1 98.5 136 SER B C 1
ATOM 3224 O O . SER B 1 136 ? 8.133 21.344 19.391 1 98.5 136 SER B O 1
ATOM 3226 N N . SER B 1 137 ? 6.691 19.719 18.672 1 98.62 137 SER B N 1
ATOM 3227 C CA . SER B 1 137 ? 6.555 20.312 17.344 1 98.62 137 SER B CA 1
ATOM 3228 C C . SER B 1 137 ? 5.91 21.703 17.422 1 98.62 137 SER B C 1
ATOM 3230 O O . SER B 1 137 ? 5.977 22.469 16.453 1 98.62 137 SER B O 1
ATOM 3232 N N . VAL B 1 138 ? 5.32 22.016 18.594 1 98.62 138 VAL B N 1
ATOM 3233 C CA . VAL B 1 138 ? 4.637 23.297 18.672 1 98.62 138 VAL B CA 1
ATOM 3234 C C . VAL B 1 138 ? 5.449 24.25 19.547 1 98.62 138 VAL B C 1
ATOM 3236 O O . VAL B 1 138 ? 4.906 25.219 20.094 1 98.62 138 VAL B O 1
ATOM 3239 N N . GLU B 1 139 ? 6.68 23.984 19.766 1 98.44 139 GLU B N 1
ATOM 3240 C CA . GLU B 1 139 ? 7.602 24.891 20.438 1 98.44 139 GLU B CA 1
ATOM 3241 C C . GLU B 1 139 ? 8.484 25.625 19.438 1 98.44 139 GLU B C 1
ATOM 3243 O O . GLU B 1 139 ? 9 25.016 18.484 1 98.44 139 GLU B O 1
ATOM 3248 N N . GLU B 1 140 ? 8.75 26.891 19.703 1 98.31 140 GLU B N 1
ATOM 3249 C CA . GLU B 1 140 ? 9.531 27.734 18.812 1 98.31 140 GLU B CA 1
ATOM 3250 C C . GLU B 1 140 ? 10.969 27.234 18.688 1 98.31 140 GLU B C 1
ATOM 3252 O O . GLU B 1 140 ? 11.562 27.297 17.609 1 98.31 140 GLU B O 1
ATOM 3257 N N . SER B 1 141 ? 11.531 26.797 19.703 1 98.5 141 SER B N 1
ATOM 3258 C CA . SER B 1 141 ? 12.906 26.312 19.688 1 98.5 141 SER B CA 1
ATOM 3259 C C . SER B 1 141 ? 13.039 25.094 18.781 1 98.5 141 SER B C 1
ATOM 3261 O O . SER B 1 141 ? 14.055 24.922 18.094 1 98.5 141 SER B O 1
ATOM 3263 N N . THR B 1 142 ? 12.039 24.25 18.797 1 98.75 142 THR B N 1
ATOM 3264 C CA . THR B 1 142 ? 12.031 23.062 17.938 1 98.75 142 THR B CA 1
ATOM 3265 C C . THR B 1 142 ? 11.883 23.469 16.469 1 98.75 142 THR B C 1
ATOM 3267 O O . THR B 1 142 ? 12.586 22.953 15.609 1 98.75 142 THR B O 1
ATOM 3270 N N . LEU B 1 143 ? 10.977 24.375 16.219 1 98.75 143 LEU B N 1
ATOM 3271 C CA . LEU B 1 143 ? 10.797 24.875 14.852 1 98.75 143 LEU B CA 1
ATOM 3272 C C . LEU B 1 143 ? 12.086 25.469 14.305 1 98.75 143 LEU B C 1
ATOM 3274 O O . LEU B 1 143 ? 12.414 25.297 13.133 1 98.75 143 LEU B O 1
ATOM 3278 N N . GLU B 1 144 ? 12.797 26.188 15.164 1 98.69 144 GLU B N 1
ATOM 3279 C CA . GLU B 1 144 ? 14.062 26.781 14.75 1 98.69 144 GLU B CA 1
ATOM 3280 C C . GLU B 1 144 ? 15.07 25.719 14.344 1 98.69 144 GLU B C 1
ATOM 3282 O O . GLU B 1 144 ? 15.828 25.891 13.383 1 98.69 144 GLU B O 1
ATOM 3287 N N . LYS B 1 145 ? 15.133 24.625 15.078 1 98.81 145 LYS B N 1
ATOM 3288 C CA . LYS B 1 145 ? 16 23.516 14.711 1 98.81 145 LYS B CA 1
ATOM 3289 C C . LYS B 1 145 ? 15.633 22.953 13.344 1 98.81 145 LYS B C 1
ATOM 3291 O O . LYS B 1 145 ? 16.5 22.594 12.547 1 98.81 145 LYS B O 1
ATOM 3296 N N . VAL B 1 146 ? 14.328 22.859 13.07 1 98.88 146 VAL B N 1
ATOM 3297 C CA . VAL B 1 146 ? 13.852 22.359 11.781 1 98.88 146 VAL B CA 1
ATOM 3298 C C . VAL B 1 146 ? 14.273 23.328 10.672 1 98.88 146 VAL B C 1
ATOM 3300 O O . VAL B 1 146 ? 14.797 22.891 9.633 1 98.88 146 VAL B O 1
ATOM 3303 N N . LYS B 1 147 ? 14.062 24.609 10.891 1 98.75 147 LYS B N 1
ATOM 3304 C CA . LYS B 1 147 ? 14.43 25.625 9.906 1 98.75 147 LYS B CA 1
ATOM 3305 C C . LYS B 1 147 ? 15.914 25.562 9.578 1 98.75 147 LYS B C 1
ATOM 3307 O O . LYS B 1 147 ? 16.312 25.766 8.43 1 98.75 147 LYS B O 1
ATOM 3312 N N . ASN B 1 148 ? 16.703 25.25 10.602 1 98.62 148 ASN B N 1
ATOM 3313 C CA . ASN B 1 148 ? 18.141 25.172 10.422 1 98.62 148 ASN B CA 1
ATOM 3314 C C . ASN B 1 148 ? 18.547 24 9.539 1 98.62 148 ASN B C 1
ATOM 3316 O O . ASN B 1 148 ? 19.672 23.938 9.047 1 98.62 148 ASN B O 1
ATOM 3320 N N . CYS B 1 149 ? 17.641 23.047 9.328 1 98.69 149 CYS B N 1
ATOM 3321 C CA . CYS B 1 149 ? 17.891 21.906 8.469 1 98.69 149 CYS B CA 1
ATOM 3322 C C . CYS B 1 149 ? 17.516 22.203 7.023 1 98.69 149 CYS B C 1
ATOM 3324 O O . CYS B 1 149 ? 17.703 21.359 6.141 1 98.69 149 CYS B O 1
ATOM 3326 N N . ILE B 1 150 ? 16.953 23.359 6.758 1 98.69 150 ILE B N 1
ATOM 3327 C CA . ILE B 1 150 ? 16.453 23.719 5.438 1 98.69 150 ILE B CA 1
ATOM 3328 C C . ILE B 1 150 ? 17.281 24.859 4.859 1 98.69 150 ILE B C 1
ATOM 3330 O O . ILE B 1 150 ? 17.344 25.953 5.441 1 98.69 150 ILE B O 1
ATOM 3334 N N . ASN B 1 151 ? 17.906 24.641 3.795 1 97.94 151 ASN B N 1
ATOM 3335 C CA . ASN B 1 151 ? 18.688 25.688 3.145 1 97.94 151 ASN B CA 1
ATOM 3336 C C . ASN B 1 151 ? 17.797 26.656 2.361 1 97.94 151 ASN B C 1
ATOM 3338 O O . ASN B 1 151 ? 16.688 26.281 1.952 1 97.94 151 ASN B O 1
ATOM 3342 N N . HIS B 1 152 ? 18.344 27.828 2.166 1 96.25 152 HIS B N 1
ATOM 3343 C CA . HIS B 1 152 ? 17.625 28.828 1.384 1 96.25 152 HIS B CA 1
ATOM 3344 C C . HIS B 1 152 ? 17.297 28.312 -0.011 1 96.25 152 HIS B C 1
ATOM 3346 O O . HIS B 1 152 ? 18.156 27.75 -0.691 1 96.25 152 HIS B O 1
ATOM 3352 N N . GLY B 1 153 ? 16.031 28.453 -0.369 1 96.12 153 GLY B N 1
ATOM 3353 C CA . GLY B 1 153 ? 15.633 28.109 -1.721 1 96.12 153 GLY B CA 1
ATOM 3354 C C . GLY B 1 153 ? 15.188 26.656 -1.85 1 96.12 153 GLY B C 1
ATOM 3355 O O . GLY B 1 153 ? 14.609 26.281 -2.871 1 96.12 153 GLY B O 1
ATOM 3356 N N . GLU B 1 154 ? 15.375 25.844 -0.844 1 98.38 154 GLU B N 1
ATOM 3357 C CA . GLU B 1 154 ? 14.969 24.453 -0.899 1 98.38 154 GLU B CA 1
ATOM 3358 C C . GLU B 1 154 ? 13.445 24.312 -0.846 1 98.38 154 GLU B C 1
ATOM 3360 O O . GLU B 1 154 ? 12.773 25.094 -0.163 1 98.38 154 GLU B O 1
ATOM 3365 N N . LYS B 1 155 ? 12.898 23.375 -1.615 1 98.62 155 LYS B N 1
ATOM 3366 C CA . LYS B 1 155 ? 11.469 23.078 -1.653 1 98.62 155 LYS B CA 1
ATOM 3367 C C . LYS B 1 155 ? 11.078 22.078 -0.568 1 98.62 155 LYS B C 1
ATOM 3369 O O . LYS B 1 155 ? 11.695 21.031 -0.447 1 98.62 155 LYS B O 1
ATOM 3374 N N . VAL B 1 156 ? 10.055 22.469 0.182 1 98.88 156 VAL B N 1
ATOM 3375 C CA . VAL B 1 156 ? 9.781 21.719 1.41 1 98.88 156 VAL B CA 1
ATOM 3376 C C . VAL B 1 156 ? 8.367 21.156 1.365 1 98.88 156 VAL B C 1
ATOM 3378 O O . VAL B 1 156 ? 7.414 21.859 1.027 1 98.88 156 VAL B O 1
ATOM 3381 N N . LEU B 1 157 ? 8.234 19.844 1.628 1 98.88 157 LEU B N 1
ATOM 3382 C CA . LEU B 1 157 ? 6.984 19.156 1.918 1 98.88 157 LEU B CA 1
ATOM 3383 C C . LEU B 1 157 ? 6.852 18.875 3.412 1 98.88 157 LEU B C 1
ATOM 3385 O O . LEU B 1 157 ? 7.793 18.375 4.039 1 98.88 157 LEU B O 1
ATOM 3389 N N . VAL B 1 158 ? 5.691 19.188 3.998 1 98.94 158 VAL B N 1
ATOM 3390 C CA . VAL B 1 158 ? 5.488 18.969 5.426 1 98.94 158 VAL B CA 1
ATOM 3391 C C . VAL B 1 158 ? 4.367 17.953 5.648 1 98.94 158 VAL B C 1
ATOM 3393 O O . VAL B 1 158 ? 3.33 18.016 4.984 1 98.94 158 VAL B O 1
ATOM 3396 N N . ILE B 1 159 ? 4.621 17.031 6.531 1 98.94 159 ILE B N 1
ATOM 3397 C CA . ILE B 1 159 ? 3.648 16.031 6.926 1 98.94 159 ILE B CA 1
ATOM 3398 C C . ILE B 1 159 ? 3.426 16.078 8.438 1 98.94 159 ILE B C 1
ATOM 3400 O O . ILE B 1 159 ? 4.379 15.977 9.211 1 98.94 159 ILE B O 1
ATOM 3404 N N . LEU B 1 160 ? 2.188 16.266 8.859 1 98.94 160 LEU B N 1
ATOM 3405 C CA . LEU B 1 160 ? 1.84 16.344 10.273 1 98.94 160 LEU B CA 1
ATOM 3406 C C . LEU B 1 160 ? 1.22 15.031 10.75 1 98.94 160 LEU B C 1
ATOM 3408 O O . LEU B 1 160 ? 0.152 14.641 10.281 1 98.94 160 LEU B O 1
ATOM 3412 N N . ASP B 1 161 ? 1.873 14.344 11.703 1 98.69 161 ASP B N 1
ATOM 3413 C CA . ASP B 1 161 ? 1.396 13.055 12.211 1 98.69 161 ASP B CA 1
ATOM 3414 C C . ASP B 1 161 ? 1.816 12.844 13.664 1 98.69 161 ASP B C 1
ATOM 3416 O O . ASP B 1 161 ? 2.068 11.719 14.086 1 98.69 161 ASP B O 1
ATOM 3420 N N . SER B 1 162 ? 1.944 13.852 14.477 1 97.31 162 SER B N 1
ATOM 3421 C CA . SER B 1 162 ? 2.303 13.734 15.891 1 97.31 162 SER B CA 1
ATOM 3422 C C . SER B 1 162 ? 1.063 13.586 16.766 1 97.31 162 SER B C 1
ATOM 3424 O O . SER B 1 162 ? 0.448 12.516 16.797 1 97.31 162 SER B O 1
ATOM 3426 N N . CYS B 1 163 ? 0.698 14.609 17.516 1 96.06 163 CYS B N 1
ATOM 3427 C CA . CYS B 1 163 ? -0.527 14.656 18.297 1 96.06 163 CYS B CA 1
ATOM 3428 C C . CYS B 1 163 ? -1.72 15.047 17.438 1 96.06 163 CYS B C 1
ATOM 3430 O O . CYS B 1 163 ? -1.613 15.945 16.594 1 96.06 163 CYS B O 1
ATOM 3432 N N . HIS B 1 164 ? -2.875 14.352 17.656 1 97.19 164 HIS B N 1
ATOM 3433 C CA . HIS B 1 164 ? -3.959 14.484 16.688 1 97.19 164 HIS B CA 1
ATOM 3434 C C . HIS B 1 164 ? -5.098 15.328 17.25 1 97.19 164 HIS B C 1
ATOM 3436 O O . HIS B 1 164 ? -6.184 15.367 16.672 1 97.19 164 HIS B O 1
ATOM 3442 N N . THR B 1 165 ? -4.863 16.016 18.391 1 98.25 165 THR B N 1
ATOM 3443 C CA . THR B 1 165 ? -5.891 16.906 18.906 1 98.25 165 THR B CA 1
ATOM 3444 C C . THR B 1 165 ? -6.062 18.125 18 1 98.25 165 THR B C 1
ATOM 3446 O O . THR B 1 165 ? -5.105 18.562 17.344 1 98.25 165 THR B O 1
ATOM 3449 N N . ARG B 1 166 ? -7.258 18.594 18.016 1 98.69 166 ARG B N 1
ATOM 3450 C CA . ARG B 1 166 ? -7.598 19.766 17.203 1 98.69 166 ARG B CA 1
ATOM 3451 C C . ARG B 1 166 ? -6.66 20.922 17.5 1 98.69 166 ARG B C 1
ATOM 3453 O O . ARG B 1 166 ? -6.082 21.516 16.578 1 98.69 166 ARG B O 1
ATOM 3460 N N . ASP B 1 167 ? -6.461 21.281 18.75 1 98.62 167 ASP B N 1
ATOM 3461 C CA . ASP B 1 167 ? -5.621 22.406 19.156 1 98.62 167 ASP B CA 1
ATOM 3462 C C . ASP B 1 167 ? -4.176 22.203 18.719 1 98.62 167 ASP B C 1
ATOM 3464 O O . ASP B 1 167 ? -3.541 23.109 18.203 1 98.62 167 ASP B O 1
ATOM 3468 N N . HIS B 1 168 ? -3.648 21.062 18.938 1 98.75 168 HIS B N 1
ATOM 3469 C CA . HIS B 1 168 ? -2.256 20.797 18.609 1 98.75 168 HIS B CA 1
ATOM 3470 C C . HIS B 1 168 ? -2.02 20.875 17.094 1 98.75 168 HIS B C 1
ATOM 3472 O O . HIS B 1 168 ? -1.076 21.531 16.656 1 98.75 168 HIS B O 1
ATOM 3478 N N . VAL B 1 169 ? -2.844 20.172 16.312 1 98.88 169 VAL B N 1
ATOM 3479 C CA . VAL B 1 169 ? -2.682 20.156 14.867 1 98.88 169 VAL B CA 1
ATOM 3480 C C . VAL B 1 169 ? -2.855 21.578 14.305 1 98.88 169 VAL B C 1
ATOM 3482 O O . VAL B 1 169 ? -2.139 21.969 13.391 1 98.88 169 VAL B O 1
ATOM 3485 N N . TYR B 1 170 ? -3.834 22.312 14.859 1 98.81 170 TYR B N 1
ATOM 3486 C CA . TYR B 1 170 ? -4.02 23.688 14.438 1 98.81 170 TYR B CA 1
ATOM 3487 C C . TYR B 1 170 ? -2.742 24.5 14.648 1 98.81 170 TYR B C 1
ATOM 3489 O O . TYR B 1 170 ? -2.322 25.25 13.758 1 98.81 170 TYR B O 1
ATOM 3497 N N . ASN B 1 171 ? -2.117 24.391 15.789 1 98.81 171 ASN B N 1
ATOM 3498 C CA . ASN B 1 171 ? -0.875 25.094 16.094 1 98.81 171 ASN B CA 1
ATOM 3499 C C . ASN B 1 171 ? 0.259 24.641 15.172 1 98.81 171 ASN B C 1
ATOM 3501 O O . ASN B 1 171 ? 1.07 25.453 14.727 1 98.81 171 ASN B O 1
ATOM 3505 N N . GLU B 1 172 ? 0.362 23.344 14.867 1 98.88 172 GLU B N 1
ATOM 3506 C CA . GLU B 1 172 ? 1.344 22.844 13.906 1 98.88 172 GLU B CA 1
ATOM 3507 C C . GLU B 1 172 ? 1.133 23.469 12.531 1 98.88 172 GLU B C 1
ATOM 3509 O O . GLU B 1 172 ? 2.094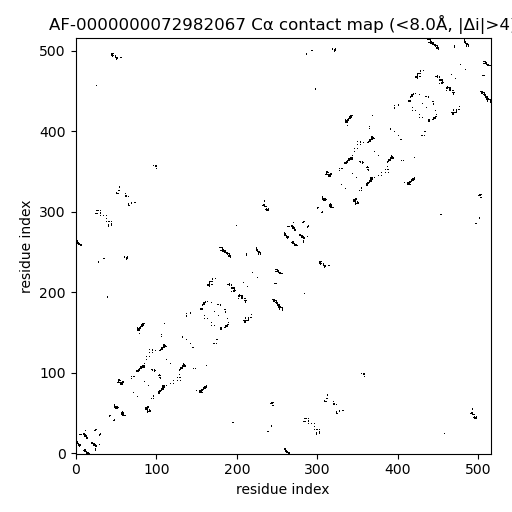 23.859 11.867 1 98.88 172 GLU B O 1
ATOM 3514 N N . LEU B 1 173 ? -0.152 23.469 12.164 1 98.88 173 LEU B N 1
ATOM 3515 C CA . LEU B 1 173 ? -0.46 24.062 10.867 1 98.88 173 LEU B CA 1
ATOM 3516 C C . LEU B 1 173 ? 0.024 25.516 10.805 1 98.88 173 LEU B C 1
ATOM 3518 O O . LEU B 1 173 ? 0.659 25.906 9.828 1 98.88 173 LEU B O 1
ATOM 3522 N N . LYS B 1 174 ? -0.198 26.297 11.805 1 98.25 174 LYS B N 1
ATOM 3523 C CA . LYS B 1 174 ? 0.216 27.703 11.852 1 98.25 174 LYS B CA 1
ATOM 3524 C C . LYS B 1 174 ? 1.736 27.828 11.797 1 98.25 174 LYS B C 1
ATOM 3526 O O . LYS B 1 174 ? 2.268 28.688 11.102 1 98.25 174 LYS B O 1
ATOM 3531 N N . MET B 1 175 ? 2.4 26.969 12.461 1 98.56 175 MET B N 1
ATOM 3532 C CA . MET B 1 175 ? 3.85 27.062 12.609 1 98.56 175 MET B CA 1
ATOM 3533 C C . MET B 1 175 ? 4.562 26.5 11.391 1 98.56 175 MET B C 1
ATOM 3535 O O . MET B 1 175 ? 5.441 27.156 10.82 1 98.56 175 MET B O 1
ATOM 3539 N N . TYR B 1 176 ? 4.141 25.344 10.891 1 98.75 176 TYR B N 1
ATOM 3540 C CA . TYR B 1 176 ? 4.902 24.625 9.883 1 98.75 176 TYR B CA 1
ATOM 3541 C C . TYR B 1 176 ? 4.473 25.031 8.477 1 98.75 176 TYR B C 1
ATOM 3543 O O . TYR B 1 176 ? 5.184 24.766 7.504 1 98.75 176 TYR B O 1
ATOM 3551 N N . SER B 1 177 ? 3.281 25.594 8.344 1 98.06 177 SER B N 1
ATOM 3552 C CA . SER B 1 177 ? 2.844 26.047 7.027 1 98.06 177 SER B CA 1
ATOM 3553 C C . SER B 1 177 ? 3.818 27.062 6.438 1 98.06 177 SER B C 1
ATOM 3555 O O . SER B 1 177 ? 3.947 27.172 5.215 1 98.06 177 SER B O 1
ATOM 3557 N N . GLU B 1 178 ? 4.535 27.75 7.273 1 96.38 178 GLU B N 1
ATOM 3558 C CA . GLU B 1 178 ? 5.473 28.766 6.816 1 96.38 178 GLU B CA 1
ATOM 3559 C C . GLU B 1 178 ? 6.648 28.141 6.074 1 96.38 178 GLU B C 1
ATOM 3561 O O . GLU B 1 178 ? 7.312 28.812 5.277 1 96.38 178 GLU B O 1
ATOM 3566 N N . LEU B 1 179 ? 6.918 26.859 6.289 1 98.06 179 LEU B N 1
ATOM 3567 C CA . LEU B 1 179 ? 8.055 26.172 5.688 1 98.06 179 LEU B CA 1
ATOM 3568 C C . LEU B 1 179 ? 7.719 25.688 4.285 1 98.06 179 LEU B C 1
ATOM 3570 O O . LEU B 1 179 ? 8.617 25.359 3.508 1 98.06 179 LEU B O 1
ATOM 3574 N N . VAL B 1 180 ? 6.414 25.594 3.977 1 98.44 180 VAL B N 1
ATOM 3575 C CA . VAL B 1 180 ? 5.953 24.906 2.773 1 98.44 180 VAL B CA 1
ATOM 3576 C C . VAL B 1 180 ? 6.16 25.797 1.555 1 98.44 180 VAL B C 1
ATOM 3578 O O . VAL B 1 180 ? 5.762 26.969 1.561 1 98.44 180 VAL B O 1
ATOM 3581 N N . SER B 1 181 ? 6.766 25.266 0.545 1 97.12 181 SER B N 1
ATOM 3582 C CA . SER B 1 181 ? 7.004 26 -0.689 1 97.12 181 SER B CA 1
ATOM 3583 C C . SER B 1 181 ? 5.723 26.141 -1.51 1 97.12 181 SER B C 1
ATOM 3585 O O . SER B 1 181 ? 4.812 25.312 -1.381 1 97.12 181 SER B O 1
ATOM 3587 N N . LYS B 1 182 ? 5.707 27.188 -2.348 1 97.44 182 LYS B N 1
ATOM 3588 C CA . LYS B 1 182 ? 4.57 27.344 -3.252 1 97.44 182 LYS B CA 1
ATOM 3589 C C . LYS B 1 182 ? 4.391 26.094 -4.113 1 97.44 182 LYS B C 1
ATOM 3591 O O . LYS B 1 182 ? 5.371 25.5 -4.578 1 97.44 182 LYS B O 1
ATOM 3596 N N . GLU B 1 183 ? 3.117 25.641 -4.305 1 97.94 183 GLU B N 1
ATOM 3597 C CA . GLU B 1 183 ? 2.711 24.484 -5.094 1 97.94 183 GLU B CA 1
ATOM 3598 C C . GLU B 1 183 ? 2.994 23.188 -4.352 1 97.94 183 GLU B C 1
ATOM 3600 O O . GLU B 1 183 ? 2.66 22.094 -4.836 1 97.94 183 GLU B O 1
ATOM 3605 N N . PHE B 1 184 ? 3.656 23.359 -3.188 1 98.69 184 PHE B N 1
ATOM 3606 C CA . PHE B 1 184 ? 3.873 22.188 -2.34 1 98.69 184 PHE B CA 1
ATOM 3607 C C . PHE B 1 184 ? 2.768 22.062 -1.299 1 98.69 184 PHE B C 1
ATOM 3609 O O . PHE B 1 184 ? 1.821 22.859 -1.291 1 98.69 184 PHE B O 1
ATOM 3616 N N . TYR B 1 185 ? 2.867 21.031 -0.465 1 98.88 185 TYR B N 1
ATOM 3617 C CA . TYR B 1 185 ? 1.746 20.672 0.399 1 98.88 185 TYR B CA 1
ATOM 3618 C C . TYR B 1 185 ? 2.18 20.625 1.859 1 98.88 185 TYR B C 1
ATOM 3620 O O . TYR B 1 185 ? 3.34 20.328 2.158 1 98.88 185 TYR B O 1
ATOM 3628 N N . ILE B 1 186 ? 1.296 20.953 2.736 1 98.88 186 ILE B N 1
ATOM 3629 C CA . ILE B 1 186 ? 1.29 20.453 4.105 1 98.88 186 ILE B CA 1
ATOM 3630 C C . ILE B 1 186 ? 0.194 19.391 4.266 1 98.88 186 ILE B C 1
ATOM 3632 O O . ILE B 1 186 ? -0.978 19.672 3.99 1 98.88 186 ILE B O 1
ATOM 3636 N N . VAL B 1 187 ? 0.57 18.141 4.602 1 98.94 187 VAL B N 1
ATOM 3637 C CA . VAL B 1 187 ? -0.32 16.984 4.66 1 98.94 187 VAL B CA 1
ATOM 3638 C C . VAL B 1 187 ? -0.683 16.688 6.113 1 98.94 187 VAL B C 1
ATOM 3640 O O . VAL B 1 187 ? 0.197 16.438 6.938 1 98.94 187 VAL B O 1
ATOM 3643 N N . VAL B 1 188 ? -1.94 16.703 6.445 1 98.94 188 VAL B N 1
ATOM 3644 C CA . VAL B 1 188 ? -2.43 16.453 7.801 1 98.94 188 VAL B CA 1
ATOM 3645 C C . VAL B 1 188 ? -3.014 15.055 7.887 1 98.94 188 VAL B C 1
ATOM 3647 O O . VAL B 1 188 ? -4.102 14.789 7.363 1 98.94 188 VAL B O 1
ATOM 3650 N N . GLN B 1 189 ? -2.344 14.195 8.617 1 98.75 189 GLN B N 1
ATOM 3651 C CA . GLN B 1 189 ? -2.744 12.797 8.664 1 98.75 189 GLN B CA 1
ATOM 3652 C C . GLN B 1 189 ? -3.803 12.562 9.734 1 98.75 189 GLN B C 1
ATOM 3654 O O . GLN B 1 189 ? -4.086 13.453 10.539 1 98.75 189 GLN B O 1
ATOM 3659 N N . ASP B 1 190 ? -4.48 11.453 9.648 1 98.5 190 ASP B N 1
ATOM 3660 C CA . ASP B 1 190 ? -5.348 10.844 10.648 1 98.5 190 ASP B CA 1
ATOM 3661 C C . ASP B 1 190 ? -6.652 11.625 10.797 1 98.5 190 ASP B C 1
ATOM 3663 O O . ASP B 1 190 ? -7.238 11.664 11.875 1 98.5 190 ASP B O 1
ATOM 3667 N N . GLY B 1 191 ? -7.078 12.281 9.695 1 98.56 191 GLY B N 1
ATOM 3668 C CA . GLY B 1 191 ? -8.398 12.883 9.688 1 98.56 191 GLY B CA 1
ATOM 3669 C C . GLY B 1 191 ? -9.508 11.883 9.961 1 98.56 191 GLY B C 1
ATOM 3670 O O . GLY B 1 191 ? -10.617 12.266 10.359 1 98.56 191 GLY B O 1
ATOM 3671 N N . ILE B 1 192 ? -9.297 10.617 9.852 1 98.44 192 ILE B N 1
ATOM 3672 C CA . ILE B 1 192 ? -10.281 9.555 10.039 1 98.44 192 ILE B CA 1
ATOM 3673 C C . ILE B 1 192 ? -10.797 9.57 11.477 1 98.44 192 ILE B C 1
ATOM 3675 O O . ILE B 1 192 ? -11.859 9.016 11.766 1 98.44 192 ILE B O 1
ATOM 3679 N N . MET B 1 193 ? -10.023 10.203 12.367 1 98.44 193 MET B N 1
ATOM 3680 C CA . MET B 1 193 ? -10.438 10.305 13.766 1 98.44 193 MET B CA 1
ATOM 3681 C C . MET B 1 193 ? -11.859 10.828 13.883 1 98.44 193 MET B C 1
ATOM 3683 O O . MET B 1 193 ? -12.609 10.43 14.773 1 98.44 193 MET B O 1
ATOM 3687 N N . GLU B 1 194 ? -12.25 11.648 12.984 1 98.12 194 GLU B N 1
ATOM 3688 C CA . GLU B 1 194 ? -13.594 12.219 12.984 1 98.12 194 GLU B CA 1
ATOM 3689 C C . GLU B 1 194 ? -14.656 11.133 12.906 1 98.12 194 GLU B C 1
ATOM 3691 O O . GLU B 1 194 ? -15.742 11.273 13.477 1 98.12 194 GLU B O 1
ATOM 3696 N N . ASP B 1 195 ? -14.359 10.047 12.273 1 97.31 195 ASP B N 1
ATOM 3697 C CA . ASP B 1 195 ? -15.32 8.977 12.023 1 97.31 195 ASP B CA 1
ATOM 3698 C C . ASP B 1 195 ? -15.18 7.863 13.055 1 97.31 195 ASP B C 1
ATOM 3700 O O . ASP B 1 195 ? -15.906 6.863 13 1 97.31 195 ASP B O 1
ATOM 3704 N N . LEU B 1 196 ? -14.281 8.016 13.992 1 98.19 196 LEU B N 1
ATOM 3705 C CA . LEU B 1 196 ? -13.953 6.918 14.898 1 98.19 196 LEU B CA 1
ATOM 3706 C C . LEU B 1 196 ? -14.5 7.18 16.297 1 98.19 196 LEU B C 1
ATOM 3708 O O . LEU B 1 196 ? -14.156 6.461 17.234 1 98.19 196 LEU B O 1
ATOM 3712 N N . TYR B 1 197 ? -15.312 8.195 16.469 1 97.06 197 TYR B N 1
ATOM 3713 C CA . TYR B 1 197 ? -15.781 8.633 17.781 1 97.06 197 TYR B CA 1
ATOM 3714 C C . TYR B 1 197 ? -16.688 7.582 18.406 1 97.06 197 TYR B C 1
ATOM 3716 O O . TYR B 1 197 ? -16.922 7.602 19.625 1 97.06 197 TYR B O 1
ATOM 3724 N N . ASP B 1 198 ? -17.234 6.59 17.609 1 95.12 198 ASP B N 1
ATOM 3725 C CA . ASP B 1 198 ? -18.219 5.648 18.109 1 95.12 198 ASP B CA 1
ATOM 3726 C C . ASP B 1 198 ? -17.734 4.211 17.984 1 95.12 198 ASP B C 1
ATOM 3728 O O . ASP B 1 198 ? -18.516 3.268 18.094 1 95.12 198 ASP B O 1
ATOM 3732 N N . VAL B 1 199 ? -16.453 4.027 17.641 1 96.94 199 VAL B N 1
ATOM 3733 C CA . VAL B 1 199 ? -15.906 2.674 17.625 1 96.94 199 VAL B CA 1
ATOM 3734 C C . VAL B 1 199 ? -15.375 2.32 19.016 1 96.94 199 VAL B C 1
ATOM 3736 O O . VAL B 1 199 ? -15.086 3.207 19.828 1 96.94 199 VAL B O 1
ATOM 3739 N N . PRO B 1 200 ? -15.172 0.975 19.297 1 97.56 200 PRO B N 1
ATOM 3740 C CA . PRO B 1 200 ? -14.789 0.569 20.656 1 97.56 200 PRO B CA 1
ATOM 3741 C C . PRO B 1 200 ? -13.469 1.189 21.109 1 97.56 200 PRO B C 1
ATOM 3743 O O . PRO B 1 200 ? -13.336 1.575 22.266 1 97.56 200 PRO B O 1
ATOM 3746 N N . ARG B 1 201 ? -12.461 1.398 20.25 1 97.25 201 ARG B N 1
ATOM 3747 C CA . ARG B 1 201 ? -11.156 1.94 20.625 1 97.25 201 ARG B CA 1
ATOM 3748 C C . ARG B 1 201 ? -11.133 3.459 20.484 1 97.25 201 ARG B C 1
ATOM 3750 O O . ARG B 1 201 ? -10.125 4.098 20.766 1 97.25 201 ARG B O 1
ATOM 3757 N N . GLY B 1 202 ? -12.25 4.031 20.031 1 97.5 202 GLY B N 1
ATOM 3758 C CA . GLY B 1 202 ? -12.305 5.469 19.812 1 97.5 202 GLY B CA 1
ATOM 3759 C C . GLY B 1 202 ? -12.727 6.242 21.047 1 97.5 202 GLY B C 1
ATOM 3760 O O . GLY B 1 202 ? -12.766 5.688 22.141 1 97.5 202 GLY B O 1
ATOM 3761 N N . GLN B 1 203 ? -12.859 7.555 20.875 1 97.69 203 GLN B N 1
ATOM 3762 C CA . GLN B 1 203 ? -13.297 8.477 21.922 1 97.69 203 GLN B CA 1
ATOM 3763 C C . GLN B 1 203 ? -14.406 9.398 21.406 1 97.69 203 GLN B C 1
ATOM 3765 O O . GLN B 1 203 ? -14.32 9.922 20.297 1 97.69 203 GLN B O 1
ATOM 3770 N N . LYS B 1 204 ? -15.391 9.617 22.234 1 97.81 204 LYS B N 1
ATOM 3771 C CA . LYS B 1 204 ? -16.531 10.453 21.844 1 97.81 204 LYS B CA 1
ATOM 3772 C C . LYS B 1 204 ? -16.078 11.859 21.453 1 97.81 204 LYS B C 1
ATOM 3774 O O . LYS B 1 204 ? -16.625 12.469 20.547 1 97.81 204 LYS B O 1
ATOM 3779 N N . SER B 1 205 ? -15.078 12.383 22.109 1 98.19 205 SER B N 1
ATOM 3780 C CA . SER B 1 205 ? -14.594 13.742 21.875 1 98.19 205 SER B CA 1
ATOM 3781 C C . SER B 1 205 ? -14.039 13.898 20.453 1 98.19 205 SER B C 1
ATOM 3783 O O . SER B 1 205 ? -13.906 15.016 19.953 1 98.19 205 SER B O 1
ATOM 3785 N N . TRP B 1 206 ? -13.703 12.82 19.75 1 98.5 206 TRP B N 1
ATOM 3786 C CA . TRP B 1 206 ? -13.062 12.859 18.453 1 98.5 206 TRP B CA 1
ATOM 3787 C C . TRP B 1 206 ? -14.031 13.375 17.391 1 98.5 206 TRP B C 1
ATOM 3789 O O . TRP B 1 206 ? -13.617 13.734 16.281 1 98.5 206 TRP B O 1
ATOM 3799 N N . LYS B 1 207 ? -15.289 13.383 17.766 1 97.19 207 LYS B N 1
ATOM 3800 C CA . LYS B 1 207 ? -16.266 13.969 16.859 1 97.19 207 LYS B CA 1
ATOM 3801 C C . LYS B 1 207 ? -15.898 15.414 16.516 1 97.19 207 LYS B C 1
ATOM 3803 O O . LYS B 1 207 ? -16.109 15.859 15.383 1 97.19 207 LYS B O 1
ATOM 3808 N N . GLU B 1 208 ? -15.344 16.109 17.469 1 97.88 208 GLU B N 1
ATOM 3809 C CA . GLU B 1 208 ? -15.016 17.531 17.281 1 97.88 208 GLU B CA 1
ATOM 3810 C C . GLU B 1 208 ? -13.523 17.766 17.438 1 97.88 208 GLU B C 1
ATOM 3812 O O . GLU B 1 208 ? -12.992 18.75 16.891 1 97.88 208 GLU B O 1
ATOM 3817 N N . ASP B 1 209 ? -12.898 16.969 18.234 1 98.69 209 ASP B N 1
ATOM 3818 C CA . ASP B 1 209 ? -11.469 17.094 18.484 1 98.69 209 ASP B CA 1
ATOM 3819 C C . ASP B 1 209 ? -10.664 16.172 17.578 1 98.69 209 ASP B C 1
ATOM 3821 O O . ASP B 1 209 ? -10.25 15.086 17.984 1 98.69 209 ASP B O 1
ATOM 3825 N N . ASN B 1 210 ? -10.438 16.609 16.391 1 98.69 210 ASN B N 1
ATOM 3826 C CA . ASN B 1 210 ? -9.75 15.812 15.383 1 98.69 210 ASN B CA 1
ATOM 3827 C C . ASN B 1 210 ? -9.039 16.703 14.359 1 98.69 210 ASN B C 1
ATOM 3829 O O . ASN B 1 210 ? -9.305 17.891 14.281 1 98.69 210 ASN B O 1
ATOM 3833 N N . PRO B 1 211 ? -8.172 16.188 13.539 1 98.88 211 PRO B N 1
ATOM 3834 C CA . PRO B 1 211 ? -7.363 16.938 12.578 1 98.88 211 PRO B CA 1
ATOM 3835 C C . PRO B 1 211 ? -8.211 17.625 11.508 1 98.88 211 PRO B C 1
ATOM 3837 O O . PRO B 1 211 ? -7.844 18.703 11.016 1 98.88 211 PRO B O 1
ATOM 3840 N N . VAL B 1 212 ? -9.336 17.016 11.109 1 98.81 212 VAL B N 1
ATOM 3841 C CA . VAL B 1 212 ? -10.172 17.609 10.078 1 98.81 212 VAL B CA 1
ATOM 3842 C C . VAL B 1 212 ? -10.672 18.984 10.539 1 98.81 212 VAL B C 1
ATOM 3844 O O . VAL B 1 212 ? -10.695 19.938 9.758 1 98.81 212 VAL B O 1
ATOM 3847 N N . GLN B 1 213 ? -11.031 19.047 11.805 1 98.69 213 GLN B N 1
ATOM 3848 C CA . GLN B 1 213 ? -11.484 20.312 12.367 1 98.69 213 GLN B CA 1
ATOM 3849 C C . GLN B 1 213 ? -10.359 21.344 12.414 1 98.69 213 GLN B C 1
ATOM 3851 O O . GLN B 1 213 ? -10.586 22.531 12.219 1 98.69 213 GLN B O 1
ATOM 3856 N N . SER B 1 214 ? -9.133 20.922 12.688 1 98.81 214 SER B N 1
ATOM 3857 C CA . SER B 1 214 ? -7.969 21.797 12.641 1 98.81 214 SER B CA 1
ATOM 3858 C C . SER B 1 214 ? -7.789 22.406 11.25 1 98.81 214 SER B C 1
ATOM 3860 O O . SER B 1 214 ? -7.488 23.594 11.125 1 98.81 214 SER B O 1
ATOM 3862 N N . VAL B 1 215 ? -7.93 21.547 10.25 1 98.88 215 VAL B N 1
ATOM 3863 C CA . VAL B 1 215 ? -7.789 21.984 8.859 1 98.88 215 VAL B CA 1
ATOM 3864 C C . VAL B 1 215 ? -8.844 23.031 8.539 1 98.88 215 VAL B C 1
ATOM 3866 O O . VAL B 1 215 ? -8.539 24.062 7.934 1 98.88 215 VAL B O 1
ATOM 3869 N N . CYS B 1 216 ? -10.07 22.75 8.961 1 98.56 216 CYS B N 1
ATOM 3870 C CA . CYS B 1 216 ? -11.148 23.703 8.758 1 98.56 216 CYS B CA 1
ATOM 3871 C C . CYS B 1 216 ? -10.82 25.047 9.398 1 98.56 216 CYS B C 1
ATOM 3873 O O . CYS B 1 216 ? -10.953 26.094 8.766 1 98.56 216 CYS B O 1
ATOM 3875 N N . ASP B 1 217 ? -10.414 25.047 10.625 1 98.62 217 ASP B N 1
ATOM 3876 C CA . ASP B 1 217 ? -10.055 26.266 11.352 1 98.62 217 ASP B CA 1
ATOM 3877 C C . ASP B 1 217 ? -8.93 27.016 10.648 1 98.62 217 ASP B C 1
ATOM 3879 O O . ASP B 1 217 ? -8.977 28.234 10.508 1 98.62 217 ASP B O 1
ATOM 3883 N N . PHE B 1 218 ? -7.93 26.328 10.266 1 98.75 218 PHE B N 1
ATOM 3884 C CA . PHE B 1 218 ? -6.754 26.891 9.617 1 98.75 218 PHE B CA 1
ATOM 3885 C C . PHE B 1 218 ? -7.141 27.594 8.312 1 98.75 218 PHE B C 1
ATOM 3887 O O . PHE B 1 218 ? -6.691 28.703 8.039 1 98.75 218 PHE B O 1
ATOM 3894 N N . LEU B 1 219 ? -7.945 26.906 7.512 1 98.5 219 LEU B N 1
ATOM 3895 C CA . LEU B 1 219 ? -8.297 27.422 6.191 1 98.5 219 LEU B CA 1
ATOM 3896 C C . LEU B 1 219 ? -9.211 28.641 6.309 1 98.5 219 LEU B C 1
ATOM 3898 O O . LEU B 1 219 ? -9.266 29.469 5.402 1 98.5 219 LEU B O 1
ATOM 3902 N N . LYS B 1 220 ? -9.93 28.734 7.387 1 97.94 220 LYS B N 1
ATOM 3903 C CA . LYS B 1 220 ? -10.75 29.922 7.637 1 97.94 220 LYS B CA 1
ATOM 3904 C C . LYS B 1 220 ? -9.883 31.156 7.816 1 97.94 220 LYS B C 1
ATOM 3906 O O . LYS B 1 220 ? -10.312 32.281 7.484 1 97.94 220 LYS B O 1
ATOM 3911 N N . GLU B 1 221 ? -8.703 30.953 8.273 1 96.81 221 GLU B N 1
ATOM 3912 C CA . GLU B 1 221 ? -7.863 32.094 8.664 1 96.81 221 GLU B CA 1
ATOM 3913 C C . GLU B 1 221 ? -6.672 32.25 7.719 1 96.81 221 GLU B C 1
ATOM 3915 O O . GLU B 1 221 ? -5.84 33.125 7.898 1 96.81 221 GLU B O 1
ATOM 3920 N N . ASN B 1 222 ? -6.543 31.391 6.82 1 96.31 222 ASN B N 1
ATOM 3921 C CA . ASN B 1 222 ? -5.383 31.359 5.938 1 96.31 222 ASN B CA 1
ATOM 3922 C C . ASN B 1 222 ? -5.797 31.203 4.477 1 96.31 222 ASN B C 1
ATOM 3924 O O . ASN B 1 222 ? -6.359 30.172 4.094 1 96.31 222 ASN B O 1
ATOM 3928 N N . ASP B 1 223 ? -5.449 32.188 3.639 1 96.31 223 ASP B N 1
ATOM 3929 C CA . ASP B 1 223 ? -5.855 32.125 2.238 1 96.31 223 ASP B CA 1
ATOM 3930 C C . ASP B 1 223 ? -4.684 31.75 1.341 1 96.31 223 ASP B C 1
ATOM 3932 O O . ASP B 1 223 ? -4.77 31.859 0.116 1 96.31 223 ASP B O 1
ATOM 3936 N N . GLU B 1 224 ? -3.602 31.359 1.995 1 98 224 GLU B N 1
ATOM 3937 C CA . GLU B 1 224 ? -2.428 30.953 1.224 1 98 224 GLU B CA 1
ATOM 3938 C C . GLU B 1 224 ? -2.506 29.484 0.818 1 98 224 GLU B C 1
ATOM 3940 O O . GLU B 1 224 ? -1.748 29.031 -0.042 1 98 224 GLU B O 1
ATOM 3945 N N . PHE B 1 225 ? -3.41 28.75 1.446 1 98.62 225 PHE B N 1
ATOM 3946 C CA . PHE B 1 225 ? -3.543 27.328 1.195 1 98.62 225 PHE B CA 1
ATOM 3947 C C . PHE B 1 225 ? -4.961 26.984 0.75 1 98.62 225 PHE B C 1
ATOM 3949 O O . PHE B 1 225 ? -5.918 27.672 1.124 1 98.62 225 PHE B O 1
ATOM 3956 N N . VAL B 1 226 ? -5.098 25.922 -0.012 1 98.56 226 VAL B N 1
ATOM 3957 C CA . VAL B 1 226 ? -6.395 25.375 -0.406 1 98.56 226 VAL B CA 1
ATOM 3958 C C . VAL B 1 226 ? -6.41 23.875 -0.183 1 98.56 226 VAL B C 1
ATOM 3960 O O . VAL B 1 226 ? -5.375 23.203 -0.294 1 98.56 226 VAL B O 1
ATOM 3963 N N . LEU B 1 227 ? -7.52 23.359 0.228 1 98.56 227 LEU B N 1
ATOM 3964 C CA . LEU B 1 227 ? -7.723 21.922 0.304 1 98.56 227 LEU B CA 1
ATOM 3965 C C . LEU B 1 227 ? -7.852 21.312 -1.089 1 98.56 227 LEU B C 1
ATOM 3967 O O . LEU B 1 227 ? -8.844 21.562 -1.786 1 98.56 227 LEU B O 1
ATOM 3971 N N . GLU B 1 228 ? -6.836 20.578 -1.515 1 98.19 228 GLU B N 1
ATOM 3972 C CA . GLU B 1 228 ? -6.809 20.016 -2.857 1 98.19 228 GLU B CA 1
ATOM 3973 C C . GLU B 1 228 ? -6.086 18.672 -2.871 1 98.19 228 GLU B C 1
ATOM 3975 O O . GLU B 1 228 ? -4.859 18.609 -2.734 1 98.19 228 GLU B O 1
ATOM 3980 N N . THR B 1 229 ? -6.855 17.594 -3.045 1 98 229 THR B N 1
ATOM 3981 C CA . THR B 1 229 ? -6.262 16.281 -3.172 1 98 229 THR B CA 1
ATOM 3982 C C . THR B 1 229 ? -5.473 16.156 -4.477 1 98 229 THR B C 1
ATOM 3984 O O . THR B 1 229 ? -5.98 16.5 -5.547 1 98 229 THR B O 1
ATOM 3987 N N . PRO B 1 230 ? -4.227 15.711 -4.383 1 97.75 230 PRO B N 1
ATOM 3988 C CA . PRO B 1 230 ? -3.459 15.547 -5.617 1 97.75 230 PRO B CA 1
ATOM 3989 C C . PRO B 1 230 ? -4.172 14.656 -6.641 1 97.75 230 PRO B C 1
ATOM 3991 O O . PRO B 1 230 ? -4.773 13.648 -6.27 1 97.75 230 PRO B O 1
ATOM 3994 N N . LYS B 1 231 ? -4.105 15.062 -7.879 1 95.44 231 LYS B N 1
ATOM 3995 C CA . LYS B 1 231 ? -4.715 14.281 -8.953 1 95.44 231 LYS B CA 1
ATOM 3996 C C . LYS B 1 231 ? -3.982 12.961 -9.156 1 95.44 231 LYS B C 1
ATOM 3998 O O . LYS B 1 231 ? -2.754 12.906 -9.078 1 95.44 231 LYS B O 1
ATOM 4003 N N . ARG B 1 232 ? -4.793 11.898 -9.398 1 96.06 232 ARG B N 1
ATOM 4004 C CA . ARG B 1 232 ? -4.199 10.617 -9.766 1 96.06 232 ARG B CA 1
ATOM 4005 C C . ARG B 1 232 ? -3.611 10.672 -11.172 1 96.06 232 ARG B C 1
ATOM 4007 O O . ARG B 1 232 ? -4.246 11.18 -12.102 1 96.06 232 ARG B O 1
ATOM 4014 N N . ILE B 1 233 ? -2.416 10.234 -11.336 1 93.31 233 ILE B N 1
ATOM 4015 C CA . ILE B 1 233 ? -1.799 10.289 -12.656 1 93.31 233 ILE B CA 1
ATOM 4016 C C . ILE B 1 233 ? -2.275 9.109 -13.492 1 93.31 233 ILE B C 1
ATOM 4018 O O . ILE B 1 233 ? -2.137 9.117 -14.719 1 93.31 233 ILE B O 1
ATOM 4022 N N . PHE B 1 234 ? -2.799 8.078 -12.891 1 97.5 234 PHE B N 1
ATOM 4023 C CA . PHE B 1 234 ? -3.355 6.895 -13.539 1 97.5 234 PHE B CA 1
ATOM 4024 C C . PHE B 1 234 ? -4.688 6.508 -12.906 1 97.5 234 PHE B C 1
ATOM 4026 O O . PHE B 1 234 ? -4.793 6.406 -11.68 1 97.5 234 PHE B O 1
ATOM 4033 N N . ASN B 1 235 ? -5.68 6.395 -13.695 1 98.06 235 ASN B N 1
ATOM 4034 C CA . ASN B 1 235 ? -6.992 5.941 -13.242 1 98.06 235 ASN B CA 1
ATOM 4035 C C . ASN B 1 235 ? -7.816 5.375 -14.391 1 98.06 235 ASN B C 1
ATOM 4037 O O . ASN B 1 235 ? -8.344 6.129 -15.211 1 98.06 235 ASN B O 1
ATOM 4041 N N . GLU B 1 236 ? -7.941 4.125 -14.453 1 98.06 236 GLU B N 1
ATOM 4042 C CA . GLU B 1 236 ? -8.789 3.451 -15.43 1 98.06 236 GLU B CA 1
ATOM 4043 C C . GLU B 1 236 ? -10.055 2.9 -14.789 1 98.06 236 GLU B C 1
ATOM 4045 O O . GLU B 1 236 ? -10.656 1.956 -15.297 1 98.06 236 GLU B O 1
ATOM 4050 N N . SER B 1 237 ? -10.391 3.414 -13.586 1 98.12 237 SER B N 1
ATOM 4051 C CA . SER B 1 237 ? -11.586 3.086 -12.805 1 98.12 237 SER B CA 1
ATOM 4052 C C . SER B 1 237 ? -12.547 4.266 -12.742 1 98.12 237 SER B C 1
ATOM 4054 O O . SER B 1 237 ? -12.203 5.379 -13.141 1 98.12 237 SER B O 1
ATOM 4056 N N . SER B 1 238 ? -13.781 4.02 -12.312 1 97.25 238 SER B N 1
ATOM 4057 C CA . SER B 1 238 ? -14.734 5.094 -12.055 1 97.25 238 SER B CA 1
ATOM 4058 C C . SER B 1 238 ? -14.531 5.68 -10.656 1 97.25 238 SER B C 1
ATOM 4060 O O . SER B 1 238 ? -15.141 6.695 -10.312 1 97.25 238 SER B O 1
ATOM 4062 N N . LEU B 1 239 ? -13.664 5.039 -9.914 1 97.44 239 LEU B N 1
ATOM 4063 C CA . LEU B 1 239 ? -13.406 5.461 -8.539 1 97.44 239 LEU B CA 1
ATOM 4064 C C . LEU B 1 239 ? -12.609 6.766 -8.516 1 97.44 239 LEU B C 1
ATOM 4066 O O . LEU B 1 239 ? -11.617 6.906 -9.234 1 97.44 239 LEU B O 1
ATOM 4070 N N . LYS B 1 240 ? -13.031 7.703 -7.594 1 94.69 240 LYS B N 1
ATOM 4071 C CA . LYS B 1 240 ? -12.383 9.016 -7.586 1 94.69 240 LYS B CA 1
ATOM 4072 C C . LYS B 1 240 ? -11.859 9.359 -6.195 1 94.69 240 LYS B C 1
ATOM 4074 O O . LYS B 1 240 ? -11.008 10.234 -6.047 1 94.69 240 LYS B O 1
ATOM 4079 N N . GLN B 1 241 ? -12.383 8.672 -5.203 1 95.69 241 GLN B N 1
ATOM 4080 C CA . GLN B 1 241 ? -12.008 9 -3.83 1 95.69 241 GLN B CA 1
ATOM 4081 C C . GLN B 1 241 ? -10.984 8.008 -3.289 1 95.69 241 GLN B C 1
ATOM 4083 O O . GLN B 1 241 ? -11.055 6.812 -3.584 1 95.69 241 GLN B O 1
ATOM 4088 N N . ASN B 1 242 ? -10.094 8.531 -2.527 1 97.75 242 ASN B N 1
ATOM 4089 C CA . ASN B 1 242 ? -9.141 7.664 -1.852 1 97.75 242 ASN B CA 1
ATOM 4090 C C . ASN B 1 242 ? -9.797 6.883 -0.717 1 97.75 242 ASN B C 1
ATOM 4092 O O . ASN B 1 242 ? -10.719 7.379 -0.07 1 97.75 242 ASN B O 1
ATOM 4096 N N . ILE B 1 243 ? -9.43 5.695 -0.524 1 98.5 243 ILE B N 1
ATOM 4097 C CA . ILE B 1 243 ? -9.68 4.934 0.695 1 98.5 243 ILE B CA 1
ATOM 4098 C C . ILE B 1 243 ? -8.555 5.176 1.698 1 98.5 243 ILE B C 1
ATOM 4100 O O . ILE B 1 243 ? -7.441 4.684 1.519 1 98.5 243 ILE B O 1
ATOM 4104 N N . THR B 1 244 ? -8.859 5.941 2.803 1 98.69 244 THR B N 1
ATOM 4105 C CA . THR B 1 244 ? -7.75 6.637 3.449 1 98.69 244 THR B CA 1
ATOM 4106 C C . THR B 1 244 ? -8.031 6.832 4.938 1 98.69 244 THR B C 1
ATOM 4108 O O . THR B 1 244 ? -9.188 6.883 5.355 1 98.69 244 THR B O 1
ATOM 4111 N N . HIS B 1 245 ? -6.98 6.879 5.652 1 98.75 245 HIS B N 1
ATOM 4112 C CA . HIS B 1 245 ? -7.039 7.379 7.02 1 98.75 245 HIS B CA 1
ATOM 4113 C C . HIS B 1 245 ? -6.828 8.891 7.066 1 98.75 245 HIS B C 1
ATOM 4115 O O . HIS B 1 245 ? -6.887 9.5 8.141 1 98.75 245 HIS B O 1
ATOM 4121 N N . TRP B 1 246 ? -6.637 9.523 5.809 1 98.25 246 TRP B N 1
ATOM 4122 C CA . TRP B 1 246 ? -6.258 10.93 5.742 1 98.25 246 TRP B CA 1
ATOM 4123 C C . TRP B 1 246 ? -7.34 11.75 5.051 1 98.25 246 TRP B C 1
ATOM 4125 O O . TRP B 1 246 ? -7.059 12.5 4.109 1 98.25 246 TRP B O 1
ATOM 4135 N N . PRO B 1 247 ? -8.625 11.641 5.465 1 97.94 247 PRO B N 1
ATOM 4136 C CA . PRO B 1 247 ? -9.57 12.578 4.852 1 97.94 247 PRO B CA 1
ATOM 4137 C C . PRO B 1 247 ? -9.219 14.039 5.125 1 97.94 247 PRO B C 1
ATOM 4139 O O . PRO B 1 247 ? -8.75 14.367 6.215 1 97.94 247 PRO B O 1
ATOM 4142 N N . SER B 1 248 ? -9.367 14.945 4.082 1 97.75 248 SER B N 1
ATOM 4143 C CA . SER B 1 248 ? -9.125 16.375 4.18 1 97.75 248 SER B CA 1
ATOM 4144 C C . SER B 1 248 ? -7.672 16.672 4.539 1 97.75 248 SER B C 1
ATOM 4146 O O . SER B 1 248 ? -7.391 17.625 5.277 1 97.75 248 SER B O 1
ATOM 4148 N N . ALA B 1 249 ? -6.77 15.883 4.059 1 98.5 249 ALA B N 1
ATOM 4149 C CA . ALA B 1 249 ? -5.387 15.922 4.52 1 98.5 249 ALA B CA 1
ATOM 4150 C C . ALA B 1 249 ? -4.562 16.906 3.699 1 98.5 249 ALA B C 1
ATOM 4152 O O . ALA B 1 249 ? -3.549 17.438 4.176 1 98.5 249 ALA B O 1
ATOM 4153 N N . TRP B 1 250 ? -4.922 17.188 2.477 1 98.81 250 TRP B N 1
ATOM 4154 C CA . TRP B 1 250 ? -3.988 17.75 1.501 1 98.81 250 TRP B CA 1
ATOM 4155 C C . TRP B 1 250 ? -4.195 19.25 1.342 1 98.81 250 TRP B C 1
ATOM 4157 O O . TRP B 1 250 ? -5.117 19.688 0.646 1 98.81 250 TRP B O 1
ATOM 4167 N N . LEU B 1 251 ? -3.326 20.031 1.95 1 98.88 251 LEU B N 1
ATOM 4168 C CA . LEU B 1 251 ? -3.375 21.484 1.831 1 98.88 251 LEU B CA 1
ATOM 4169 C C . LEU B 1 251 ? -2.256 22 0.929 1 98.88 251 LEU B C 1
ATOM 4171 O O . LEU B 1 251 ? -1.08 21.938 1.3 1 98.88 251 LEU B O 1
ATOM 4175 N N . LYS B 1 252 ? -2.551 22.5 -0.215 1 98.81 252 LYS B N 1
ATOM 4176 C CA . LYS B 1 252 ? -1.591 23.016 -1.182 1 98.81 252 LYS B CA 1
ATOM 4177 C C . LYS B 1 252 ? -1.375 24.516 -0.987 1 98.81 252 LYS B C 1
ATOM 4179 O O . LYS B 1 252 ? -2.338 25.281 -0.867 1 98.81 252 LYS B O 1
ATOM 4184 N N . ARG B 1 253 ? -0.123 24.906 -0.939 1 98.69 253 ARG B N 1
ATOM 4185 C CA . ARG B 1 253 ? 0.157 26.328 -0.898 1 98.69 253 ARG B CA 1
ATOM 4186 C C . ARG B 1 253 ? -0.019 26.969 -2.275 1 98.69 253 ARG B C 1
ATOM 4188 O O . ARG B 1 253 ? 0.591 26.516 -3.25 1 98.69 253 ARG B O 1
ATOM 4195 N N . ILE B 1 254 ? -0.777 28.031 -2.391 1 98 254 ILE B N 1
ATOM 4196 C CA . ILE B 1 254 ? -1.085 28.609 -3.693 1 98 254 ILE B CA 1
ATOM 4197 C C . ILE B 1 254 ? -0.489 30.016 -3.787 1 98 254 ILE B C 1
ATOM 4199 O O . ILE B 1 254 ? -0.47 30.625 -4.863 1 98 254 ILE B O 1
ATOM 4203 N N . LYS B 1 255 ? -0.055 30.594 -2.662 1 95.06 255 LYS B N 1
ATOM 4204 C CA . LYS B 1 255 ? 0.595 31.906 -2.654 1 95.06 255 LYS B CA 1
ATOM 4205 C C . LYS B 1 255 ? 2.027 31.797 -2.141 1 95.06 255 LYS B C 1
ATOM 4207 O O . LYS B 1 255 ? 2.381 30.844 -1.457 1 95.06 255 LYS B O 1
ATOM 4212 N N . ASN B 1 256 ? 2.904 32.75 -2.674 1 85.88 256 ASN B N 1
ATOM 4213 C CA . ASN B 1 256 ? 4.277 32.781 -2.174 1 85.88 256 ASN B CA 1
ATOM 4214 C C . ASN B 1 256 ? 4.32 33.062 -0.678 1 85.88 256 ASN B C 1
ATOM 4216 O O . ASN B 1 256 ? 3.459 33.781 -0.157 1 85.88 256 ASN B O 1
ATOM 4220 N N . GLY B 1 257 ? 5.098 32.312 0.09 1 65.88 257 GLY B N 1
ATOM 4221 C CA . GLY B 1 257 ? 5.316 32.688 1.479 1 65.88 257 GLY B CA 1
ATOM 4222 C C . GLY B 1 257 ? 5.91 34.062 1.639 1 65.88 257 GLY B C 1
ATOM 4223 O O . GLY B 1 257 ? 6.52 34.594 0.707 1 65.88 257 GLY B O 1
ATOM 4224 N N . PHE B 1 258 ? 5.57 34.781 2.688 1 52.19 258 PHE B N 1
ATOM 4225 C CA . PHE B 1 258 ? 6.125 36.125 2.93 1 52.19 258 PHE B CA 1
ATOM 4226 C C . PHE B 1 258 ? 7.633 36.031 3.146 1 52.19 258 PHE B C 1
ATOM 4228 O O . PHE B 1 258 ? 8.141 35.031 3.637 1 52.19 258 PHE B O 1
#

Secondary structure (DSSP, 8-state):
-EEEEETTTTEEEEEETTEEEEEETTSHHHHHHHHHHHHHHHHHTTGGGG-EETTEE--S-HHHHHHHHHHHHHH--SEEEEE--TTSHHHHHHHHHHHHHT--EEEEEES---HHHHHHHHHSTTGGGEEEEES-TTSHHHHHHHHTTS-TT--EEEEE-S--SHHHHHHHHHHHGGGPPTT-EEEE--GGGGG-TTSTTS-GGGGTSSHHHHHHHHHHH-SSEEE-PPPPS---SS--S---S-TT-EEEE-S---/-EEEEETTTTEEEEEETTEEEEEETTSHHHHHHHHHHHHHHHHHTTGGGG-EETTEE--S-HHHHHHHHHHHHHH--SEEEEE--TTSHHHHHHHHHHHHHT--EEEEEES---HHHHHHHHHSTTGGGEEEEES-TTSHHHHHHHHTTS-TT--EEEEE-S---HHHHHHHHHHHGGGPPTT-EEEE--GGGGG-TTSTTS-GGGGTSSHHHHHHHHHHH-SSEEE-PPPPS---SS--S---S-TT-EEEE-S---

Solvent-accessible surface area (backbone atoms only — not comparable to full-atom values): 26952 Å² total; per-residue (Å²): 79,35,40,38,39,29,66,78,74,45,30,29,35,39,37,48,94,90,38,76,46,81,40,52,33,82,34,71,67,40,40,52,55,49,46,56,51,47,51,53,35,32,56,68,50,33,55,35,39,45,38,43,40,84,88,24,46,26,80,52,53,45,51,49,54,44,54,51,46,44,50,45,60,71,66,58,38,48,34,38,38,30,34,37,43,84,58,36,8,60,59,50,46,52,28,37,52,17,56,47,72,72,49,46,35,31,38,35,27,22,66,70,68,54,65,71,38,47,52,55,44,65,69,35,92,60,26,92,36,51,45,82,45,76,27,47,78,79,35,69,71,42,44,52,57,54,52,72,73,51,61,92,88,59,39,24,35,37,36,46,56,57,67,58,41,22,70,56,36,32,48,34,49,68,61,53,53,71,61,33,26,62,78,26,35,46,35,41,48,52,16,41,38,45,78,31,24,84,43,93,82,43,43,67,62,18,61,67,43,8,30,43,51,16,46,54,56,48,52,75,77,34,90,43,46,44,85,49,74,79,78,72,92,33,66,80,36,89,71,83,74,82,74,61,51,40,50,83,17,37,31,31,25,79,42,79,69,132,79,35,38,37,38,29,66,77,74,44,31,28,34,39,38,48,96,91,39,76,47,80,40,52,35,82,34,72,69,41,43,53,55,49,47,55,51,47,52,54,35,32,56,68,50,32,53,34,39,45,37,42,40,84,87,23,45,24,80,50,53,46,52,50,55,44,54,52,48,45,50,44,59,73,66,59,38,47,33,38,38,30,34,37,44,83,58,34,9,60,58,50,47,54,28,36,51,18,56,48,72,72,48,47,33,31,38,36,28,22,65,69,67,55,65,72,38,48,51,55,43,64,69,36,93,59,28,90,37,50,45,82,44,76,29,47,78,78,35,70,71,40,46,50,56,54,51,71,73,52,61,90,88,58,39,24,34,37,36,45,57,55,68,59,42,21,70,55,36,34,48,34,48,68,62,53,53,71,62,35,27,62,78,26,32,44,35,39,46,53,16,41,39,44,76,30,24,82,44,93,82,44,43,67,64,19,58,66,43,10,30,42,50,17,47,52,57,47,52,74,76,32,88,43,47,44,85,49,75,78,79,72,93,34,64,81,35,88,72,84,73,82,75,62,50,40,49,84,17,36,32,29,24,77,40,78,69,132

Sequence (516 aa):
MKILIDTDNNTCIVEENQKKEELSLYSKEAFEILSKEWVKVGWNEKYTYTFSWFGRPIIQMPEDMIRIQELIYKLKPDVIVETGVAHGGSLIYYASICRAIGKGRVVGVDIEIRPHNRNSIEEHELYPLITLIEGSSVEESTLEKVKNCINHGEKVLVILDSCHTRDHVYNELKMYSELVSKEFYIVVQDGIMEDLYDVPRGQKSWKEDNPVQSVCDFLKENDEFVLETPKRIFNESSLKQNITHWPSAWLKRIKNGFMKILIDTDNNTCIVEENQKKEELSLYSKEAFEILSKEWVKVGWNEKYTYTFSWFGRPIIQMPEDMIRIQELIYKLKPDVIVETGVAHGGSLIYYASICRAIGKGRVVGVDIEIRPHNRNSIEEHELYPLITLIEGSSVEESTLEKVKNCINHGEKVLVILDSCHTRDHVYNELKMYSELVSKEFYIVVQDGIMEDLYDVPRGQKSWKEDNPVQSVCDFLKENDEFVLETPKRIFNESSLKQNITHWPSAWLKRIKNGF

pLDDT: mean 97.67, std 3.76, range [52.19, 98.94]

Foldseek 3Di:
DDWDQDPVVQWIWDADPNDIDIDRCPDLVVVVVVLLVVLQVCVLVQVQQPDADPPWRDRFDPLVLVQVLVQCLVVVFQEEEEEDQVLNRVQVSVLVSCVVSVHHAYEYEYQDDPPVSVVVLCPDPSNVRYHYFHRQLLDPVSLVVVVVVDDPPTAYAYEYDYDFWLVSLLSNCVSCVLVHAAQHWYFYFQQCLCVNCPPPPHNVCSVCTGNLNSLVVNVVPDVQKDQDRDDDPDDPDPHDDDSGSRPSTIIHGHDGRD/DDWDQDPVVQWIWDADPNDIDIDRCPDLVVVVVVLLVVLQVCVLVQVQQPDADPPWRDSFDPLVLVQVLVQCLVVVFQEEEEEDQVLNRVQVSVLVSCVVSVHHAYEYEYQDDPPVSVVVLCPDPSNVRYHYFHRQLLDPVSLVVVVVVDDPPTAYAYEYDYDFWLVSLLSNCVRCVLVHFAQHWYFYFQQCLCVNCPPPPHNVCSVCTGNQNSLVVNVVVDVQKDQDRDADPDDPDPHGDDSGSRPSTTIGGHDGRD

Radius of gyration: 23.49 Å; Cα contacts (8 Å, |Δi|>4): 1109; chains: 2; bounding box: 62×69×50 Å

InterPro domains:
  IPR007072 Rhamnosyl O-methyltransferase [PF04989] (46-254)
  IPR029063 S-adenosyl-L-methionine-dependent methyltransferase superfamily [G3DSA:3.40.50.150] (60-238)
  IPR029063 S-adenosyl-L-methionine-dependent methyltransferase superfamily [SSF53335] (29-254)

Organism: Clostridium botulinum (strain Hall / ATCC 3502 / NCTC 13319 / Type A) (NCBI:txid441771)